Protein AF-A0A1F7WZD9-F1 (afdb_monomer_lite)

pLDDT: mean 71.52, std 25.0, range [20.62, 97.94]

Organism: NCBI:txid1817813

Structure (mmCIF, N/CA/C/O backbone):
data_AF-A0A1F7WZD9-F1
#
_entry.id   AF-A0A1F7WZD9-F1
#
loop_
_atom_site.group_PDB
_atom_site.id
_atom_site.type_symbol
_atom_site.label_atom_id
_atom_site.label_alt_id
_atom_site.label_comp_id
_atom_site.label_asym_id
_atom_site.label_entity_id
_atom_site.label_seq_id
_atom_site.pdbx_PDB_ins_code
_atom_site.Cartn_x
_atom_site.Cartn_y
_atom_site.Cartn_z
_atom_site.occupancy
_atom_site.B_iso_or_equiv
_atom_site.auth_seq_id
_atom_site.auth_comp_id
_atom_site.auth_asym_id
_atom_site.auth_atom_id
_atom_site.pdbx_PDB_model_num
ATOM 1 N N . MET A 1 1 ? 3.930 -21.805 -40.730 1.00 31.41 1 MET A N 1
ATOM 2 C CA . MET A 1 1 ? 3.709 -20.444 -40.198 1.00 31.41 1 MET A CA 1
ATOM 3 C C . MET A 1 1 ? 3.406 -20.607 -38.723 1.00 31.41 1 MET A C 1
ATOM 5 O O . MET A 1 1 ? 2.528 -21.408 -38.422 1.00 31.41 1 MET A O 1
ATOM 9 N N . ALA A 1 2 ? 4.143 -19.948 -37.829 1.00 35.03 2 ALA A N 1
ATOM 10 C CA . ALA A 1 2 ? 3.726 -19.865 -36.432 1.00 35.03 2 ALA A CA 1
ATOM 11 C C . ALA A 1 2 ? 2.497 -18.948 -36.366 1.00 35.03 2 ALA A C 1
ATOM 13 O O . ALA A 1 2 ? 2.475 -17.898 -37.008 1.00 35.03 2 ALA A O 1
ATOM 14 N N . THR A 1 3 ? 1.439 -19.373 -35.684 1.00 40.56 3 THR A N 1
ATOM 15 C CA . THR A 1 3 ? 0.250 -18.540 -35.479 1.00 40.56 3 THR A CA 1
ATOM 16 C C . THR A 1 3 ? 0.504 -17.612 -34.304 1.00 40.56 3 THR A C 1
ATOM 18 O O . THR A 1 3 ? 0.785 -18.113 -33.220 1.00 40.56 3 THR A O 1
ATOM 21 N N . ASN A 1 4 ? 0.349 -16.301 -34.514 1.00 57.91 4 ASN A N 1
ATOM 22 C CA . ASN A 1 4 ? 0.523 -15.222 -33.532 1.00 57.91 4 ASN A CA 1
ATOM 23 C C . ASN A 1 4 ? -0.483 -15.309 -32.366 1.00 57.91 4 ASN A C 1
ATOM 25 O O . ASN A 1 4 ? -1.365 -14.464 -32.212 1.00 57.91 4 ASN A O 1
ATOM 29 N N . LYS A 1 5 ? -0.376 -16.363 -31.552 1.00 66.31 5 LYS A N 1
ATOM 30 C CA . LYS A 1 5 ? -1.440 -16.795 -30.648 1.00 66.31 5 LYS A CA 1
ATOM 31 C C . LYS A 1 5 ? -1.753 -15.741 -29.593 1.00 66.31 5 LYS A C 1
ATOM 33 O O . LYS A 1 5 ? -2.909 -15.369 -29.467 1.00 66.31 5 LYS A O 1
ATOM 38 N N . VAL A 1 6 ? -0.742 -15.206 -28.906 1.00 71.75 6 VAL A N 1
ATOM 39 C CA . VAL A 1 6 ? -0.943 -14.169 -27.875 1.00 71.75 6 VAL A CA 1
ATOM 40 C C . VAL A 1 6 ? -1.679 -12.954 -28.457 1.00 71.75 6 VAL A C 1
ATOM 42 O O . VAL A 1 6 ? -2.658 -12.487 -27.880 1.00 71.75 6 VAL A O 1
ATOM 45 N N . PHE A 1 7 ? -1.282 -12.501 -29.650 1.00 73.75 7 PHE A N 1
ATOM 46 C CA . PHE A 1 7 ? -1.919 -11.372 -30.325 1.00 73.75 7 PHE A CA 1
ATOM 47 C C . PHE A 1 7 ? -3.356 -11.651 -30.773 1.00 73.75 7 PHE A C 1
ATOM 49 O O . PHE A 1 7 ? -4.255 -10.829 -30.588 1.00 73.75 7 PHE A O 1
ATOM 56 N N . ASP A 1 8 ? -3.579 -12.805 -31.403 1.00 76.62 8 ASP A N 1
ATOM 57 C CA . ASP A 1 8 ? -4.890 -13.176 -31.918 1.00 76.62 8 ASP A CA 1
ATOM 58 C C . ASP A 1 8 ? -5.867 -13.541 -30.771 1.00 76.62 8 ASP A C 1
ATOM 60 O O . ASP A 1 8 ? -7.063 -13.278 -30.917 1.00 76.62 8 ASP A O 1
ATOM 64 N N . ASP A 1 9 ? -5.365 -14.011 -29.617 1.00 80.88 9 ASP A N 1
ATOM 65 C CA . ASP A 1 9 ? -6.109 -14.264 -28.369 1.00 80.88 9 ASP A CA 1
ATOM 66 C C . ASP A 1 9 ? -6.573 -12.962 -27.680 1.00 80.88 9 ASP A C 1
ATOM 68 O O . ASP A 1 9 ? -7.729 -12.879 -27.263 1.00 80.88 9 ASP A O 1
ATOM 72 N N . ILE A 1 10 ? -5.727 -11.923 -27.579 1.00 80.12 10 ILE A N 1
ATOM 73 C CA . ILE A 1 10 ? -6.071 -10.627 -26.936 1.00 80.12 10 ILE A CA 1
ATOM 74 C C . ILE A 1 10 ? -7.298 -9.968 -27.588 1.00 80.12 10 ILE A C 1
ATOM 76 O O . ILE A 1 10 ? -8.149 -9.381 -26.914 1.00 80.12 10 ILE A O 1
ATOM 80 N N . PHE A 1 11 ? -7.410 -10.090 -28.911 1.00 78.19 11 PHE A N 1
ATOM 81 C CA . PHE A 1 11 ? -8.540 -9.584 -29.694 1.00 78.19 11 PHE A CA 1
ATOM 82 C C . PHE A 1 11 ? -9.580 -10.673 -30.021 1.00 78.19 11 PHE A C 1
ATOM 84 O O . PHE A 1 11 ? -10.443 -10.468 -30.877 1.00 78.19 11 PHE A O 1
ATOM 91 N N . SER A 1 12 ? -9.526 -11.838 -29.365 1.00 73.88 12 SER A N 1
ATOM 92 C CA . SER A 1 12 ? -10.507 -12.905 -29.580 1.00 73.88 12 SER A CA 1
ATOM 93 C C . SER A 1 12 ? -11.914 -12.459 -29.153 1.00 73.88 12 SER A C 1
ATOM 95 O O . SER A 1 12 ? -12.108 -11.782 -28.142 1.00 73.88 12 SER A O 1
ATOM 97 N N . GLY A 1 13 ? -12.907 -12.763 -29.994 1.00 69.25 13 GLY A N 1
ATOM 98 C CA . GLY A 1 13 ? -14.291 -12.302 -29.827 1.00 69.25 13 GLY A CA 1
ATOM 99 C C . GLY A 1 13 ? -14.524 -10.792 -30.008 1.00 69.25 13 GLY A C 1
ATOM 100 O O . GLY A 1 13 ? -15.672 -10.360 -29.931 1.00 69.25 13 GLY A O 1
ATOM 101 N N . ASP A 1 14 ? -13.490 -9.980 -30.265 1.00 75.25 14 ASP A N 1
ATOM 102 C CA . ASP A 1 14 ? -13.639 -8.541 -30.504 1.00 75.25 14 ASP A CA 1
ATOM 103 C C . ASP A 1 14 ? -13.640 -8.229 -32.003 1.00 75.25 14 ASP A C 1
ATOM 105 O O . ASP A 1 14 ? -12.608 -8.230 -32.677 1.00 75.25 14 ASP A O 1
ATOM 109 N N . HIS A 1 15 ? -14.833 -7.979 -32.533 1.00 76.50 15 HIS A N 1
ATOM 110 C CA . HIS A 1 15 ? -15.051 -7.653 -33.942 1.00 76.50 15 HIS A CA 1
ATOM 111 C C . HIS A 1 15 ? -15.356 -6.165 -34.162 1.00 76.50 15 HIS A C 1
ATOM 113 O O . HIS A 1 15 ? -15.874 -5.790 -35.211 1.00 76.50 15 HIS A O 1
ATOM 119 N N . SER A 1 16 ? -15.043 -5.306 -33.184 1.00 80.69 16 SER A N 1
ATOM 120 C CA . SER A 1 16 ? -15.169 -3.858 -33.354 1.00 80.69 16 SER A CA 1
ATOM 121 C C . SER A 1 16 ? -14.179 -3.334 -34.401 1.00 80.69 16 SER A C 1
ATOM 123 O O . SER A 1 16 ? -13.038 -3.792 -34.484 1.00 80.69 16 SER A O 1
ATOM 125 N N . GLU A 1 17 ? -14.578 -2.318 -35.174 1.00 81.81 17 GLU A N 1
ATOM 126 C CA . GLU A 1 17 ? -13.703 -1.673 -36.171 1.00 81.81 17 GLU A CA 1
ATOM 127 C C . GLU A 1 17 ? -12.379 -1.199 -35.548 1.00 81.81 17 GLU A C 1
ATOM 129 O O . GLU A 1 17 ? -11.319 -1.296 -36.164 1.00 81.81 17 GLU A O 1
ATOM 134 N N . ARG A 1 18 ? -12.427 -0.758 -34.283 1.00 78.56 18 ARG A N 1
ATOM 135 C CA . ARG A 1 18 ? -11.261 -0.333 -33.502 1.00 78.56 18 ARG A CA 1
ATOM 136 C C . ARG A 1 18 ? -10.319 -1.492 -33.159 1.00 78.56 18 ARG A C 1
ATOM 138 O O . ARG A 1 18 ? -9.108 -1.326 -33.288 1.00 78.56 18 ARG A O 1
ATOM 145 N N . ALA A 1 19 ? -10.844 -2.654 -32.763 1.00 79.00 19 ALA A N 1
ATOM 146 C CA . ALA A 1 19 ? -10.033 -3.853 -32.550 1.00 79.00 19 ALA A CA 1
ATOM 147 C C . ALA A 1 19 ? -9.389 -4.334 -33.859 1.00 79.00 19 ALA A C 1
ATOM 149 O O . ALA A 1 19 ? -8.196 -4.631 -33.883 1.00 79.00 19 ALA A O 1
ATOM 150 N N . VAL A 1 20 ? -10.139 -4.331 -34.967 1.00 81.62 20 VAL A N 1
ATOM 151 C CA . VAL A 1 20 ? -9.617 -4.682 -36.301 1.00 81.62 20 VAL A CA 1
ATOM 152 C C . VAL A 1 20 ? -8.532 -3.696 -36.759 1.00 81.62 20 VAL A C 1
ATOM 154 O O . VAL A 1 20 ? -7.502 -4.121 -37.284 1.00 81.62 20 VAL A O 1
ATOM 157 N N . ALA A 1 21 ? -8.701 -2.394 -36.508 1.00 82.81 21 ALA A N 1
ATOM 158 C CA . ALA A 1 21 ? -7.691 -1.381 -36.809 1.00 82.81 21 ALA A CA 1
ATOM 159 C C . ALA A 1 21 ? -6.393 -1.597 -36.009 1.00 82.81 21 ALA A C 1
ATOM 161 O O . ALA A 1 21 ? -5.320 -1.660 -36.609 1.00 82.81 21 ALA A O 1
ATOM 162 N N . PHE A 1 22 ? -6.470 -1.800 -34.686 1.00 81.69 22 PHE A N 1
ATOM 163 C CA . PHE A 1 22 ? -5.288 -2.134 -33.876 1.00 81.69 22 PHE A CA 1
ATOM 164 C C . PHE A 1 22 ? -4.612 -3.427 -34.346 1.00 81.69 22 PHE A C 1
ATOM 166 O O . PHE A 1 22 ? -3.387 -3.475 -34.481 1.00 81.69 22 PHE A O 1
ATOM 173 N N . LYS A 1 23 ? -5.410 -4.451 -34.670 1.00 82.88 23 LYS A N 1
ATOM 174 C CA . LYS A 1 23 ? -4.935 -5.739 -35.182 1.00 82.88 23 LYS A CA 1
ATOM 175 C C . LYS A 1 23 ? -4.127 -5.598 -36.476 1.00 82.88 23 LYS A C 1
ATOM 177 O O . LYS A 1 23 ? -3.098 -6.254 -36.626 1.00 82.88 23 LYS A O 1
ATOM 182 N N . ASN A 1 24 ? -4.554 -4.719 -37.380 1.00 85.56 24 ASN A N 1
ATOM 183 C CA . ASN A 1 24 ? -3.850 -4.447 -38.633 1.00 85.56 24 ASN A CA 1
ATOM 184 C C . ASN A 1 24 ? -2.610 -3.561 -38.426 1.00 85.56 24 ASN A C 1
ATOM 186 O O . ASN A 1 24 ? -1.545 -3.873 -38.962 1.00 85.56 24 ASN A O 1
ATOM 190 N N . ASN A 1 25 ? -2.713 -2.500 -37.618 1.00 88.31 25 ASN A N 1
ATOM 191 C CA . ASN A 1 25 ? -1.596 -1.590 -37.352 1.00 88.31 25 ASN A CA 1
ATOM 192 C C . ASN A 1 25 ? -0.406 -2.308 -36.705 1.00 88.31 25 ASN A C 1
ATOM 194 O O . ASN A 1 25 ? 0.728 -2.127 -37.138 1.00 88.31 25 ASN A O 1
ATOM 198 N N . ILE A 1 26 ? -0.650 -3.150 -35.695 1.00 88.31 26 ILE A N 1
ATOM 199 C CA . ILE A 1 26 ? 0.423 -3.860 -34.983 1.00 88.31 26 ILE A CA 1
ATOM 200 C C . ILE A 1 26 ? 1.076 -4.909 -35.887 1.00 88.31 26 ILE A C 1
ATOM 202 O O . ILE A 1 26 ? 2.300 -4.980 -35.919 1.00 88.31 26 ILE A O 1
ATOM 206 N N . LYS A 1 27 ? 0.310 -5.648 -36.708 1.00 88.19 27 LYS A N 1
ATOM 207 C CA . LYS A 1 27 ? 0.895 -6.560 -37.712 1.00 88.19 27 LYS A CA 1
ATOM 208 C C . LYS A 1 27 ? 1.750 -5.800 -38.744 1.00 88.19 27 LYS A C 1
ATOM 210 O O . LYS A 1 27 ? 2.831 -6.265 -39.091 1.00 88.19 27 LYS A O 1
ATOM 215 N N . SER A 1 28 ? 1.340 -4.597 -39.158 1.00 90.31 28 SER A N 1
ATOM 216 C CA . SER A 1 28 ? 2.149 -3.713 -40.020 1.00 90.31 28 SER A CA 1
ATOM 217 C C . SER A 1 28 ? 3.419 -3.187 -39.325 1.00 90.31 28 SER A C 1
ATOM 219 O O . SER A 1 28 ? 4.488 -3.106 -39.935 1.00 90.31 28 SER A O 1
ATOM 221 N N . ALA A 1 29 ? 3.333 -2.870 -38.030 1.00 91.56 29 ALA A N 1
ATOM 222 C CA . ALA A 1 29 ? 4.460 -2.404 -37.226 1.00 91.56 29 ALA A CA 1
ATOM 223 C C . ALA A 1 29 ? 5.499 -3.513 -36.975 1.00 91.56 29 ALA A C 1
ATOM 225 O O . ALA A 1 29 ? 6.690 -3.271 -37.160 1.00 91.56 29 ALA A O 1
ATOM 226 N N . ILE A 1 30 ? 5.051 -4.732 -36.647 1.00 90.81 30 ILE A N 1
ATOM 227 C CA . ILE A 1 30 ? 5.895 -5.934 -36.520 1.00 90.81 30 ILE A CA 1
ATOM 228 C C . ILE A 1 30 ? 6.593 -6.234 -37.851 1.00 90.81 30 ILE A C 1
ATOM 230 O O . ILE A 1 30 ? 7.810 -6.388 -37.878 1.00 90.81 30 ILE A O 1
ATOM 234 N N . ALA A 1 31 ? 5.859 -6.234 -38.970 1.00 90.06 31 ALA A N 1
ATOM 235 C CA . ALA A 1 31 ? 6.442 -6.458 -40.294 1.00 90.06 31 ALA A CA 1
ATOM 236 C C . ALA A 1 31 ? 7.486 -5.388 -40.668 1.00 90.06 31 ALA A C 1
ATOM 238 O O . ALA A 1 31 ? 8.527 -5.711 -41.239 1.00 90.06 31 ALA A O 1
ATOM 239 N N . SER A 1 32 ? 7.242 -4.123 -40.305 1.00 91.25 32 SER A N 1
ATOM 240 C CA . SER A 1 32 ? 8.197 -3.027 -40.516 1.00 91.25 32 SER A CA 1
ATOM 241 C C . SER A 1 32 ? 9.455 -3.202 -39.661 1.00 91.25 32 SER A C 1
ATOM 243 O O . SER A 1 32 ? 10.567 -3.096 -40.177 1.00 91.25 32 SER A O 1
ATOM 245 N N . PHE A 1 33 ? 9.299 -3.509 -38.369 1.00 91.12 33 PHE A N 1
ATOM 246 C CA . PHE A 1 33 ? 10.417 -3.796 -37.469 1.00 91.12 33 PHE A CA 1
ATOM 247 C C . PHE A 1 33 ? 11.243 -4.986 -37.975 1.00 91.12 33 PHE A C 1
ATOM 249 O O . PHE A 1 33 ? 12.437 -4.831 -38.201 1.00 91.12 33 PHE A O 1
ATOM 256 N N . ASN A 1 34 ? 10.616 -6.120 -38.288 1.00 89.81 34 ASN A N 1
ATOM 257 C CA . ASN A 1 34 ? 11.310 -7.311 -38.784 1.00 89.81 34 ASN A CA 1
ATOM 258 C C . ASN A 1 34 ? 12.021 -7.096 -40.132 1.00 89.81 34 ASN A C 1
ATOM 260 O O . ASN A 1 34 ? 13.028 -7.747 -40.401 1.00 89.81 34 ASN A O 1
ATOM 264 N N . ALA A 1 35 ? 11.550 -6.165 -40.970 1.00 89.81 35 ALA A N 1
ATOM 265 C CA . ALA A 1 35 ? 12.235 -5.786 -42.206 1.00 89.81 35 ALA A CA 1
ATOM 266 C C . ALA A 1 35 ? 13.503 -4.936 -41.977 1.00 89.81 35 ALA A C 1
ATOM 268 O O . ALA A 1 35 ? 14.382 -4.920 -42.839 1.00 89.81 35 ALA A O 1
ATOM 269 N N . ASN A 1 36 ? 13.609 -4.219 -40.851 1.00 88.69 36 ASN A N 1
ATOM 270 C CA . ASN A 1 36 ? 14.829 -3.520 -40.432 1.00 88.69 36 ASN A CA 1
ATOM 271 C C . ASN A 1 36 ? 14.820 -3.240 -38.907 1.00 88.69 36 ASN A C 1
ATOM 273 O O . ASN A 1 36 ? 14.383 -2.156 -38.497 1.00 88.69 36 ASN A O 1
ATOM 277 N N . PRO A 1 37 ? 15.306 -4.181 -38.068 1.00 86.38 37 PRO A N 1
ATOM 278 C CA . PRO A 1 37 ? 15.191 -4.084 -36.609 1.00 86.38 37 PRO A CA 1
ATOM 279 C C . PRO A 1 37 ? 15.953 -2.918 -35.971 1.00 86.38 37 PRO A C 1
ATOM 281 O O . PRO A 1 37 ? 15.598 -2.479 -34.882 1.00 86.38 37 PRO A O 1
ATOM 284 N N . THR A 1 38 ? 16.980 -2.380 -36.637 1.00 86.19 38 THR A N 1
ATOM 285 C CA . THR A 1 38 ? 17.768 -1.236 -36.139 1.00 86.19 38 THR A CA 1
ATOM 286 C C . THR A 1 38 ? 17.194 0.120 -36.564 1.00 86.19 38 THR A C 1
ATOM 288 O O . THR A 1 38 ? 17.756 1.167 -36.239 1.00 86.19 38 THR A O 1
ATOM 291 N N . ASN A 1 39 ? 16.064 0.149 -37.282 1.00 90.62 39 ASN A N 1
ATOM 292 C CA . ASN A 1 39 ? 15.423 1.403 -37.656 1.00 90.62 39 ASN A CA 1
ATOM 293 C C . ASN A 1 39 ? 14.616 1.990 -36.486 1.00 90.62 39 ASN A C 1
ATOM 295 O O . ASN A 1 39 ? 13.474 1.600 -36.233 1.00 90.62 39 ASN A O 1
ATOM 299 N N . ILE A 1 40 ? 15.179 3.021 -35.854 1.00 87.56 40 ILE A N 1
ATOM 300 C CA . ILE A 1 40 ? 14.572 3.829 -34.783 1.00 87.56 40 ILE A CA 1
ATOM 301 C C . ILE A 1 40 ? 13.122 4.251 -35.102 1.00 87.56 40 ILE A C 1
ATOM 303 O O . ILE A 1 40 ? 12.276 4.297 -34.206 1.00 87.56 40 ILE A O 1
ATOM 307 N N . ALA A 1 41 ? 12.790 4.543 -36.367 1.00 90.38 41 ALA A N 1
ATOM 308 C CA . ALA A 1 41 ? 11.425 4.903 -36.758 1.00 90.38 41 ALA A CA 1
ATOM 309 C C . ALA A 1 41 ? 10.445 3.718 -36.655 1.00 90.38 41 ALA A C 1
ATOM 311 O O . ALA A 1 41 ? 9.301 3.906 -36.240 1.00 90.38 41 ALA A O 1
ATOM 312 N N . HIS A 1 42 ? 10.893 2.502 -36.983 1.00 92.31 42 HIS A N 1
ATOM 313 C CA . HIS A 1 42 ? 10.086 1.284 -36.872 1.00 92.31 42 HIS A CA 1
ATOM 314 C C . HIS A 1 42 ? 9.899 0.883 -35.402 1.00 92.31 42 HIS A C 1
ATOM 316 O O . HIS A 1 42 ? 8.772 0.601 -34.998 1.00 92.31 42 HIS A O 1
ATOM 322 N N . ILE A 1 43 ? 10.963 0.965 -34.587 1.00 90.81 43 ILE A N 1
ATOM 323 C CA . ILE A 1 43 ? 10.900 0.748 -33.129 1.00 90.81 43 ILE A CA 1
ATOM 324 C C . ILE A 1 43 ? 9.874 1.702 -32.502 1.00 90.81 43 ILE A C 1
ATOM 326 O O . ILE A 1 43 ? 8.936 1.264 -31.841 1.00 90.81 43 ILE A O 1
ATOM 330 N N . ARG A 1 44 ? 9.976 3.013 -32.770 1.00 90.31 44 ARG A N 1
ATOM 331 C CA . ARG A 1 44 ? 9.035 4.017 -32.233 1.00 90.31 44 ARG A CA 1
ATOM 332 C C . ARG A 1 44 ? 7.590 3.795 -32.686 1.00 90.31 44 ARG A C 1
ATOM 334 O O . ARG A 1 44 ? 6.675 4.028 -31.898 1.00 90.31 44 ARG A O 1
ATOM 341 N N . TYR A 1 45 ? 7.373 3.349 -33.924 1.00 92.25 45 TYR A N 1
ATOM 342 C CA . TYR A 1 45 ? 6.030 3.029 -34.413 1.00 92.25 45 TYR A CA 1
ATOM 343 C C . TYR A 1 45 ? 5.437 1.818 -33.677 1.00 92.25 45 TYR A C 1
ATOM 345 O O . TYR A 1 45 ? 4.327 1.917 -33.148 1.00 92.25 45 TYR A O 1
ATOM 353 N N . LEU A 1 46 ? 6.197 0.723 -33.557 1.00 92.44 46 LEU A N 1
ATOM 354 C CA . LEU A 1 46 ? 5.778 -0.476 -32.825 1.00 92.44 46 LEU A CA 1
ATOM 355 C C . LEU A 1 46 ? 5.523 -0.176 -31.339 1.00 92.44 46 LEU A C 1
ATOM 357 O O . LEU A 1 46 ? 4.481 -0.566 -30.817 1.00 92.44 46 LEU A O 1
ATOM 361 N N . ASN A 1 47 ? 6.381 0.621 -30.696 1.00 92.12 47 ASN A N 1
ATOM 362 C CA . ASN A 1 47 ? 6.173 1.090 -29.324 1.00 92.12 47 ASN A CA 1
ATOM 363 C C . ASN A 1 47 ? 4.860 1.861 -29.142 1.00 92.12 47 ASN A C 1
ATOM 365 O O . ASN A 1 47 ? 4.170 1.672 -28.141 1.00 92.12 47 ASN A O 1
ATOM 369 N N . SER A 1 48 ? 4.507 2.751 -30.081 1.00 91.62 48 SER A N 1
ATOM 370 C CA . SER A 1 48 ? 3.235 3.479 -30.004 1.00 91.62 48 SER A CA 1
ATOM 371 C C . SER A 1 48 ? 2.071 2.499 -30.045 1.00 91.62 48 SER A C 1
ATOM 373 O O . SER A 1 48 ? 1.226 2.533 -29.157 1.00 91.62 48 SER A O 1
ATOM 375 N N . GLN A 1 49 ? 2.064 1.584 -31.021 1.00 91.25 49 GLN A N 1
ATOM 376 C CA . GLN A 1 49 ? 0.960 0.637 -31.181 1.00 91.25 49 GLN A CA 1
ATOM 377 C C . GLN A 1 49 ? 0.869 -0.371 -30.019 1.00 91.25 49 GLN A C 1
ATOM 379 O O . GLN A 1 49 ? -0.237 -0.749 -29.638 1.00 91.25 49 GLN A O 1
ATOM 384 N N . TYR A 1 50 ? 1.996 -0.738 -29.396 1.00 91.56 50 TYR A N 1
ATOM 385 C CA . TYR A 1 50 ? 2.019 -1.484 -28.134 1.00 91.56 50 TYR A CA 1
ATOM 386 C C . TYR A 1 50 ? 1.313 -0.719 -27.005 1.00 91.56 50 TYR A C 1
ATOM 388 O O . TYR A 1 50 ? 0.393 -1.251 -26.386 1.00 91.56 50 TYR A O 1
ATOM 396 N N . TRP A 1 51 ? 1.684 0.541 -26.751 1.00 92.44 51 TRP A N 1
ATOM 397 C CA . TRP A 1 51 ? 1.047 1.321 -25.684 1.00 92.44 51 TRP A CA 1
ATOM 398 C C . TRP A 1 51 ? -0.439 1.567 -25.962 1.00 92.44 51 TRP A C 1
ATOM 400 O O . TRP A 1 51 ? -1.255 1.433 -25.053 1.00 92.44 51 TRP A O 1
ATOM 410 N N . ASP A 1 52 ? -0.806 1.855 -27.213 1.00 91.12 52 ASP A N 1
ATOM 411 C CA . ASP A 1 52 ? -2.201 2.041 -27.626 1.00 91.12 52 ASP A CA 1
ATOM 412 C C . ASP A 1 52 ? -3.042 0.762 -27.396 1.00 91.12 52 ASP A C 1
ATOM 414 O O . ASP A 1 52 ? -4.200 0.846 -26.975 1.00 91.12 52 ASP A O 1
ATOM 418 N N . MET A 1 53 ? -2.444 -0.424 -27.578 1.00 90.19 53 MET A N 1
ATOM 419 C CA . MET A 1 53 ? -3.038 -1.716 -27.212 1.00 90.19 53 MET A CA 1
ATOM 420 C C . MET A 1 53 ? -3.166 -1.895 -25.692 1.00 90.19 53 MET A C 1
ATOM 422 O O . MET A 1 53 ? -4.223 -2.326 -25.237 1.00 90.19 53 MET A O 1
ATOM 426 N N . VAL A 1 54 ? -2.148 -1.548 -24.894 1.00 92.12 54 VAL A N 1
ATOM 427 C CA . VAL A 1 54 ? -2.219 -1.630 -23.419 1.00 92.12 54 VAL A CA 1
ATOM 428 C C . VAL A 1 54 ? -3.358 -0.755 -22.878 1.00 92.12 54 VAL A C 1
ATOM 430 O O . VAL A 1 54 ? -4.169 -1.235 -22.084 1.00 92.12 54 VAL A O 1
ATOM 433 N N . TYR A 1 55 ? -3.501 0.483 -23.369 1.00 92.56 55 TYR A N 1
ATOM 434 C CA . TYR A 1 55 ? -4.649 1.337 -23.033 1.00 92.56 55 TYR A CA 1
ATOM 435 C C . TYR A 1 55 ? -5.985 0.713 -23.463 1.00 92.56 55 TYR A C 1
ATOM 437 O O . TYR A 1 55 ? -6.958 0.779 -22.713 1.00 92.56 55 TYR A O 1
ATOM 445 N N . PHE A 1 56 ? -6.057 0.093 -24.647 1.00 89.31 56 PHE A N 1
ATOM 446 C CA . PHE A 1 56 ? -7.276 -0.568 -25.122 1.00 89.31 56 PHE A CA 1
ATOM 447 C C . PHE A 1 56 ? -7.681 -1.760 -24.242 1.00 89.31 56 PHE A C 1
ATOM 449 O O . PHE A 1 56 ? -8.851 -1.852 -23.866 1.00 89.31 56 PHE A O 1
ATOM 456 N N . ILE A 1 57 ? -6.732 -2.630 -23.872 1.00 89.81 57 ILE A N 1
ATOM 457 C CA . ILE A 1 57 ? -6.957 -3.762 -22.957 1.00 89.81 57 ILE A CA 1
ATOM 458 C C . ILE A 1 57 ? -7.512 -3.244 -21.626 1.00 89.81 57 ILE A C 1
ATOM 460 O O . ILE A 1 57 ? -8.582 -3.671 -21.192 1.00 89.81 57 ILE A O 1
ATOM 464 N N . VAL A 1 58 ? -6.823 -2.287 -20.997 1.00 91.69 58 VAL A N 1
ATOM 465 C CA . VAL A 1 58 ? -7.203 -1.774 -19.674 1.00 91.69 58 VAL A CA 1
ATOM 466 C C . VAL A 1 58 ? -8.568 -1.085 -19.704 1.00 91.69 58 VAL A C 1
ATOM 468 O O . VAL A 1 58 ? -9.439 -1.454 -18.913 1.00 91.69 58 VAL A O 1
ATOM 471 N N . LYS A 1 59 ? -8.821 -0.197 -20.677 1.00 90.62 59 LYS A N 1
ATOM 472 C CA . LYS A 1 59 ? -10.139 0.432 -20.853 1.00 90.62 59 LYS A CA 1
ATOM 473 C C . LYS A 1 59 ? -11.242 -0.609 -21.030 1.00 90.62 59 LYS A C 1
ATOM 475 O O . LYS A 1 59 ? -12.284 -0.525 -20.383 1.00 90.62 59 LYS A O 1
ATOM 480 N N . LYS A 1 60 ? -11.016 -1.626 -21.871 1.00 88.38 60 LYS A N 1
ATOM 481 C CA . LYS A 1 60 ? -11.981 -2.708 -22.114 1.00 88.38 60 LYS A CA 1
ATOM 482 C C . LYS A 1 60 ? -12.323 -3.474 -20.832 1.00 88.38 60 LYS A C 1
ATOM 484 O O . LYS A 1 60 ? -13.492 -3.801 -20.642 1.00 88.38 60 LYS A O 1
ATOM 489 N N . LYS A 1 61 ? -11.363 -3.727 -19.933 1.00 88.38 61 LYS A N 1
ATOM 490 C CA . LYS A 1 61 ? -11.618 -4.395 -18.637 1.00 88.38 61 LYS A CA 1
ATOM 491 C C . LYS A 1 61 ? -12.468 -3.555 -17.694 1.00 88.38 61 LYS A C 1
ATOM 493 O O . LYS A 1 61 ? -13.488 -4.053 -17.210 1.00 88.38 61 LYS A O 1
ATOM 498 N N . VAL A 1 62 ? -12.093 -2.289 -17.499 1.00 88.56 62 VAL A N 1
ATOM 499 C CA . VAL A 1 62 ? -12.824 -1.351 -16.633 1.00 88.56 62 VAL A CA 1
ATOM 500 C C . VAL A 1 62 ? -14.273 -1.222 -17.110 1.00 88.56 62 VAL A C 1
ATOM 502 O O . VAL A 1 62 ? -15.193 -1.473 -16.340 1.00 88.56 62 VAL A O 1
ATOM 505 N N . MET A 1 63 ? -14.477 -0.964 -18.407 1.00 84.69 63 MET A N 1
ATOM 506 C CA . MET A 1 63 ? -15.804 -0.775 -19.015 1.00 84.69 63 MET A CA 1
ATOM 507 C C . MET A 1 63 ? -16.689 -2.041 -19.044 1.00 84.69 63 MET A C 1
ATOM 509 O O . MET A 1 63 ? -17.885 -1.923 -19.291 1.00 84.69 63 MET A O 1
ATOM 513 N N . SER A 1 64 ? -16.135 -3.248 -18.853 1.00 81.75 64 SER A N 1
ATOM 514 C CA . SER A 1 64 ? -16.891 -4.516 -18.965 1.00 81.75 64 SER A CA 1
ATOM 515 C C . SER A 1 64 ? -17.040 -5.299 -17.661 1.00 81.75 64 SER A C 1
ATOM 517 O O . SER A 1 64 ? -17.963 -6.102 -17.544 1.00 81.75 64 SER A O 1
ATOM 519 N N . THR A 1 65 ? -16.165 -5.076 -16.678 1.00 76.50 65 THR A N 1
ATOM 520 C CA . THR A 1 65 ? -16.202 -5.778 -15.381 1.00 76.50 65 THR A CA 1
ATOM 521 C C . THR A 1 65 ? -16.213 -4.838 -14.171 1.00 76.50 65 THR A C 1
ATOM 523 O O . THR A 1 65 ? -16.317 -5.313 -13.042 1.00 76.50 65 THR A O 1
ATOM 526 N N . GLY A 1 66 ? -16.080 -3.519 -14.374 1.00 72.69 66 GLY A N 1
ATOM 527 C CA . GLY A 1 66 ? -15.955 -2.523 -13.300 1.00 72.69 66 GLY A CA 1
ATOM 528 C C . GLY A 1 66 ? -14.638 -2.603 -12.513 1.00 72.69 66 GLY A C 1
ATOM 529 O O . GLY A 1 66 ? -14.475 -1.905 -11.510 1.00 72.69 66 GLY A O 1
ATOM 530 N N . GLY A 1 67 ? -13.707 -3.456 -12.953 1.00 81.00 67 GLY A N 1
ATOM 531 C CA . GLY A 1 67 ? -12.438 -3.762 -12.300 1.00 81.00 67 GLY A CA 1
ATOM 532 C C . GLY A 1 67 ? -11.360 -4.183 -13.302 1.00 81.00 67 GLY A C 1
ATOM 533 O O . GLY A 1 67 ? -11.520 -4.031 -14.514 1.00 81.00 67 GLY A O 1
ATOM 534 N N . LEU A 1 68 ? -10.241 -4.702 -12.789 1.00 87.69 68 LEU A N 1
ATOM 535 C CA . LEU A 1 68 ? -9.062 -5.021 -13.592 1.00 87.69 68 LEU A CA 1
ATOM 536 C C . LEU A 1 68 ? -8.621 -6.476 -13.379 1.00 87.69 68 LEU A C 1
ATOM 538 O O . LEU A 1 68 ? -8.072 -6.821 -12.336 1.00 87.69 68 LEU A O 1
ATOM 542 N N . SER A 1 69 ? -8.888 -7.331 -14.369 1.00 88.00 69 SER A N 1
ATOM 543 C CA . SER A 1 69 ? -8.524 -8.754 -14.358 1.00 88.00 69 SER A CA 1
ATOM 544 C C . SER A 1 69 ? -8.045 -9.217 -15.740 1.00 88.00 69 SER A C 1
ATOM 546 O O . SER A 1 69 ? -8.799 -9.284 -16.714 1.00 88.00 69 SER A O 1
ATOM 548 N N . PHE A 1 70 ? -6.756 -9.527 -15.841 1.00 89.62 70 PHE A N 1
ATOM 549 C CA . PHE A 1 70 ? -6.101 -9.913 -17.092 1.00 89.62 70 PHE A CA 1
ATOM 550 C C . PHE A 1 70 ? -6.121 -11.436 -17.283 1.00 89.62 70 PHE A C 1
ATOM 552 O O . PHE A 1 70 ? -5.845 -12.188 -16.346 1.00 89.62 70 PHE A O 1
ATOM 559 N N . SER A 1 71 ? -6.427 -11.889 -18.500 1.00 89.56 71 SER A N 1
ATOM 560 C CA . SER A 1 71 ? -6.166 -13.266 -18.940 1.00 89.56 71 SER A CA 1
ATOM 561 C C . SER A 1 71 ? -4.666 -13.490 -19.150 1.00 89.56 71 SER A C 1
ATOM 563 O O . SER A 1 71 ? -3.910 -12.527 -19.260 1.00 89.56 71 SER A O 1
ATOM 565 N N . GLU A 1 72 ? -4.223 -14.746 -19.246 1.00 87.94 72 GLU A N 1
ATOM 566 C CA . GLU A 1 72 ? -2.798 -15.055 -19.436 1.00 87.94 72 GLU A CA 1
ATOM 567 C C . GLU A 1 72 ? -2.208 -14.361 -20.675 1.00 87.94 72 GLU A C 1
ATOM 569 O O . GLU A 1 72 ? -1.181 -13.703 -20.554 1.00 87.94 72 GLU A O 1
ATOM 574 N N . SER A 1 73 ? -2.880 -14.390 -21.832 1.00 88.31 73 SER A N 1
ATOM 575 C CA . SER A 1 73 ? -2.395 -13.709 -23.044 1.00 88.31 73 SER A CA 1
ATOM 576 C C . SER A 1 73 ? -2.316 -12.180 -22.878 1.00 88.31 73 SER A C 1
ATOM 578 O O . SER A 1 73 ? -1.405 -11.550 -23.407 1.00 88.31 73 SER A O 1
ATOM 580 N N . GLU A 1 74 ? -3.205 -11.568 -22.088 1.00 90.81 74 GLU A N 1
ATOM 581 C CA . GLU A 1 74 ? -3.122 -10.134 -21.772 1.00 90.81 74 GLU A CA 1
ATOM 582 C C . GLU A 1 74 ? -1.998 -9.819 -20.769 1.00 90.81 74 GLU A C 1
ATOM 584 O O . GLU A 1 74 ? -1.341 -8.792 -20.921 1.00 90.81 74 GLU A O 1
ATOM 589 N N . LYS A 1 75 ? -1.726 -10.696 -19.788 1.00 91.88 75 LYS A N 1
ATOM 590 C CA . LYS A 1 75 ? -0.558 -10.565 -18.894 1.00 91.88 75 LYS A CA 1
ATOM 591 C C . LYS A 1 75 ? 0.746 -10.672 -19.677 1.00 91.88 75 LYS A C 1
ATOM 593 O O . LYS A 1 75 ? 1.615 -9.831 -19.499 1.00 91.88 75 LYS A O 1
ATOM 598 N N . LEU A 1 76 ? 0.866 -11.657 -20.572 1.00 90.56 76 LEU A N 1
ATOM 599 C CA . LEU A 1 76 ? 2.052 -11.845 -21.417 1.00 90.56 76 LEU A CA 1
ATOM 600 C C . LEU A 1 76 ? 2.399 -10.567 -22.197 1.00 90.56 76 LEU A C 1
ATOM 602 O O . LEU A 1 76 ? 3.554 -10.139 -22.210 1.00 90.56 76 LEU A O 1
ATOM 606 N N . ALA A 1 77 ? 1.387 -9.907 -22.763 1.00 91.00 77 ALA A N 1
ATOM 607 C CA . ALA A 1 77 ? 1.563 -8.615 -23.407 1.00 91.00 77 ALA A CA 1
ATOM 608 C C . ALA A 1 77 ? 1.919 -7.491 -22.418 1.00 91.00 77 ALA A C 1
ATOM 610 O O . ALA A 1 77 ? 2.929 -6.828 -22.623 1.00 91.00 77 ALA A O 1
ATOM 611 N N . VAL A 1 78 ? 1.119 -7.268 -21.367 1.00 92.75 78 VAL A N 1
ATOM 612 C CA . VAL A 1 78 ? 1.253 -6.109 -20.454 1.00 92.75 78 VAL A CA 1
ATOM 613 C C . VAL A 1 78 ? 2.513 -6.168 -19.584 1.00 92.75 78 VAL A C 1
ATOM 615 O O . VAL A 1 78 ? 3.131 -5.132 -19.338 1.00 92.75 78 VAL A O 1
ATOM 618 N N . ASP A 1 79 ? 2.891 -7.359 -19.119 1.00 92.81 79 ASP A N 1
ATOM 619 C CA . ASP A 1 79 ? 3.980 -7.545 -18.158 1.00 92.81 79 ASP A CA 1
ATOM 620 C C . ASP A 1 79 ? 5.334 -7.773 -18.832 1.00 92.81 79 ASP A C 1
ATOM 622 O O . ASP A 1 79 ? 6.343 -7.360 -18.271 1.00 92.81 79 ASP A O 1
ATOM 626 N N . PHE A 1 80 ? 5.375 -8.391 -20.019 1.00 91.56 80 PHE A N 1
ATOM 627 C CA . PHE A 1 80 ? 6.627 -8.796 -20.687 1.00 91.56 80 PHE A CA 1
ATOM 628 C C . PHE A 1 80 ? 6.836 -8.171 -22.068 1.00 91.56 80 PHE A C 1
ATOM 630 O O . PHE A 1 80 ? 7.854 -8.419 -22.710 1.00 91.56 80 PHE A O 1
ATOM 637 N N . GLY A 1 81 ? 5.868 -7.403 -22.579 1.00 90.94 81 GLY A N 1
ATOM 638 C CA . GLY A 1 81 ? 5.908 -6.927 -23.960 1.00 90.94 81 GLY A CA 1
ATOM 639 C C . GLY A 1 81 ? 5.795 -8.060 -24.990 1.00 90.94 81 GLY A C 1
ATOM 640 O O . GLY A 1 81 ? 6.088 -7.852 -26.171 1.00 90.94 81 GLY A O 1
ATOM 641 N N . TYR A 1 82 ? 5.403 -9.271 -24.574 1.00 90.06 82 TYR A N 1
ATOM 642 C CA . TYR A 1 82 ? 5.334 -10.442 -25.445 1.00 90.06 82 TYR A CA 1
ATOM 643 C C . TYR A 1 82 ? 4.036 -10.412 -26.247 1.00 90.06 82 TYR A C 1
ATOM 645 O O . TYR A 1 82 ? 2.987 -10.873 -25.803 1.00 90.06 82 TYR A O 1
ATOM 653 N N . ILE A 1 83 ? 4.114 -9.818 -27.438 1.00 87.06 83 ILE A N 1
ATOM 654 C CA . ILE A 1 83 ? 2.963 -9.643 -28.332 1.00 87.06 83 ILE A CA 1
ATOM 655 C C . ILE A 1 83 ? 2.979 -10.576 -29.543 1.00 87.06 83 ILE A C 1
ATOM 657 O O . ILE A 1 83 ? 1.929 -10.788 -30.135 1.00 87.06 83 ILE A O 1
ATOM 661 N N . SER A 1 84 ? 4.126 -11.129 -29.946 1.00 85.88 84 SER A N 1
ATOM 662 C CA . SER A 1 84 ? 4.238 -11.940 -31.165 1.00 85.88 84 SER A CA 1
ATOM 663 C C . SER A 1 84 ? 5.515 -12.779 -31.186 1.00 85.88 84 SER A C 1
ATOM 665 O O . SER A 1 84 ? 6.600 -12.261 -30.934 1.00 85.88 84 SER A O 1
ATOM 667 N N . ASP A 1 85 ? 5.388 -14.048 -31.579 1.00 81.75 85 ASP A N 1
ATOM 668 C CA . ASP A 1 85 ? 6.512 -14.965 -31.820 1.00 81.75 85 ASP A CA 1
ATOM 669 C C . ASP A 1 85 ? 7.445 -14.449 -32.933 1.00 81.75 85 ASP A C 1
ATOM 671 O O . ASP A 1 85 ? 8.636 -14.752 -32.953 1.00 81.75 85 ASP A O 1
ATOM 675 N N . GLU A 1 86 ? 6.917 -13.639 -33.860 1.00 83.50 86 GLU A N 1
ATOM 676 C CA . GLU A 1 86 ? 7.671 -13.064 -34.979 1.00 83.50 86 GLU A CA 1
ATOM 677 C C . GLU A 1 86 ? 8.717 -12.036 -34.516 1.00 83.50 86 GLU A C 1
ATOM 679 O O . GLU A 1 86 ? 9.648 -11.763 -35.268 1.00 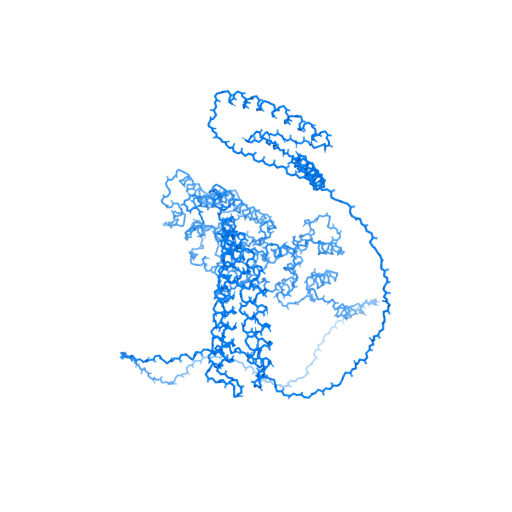83.50 86 GLU A O 1
ATOM 684 N N . LEU A 1 87 ? 8.603 -11.488 -33.299 1.00 84.19 87 LEU A N 1
ATOM 685 C CA . LEU A 1 87 ? 9.576 -10.546 -32.720 1.00 84.19 87 LEU A CA 1
ATOM 686 C C . LEU A 1 87 ? 10.765 -11.239 -32.034 1.00 84.19 87 LEU A C 1
ATOM 688 O O . LEU A 1 87 ? 11.781 -10.597 -31.778 1.00 84.19 87 LEU A O 1
ATOM 692 N N . LEU A 1 88 ? 10.664 -12.545 -31.763 1.00 77.94 88 LEU A N 1
ATOM 693 C CA . LEU A 1 88 ? 11.707 -13.312 -31.072 1.00 77.94 88 LEU A CA 1
ATOM 694 C C . LEU A 1 88 ? 12.864 -13.721 -32.004 1.00 77.94 88 LEU A C 1
ATOM 696 O O . LEU A 1 88 ? 13.937 -14.103 -31.538 1.00 77.94 88 LEU A O 1
ATOM 700 N N . GLY A 1 89 ? 12.657 -13.655 -33.326 1.00 72.31 89 GLY A N 1
ATOM 701 C CA . GLY A 1 89 ? 13.667 -13.960 -34.342 1.00 72.31 89 GLY A CA 1
ATOM 702 C C . GLY A 1 89 ? 14.185 -15.401 -34.266 1.00 72.31 89 GLY A C 1
ATOM 703 O O . GLY A 1 89 ? 13.544 -16.339 -34.750 1.00 72.31 89 GLY A O 1
ATOM 704 N N . GLU A 1 90 ? 15.371 -15.573 -33.681 1.00 62.31 90 GLU A N 1
ATOM 705 C CA . GLU A 1 90 ? 16.004 -16.880 -33.466 1.00 62.31 90 GLU A CA 1
ATOM 706 C C . GLU A 1 90 ? 15.715 -17.475 -32.071 1.00 62.31 90 GLU A C 1
ATOM 708 O O . GLU A 1 90 ? 15.770 -18.696 -31.929 1.00 62.31 90 GLU A O 1
ATOM 713 N N . ASN A 1 91 ? 15.298 -16.663 -31.086 1.00 63.88 91 ASN A N 1
ATOM 714 C CA . ASN A 1 91 ? 15.006 -17.059 -29.695 1.00 63.88 91 ASN A CA 1
ATOM 715 C C . ASN A 1 91 ? 13.662 -17.808 -29.550 1.00 63.88 91 ASN A C 1
ATOM 717 O O . ASN A 1 91 ? 12.733 -17.350 -28.885 1.00 63.88 91 ASN A O 1
ATOM 721 N N . LYS A 1 92 ? 13.537 -18.972 -30.194 1.00 62.38 92 LYS A N 1
ATOM 722 C CA . LYS A 1 92 ? 12.276 -19.736 -30.304 1.00 62.38 92 LYS A CA 1
ATOM 723 C C . LYS A 1 92 ? 11.900 -20.553 -29.064 1.00 62.38 92 LYS A C 1
ATOM 725 O O . LYS A 1 92 ? 10.781 -21.053 -29.002 1.00 62.38 92 LYS A O 1
ATOM 730 N N . ASP A 1 93 ? 12.800 -20.663 -28.090 1.00 65.50 93 ASP A N 1
ATOM 731 C CA . ASP A 1 93 ? 12.612 -21.487 -26.887 1.00 65.50 93 ASP A CA 1
ATOM 732 C C . ASP A 1 93 ? 11.914 -20.743 -25.729 1.00 65.50 93 ASP A C 1
ATOM 734 O O . ASP A 1 93 ? 11.641 -21.324 -24.677 1.00 65.50 93 ASP A O 1
ATOM 738 N N . ILE A 1 94 ? 11.585 -19.458 -25.914 1.00 77.19 94 ILE A N 1
ATOM 739 C CA . ILE A 1 94 ? 10.832 -18.664 -24.936 1.00 77.19 94 ILE A CA 1
ATOM 740 C C . ILE A 1 94 ? 9.409 -19.222 -24.820 1.00 77.19 94 ILE A C 1
ATOM 742 O O . ILE A 1 94 ? 8.620 -19.175 -25.762 1.00 77.19 94 ILE A O 1
ATOM 746 N N . THR A 1 95 ? 9.056 -19.714 -23.632 1.00 80.94 95 THR A N 1
ATOM 747 C CA . THR A 1 95 ? 7.703 -20.203 -23.335 1.00 80.94 95 THR A CA 1
ATOM 748 C C . THR A 1 95 ? 6.964 -19.261 -22.379 1.00 80.94 95 THR A C 1
ATOM 750 O O . THR A 1 95 ? 7.588 -18.684 -21.487 1.00 80.94 95 THR A O 1
ATOM 753 N N . PRO A 1 96 ? 5.618 -19.172 -22.452 1.00 81.06 96 PRO A N 1
ATOM 754 C CA . PRO A 1 96 ? 4.803 -18.476 -21.449 1.00 81.06 96 PRO A CA 1
ATOM 755 C C . PRO A 1 96 ? 5.075 -18.906 -20.003 1.00 81.06 96 PRO A C 1
ATOM 757 O O . PRO A 1 96 ? 4.881 -18.127 -19.074 1.00 81.06 96 PRO A O 1
ATOM 760 N N . ARG A 1 97 ? 5.533 -20.150 -19.809 1.00 83.88 97 ARG A N 1
ATOM 761 C CA . ARG A 1 97 ? 5.941 -20.657 -18.503 1.00 83.88 97 ARG A CA 1
ATOM 762 C C . ARG A 1 97 ? 7.228 -19.990 -18.018 1.00 83.88 97 ARG A C 1
ATOM 764 O O . ARG A 1 97 ? 7.208 -19.450 -16.924 1.00 83.88 97 ARG A O 1
ATOM 771 N N . ALA A 1 98 ? 8.288 -19.964 -18.828 1.00 84.75 98 ALA A N 1
ATOM 772 C CA . ALA A 1 98 ? 9.545 -19.296 -18.470 1.00 84.75 98 ALA A CA 1
ATOM 773 C C . ALA A 1 98 ? 9.343 -17.797 -18.165 1.00 84.75 98 ALA A C 1
ATOM 775 O O . ALA A 1 98 ? 9.965 -17.257 -17.255 1.00 84.75 98 ALA A O 1
ATOM 776 N N . LEU A 1 99 ? 8.413 -17.140 -18.869 1.00 88.25 99 LEU A N 1
ATOM 777 C CA . LEU A 1 99 ? 8.005 -15.764 -18.565 1.00 88.25 99 LEU A CA 1
ATOM 778 C C . LEU A 1 99 ? 7.311 -15.662 -17.193 1.00 88.25 99 LEU A C 1
ATOM 780 O O . LEU A 1 99 ? 7.718 -14.866 -16.356 1.00 88.25 99 LEU A O 1
ATOM 784 N N . ASN A 1 100 ? 6.324 -16.507 -16.892 1.00 87.44 100 ASN A N 1
ATOM 785 C CA . ASN A 1 100 ? 5.708 -16.516 -15.557 1.00 87.44 100 ASN A CA 1
ATOM 786 C C . ASN A 1 100 ? 6.699 -16.910 -14.437 1.00 87.44 100 ASN A C 1
ATOM 788 O O . ASN A 1 100 ? 6.603 -16.393 -13.321 1.00 87.44 100 ASN A O 1
ATOM 792 N N . ASP A 1 101 ? 7.667 -17.782 -14.723 1.00 88.25 101 ASP A N 1
ATOM 793 C CA . ASP A 1 101 ? 8.709 -18.207 -13.784 1.00 88.25 101 ASP A CA 1
ATOM 794 C C . ASP A 1 101 ? 9.766 -17.088 -13.549 1.00 88.25 101 ASP A C 1
ATOM 796 O O . ASP A 1 101 ? 10.337 -17.013 -12.458 1.00 88.25 101 ASP A O 1
ATOM 800 N N . SER A 1 102 ? 9.961 -16.132 -14.477 1.00 89.56 102 SER A N 1
ATOM 801 C CA . SER A 1 102 ? 10.859 -14.971 -14.279 1.00 89.56 102 SER A CA 1
ATOM 802 C C . SER A 1 102 ? 10.344 -13.948 -13.260 1.00 89.56 102 SER A C 1
ATOM 804 O O . SER A 1 102 ? 11.128 -13.420 -12.473 1.00 89.56 102 SER A O 1
ATOM 806 N N . VAL A 1 103 ? 9.028 -13.716 -13.201 1.00 90.38 103 VAL A N 1
ATOM 807 C CA . VAL A 1 103 ? 8.375 -12.838 -12.202 1.00 90.38 103 VAL A CA 1
ATOM 808 C C . VAL A 1 103 ? 7.925 -13.576 -10.933 1.00 90.38 103 VAL A C 1
ATOM 810 O O . VAL A 1 103 ? 7.364 -12.962 -10.023 1.00 90.38 103 VAL A O 1
ATOM 813 N N . SER A 1 104 ? 8.148 -14.889 -10.857 1.00 87.88 104 SER A N 1
ATOM 814 C CA . SER A 1 104 ? 7.799 -15.705 -9.690 1.00 87.88 104 SER A CA 1
ATOM 815 C C . SER A 1 104 ? 8.866 -15.634 -8.597 1.00 87.88 104 SER A C 1
ATOM 817 O O . SER A 1 104 ? 10.053 -15.496 -8.880 1.00 87.88 104 SER A O 1
ATOM 819 N N . VAL A 1 105 ? 8.444 -15.776 -7.337 1.00 87.44 105 VAL A N 1
ATOM 820 C CA . VAL A 1 105 ? 9.319 -15.712 -6.152 1.00 87.44 105 VAL A CA 1
ATOM 821 C C . VAL A 1 105 ? 9.500 -17.104 -5.548 1.00 87.44 105 VAL A C 1
ATOM 823 O O . VAL A 1 105 ? 8.512 -17.774 -5.223 1.00 87.44 105 VAL A O 1
ATOM 826 N N . LYS A 1 106 ? 10.746 -17.540 -5.346 1.00 85.62 106 LYS A N 1
ATOM 827 C CA . LYS A 1 106 ? 11.070 -18.852 -4.772 1.00 85.62 106 LYS A CA 1
ATOM 828 C C . LYS A 1 106 ? 10.490 -18.978 -3.363 1.00 85.62 106 LYS A C 1
ATOM 830 O O . LYS A 1 106 ? 10.593 -18.078 -2.529 1.00 85.62 106 LYS A O 1
ATOM 835 N N . ASN A 1 107 ? 9.846 -20.117 -3.100 1.00 82.44 107 ASN A N 1
ATOM 836 C CA . ASN A 1 107 ? 9.231 -20.475 -1.813 1.00 82.44 107 ASN A CA 1
ATOM 837 C C . ASN A 1 107 ? 8.240 -19.438 -1.230 1.00 82.44 107 ASN A C 1
ATOM 839 O O . ASN A 1 107 ? 7.899 -19.517 -0.051 1.00 82.44 107 ASN A O 1
ATOM 843 N N . GLY A 1 108 ? 7.768 -18.466 -2.023 1.00 78.69 108 GLY A N 1
ATOM 844 C CA . GLY A 1 108 ? 6.923 -17.375 -1.533 1.00 78.69 108 GLY A CA 1
ATOM 845 C C . GLY A 1 108 ? 7.632 -16.399 -0.582 1.00 78.69 108 GLY A C 1
ATOM 846 O O . GLY A 1 108 ? 6.974 -15.844 0.304 1.00 78.69 108 GLY A O 1
ATOM 847 N N . ARG A 1 109 ? 8.953 -16.190 -0.742 1.00 85.44 109 ARG A N 1
ATOM 848 C CA . ARG A 1 109 ? 9.731 -15.175 -0.003 1.00 85.44 109 ARG A CA 1
ATOM 849 C C . ARG A 1 109 ? 9.021 -13.813 -0.035 1.00 85.44 109 ARG A C 1
ATOM 851 O O . ARG A 1 109 ? 8.416 -13.419 -1.031 1.00 85.44 109 ARG A O 1
ATOM 858 N N . ARG A 1 110 ? 9.118 -13.064 1.065 1.00 86.50 110 ARG A N 1
ATOM 859 C CA . ARG A 1 110 ? 8.735 -11.648 1.117 1.00 86.50 110 ARG A CA 1
ATOM 860 C C . ARG A 1 110 ? 9.996 -10.814 1.256 1.00 86.50 110 ARG A C 1
ATOM 862 O O . ARG A 1 110 ? 10.631 -10.872 2.303 1.00 86.50 110 ARG A O 1
ATOM 869 N N . GLY A 1 111 ? 10.335 -10.067 0.212 1.00 87.88 111 GLY A N 1
ATOM 870 C CA . GLY A 1 111 ? 11.440 -9.120 0.254 1.00 87.88 111 GLY A CA 1
ATOM 871 C C . GLY A 1 111 ? 11.152 -7.875 1.102 1.00 87.88 111 GLY A C 1
ATOM 872 O O . GLY A 1 111 ? 10.040 -7.692 1.613 1.00 87.88 111 GLY A O 1
ATOM 873 N N . PRO A 1 112 ? 12.142 -6.976 1.228 1.00 92.69 112 PRO A N 1
ATOM 874 C CA . PRO A 1 112 ? 12.040 -5.759 2.032 1.00 92.69 112 PRO A CA 1
ATOM 875 C C . PRO A 1 112 ? 11.114 -4.695 1.425 1.00 92.69 112 PRO A C 1
ATOM 877 O O . PRO A 1 112 ? 10.695 -3.784 2.144 1.00 92.69 112 PRO A O 1
ATOM 880 N N . VAL A 1 113 ? 10.790 -4.794 0.134 1.00 93.69 113 VAL A N 1
ATOM 881 C CA . VAL A 1 113 ? 9.848 -3.926 -0.586 1.00 93.69 113 VAL A CA 1
ATOM 882 C C . VAL A 1 113 ? 8.827 -4.779 -1.355 1.00 93.69 113 VAL A C 1
ATOM 884 O O . VAL A 1 113 ? 9.155 -5.907 -1.736 1.00 93.69 113 VAL A O 1
ATOM 887 N N . PRO A 1 114 ? 7.590 -4.298 -1.583 1.00 93.31 114 PRO A N 1
ATOM 888 C CA . PRO A 1 114 ? 6.629 -4.987 -2.444 1.00 93.31 114 PRO A CA 1
ATOM 889 C C . PRO A 1 114 ? 7.166 -5.119 -3.875 1.00 93.31 114 PRO A C 1
ATOM 891 O O . PRO A 1 114 ? 7.730 -4.162 -4.390 1.00 93.31 114 PRO A O 1
ATOM 894 N N . CYS A 1 115 ? 6.960 -6.267 -4.529 1.00 95.00 115 CYS A N 1
ATOM 895 C CA . CYS A 1 115 ? 7.300 -6.466 -5.942 1.00 95.00 115 CYS A CA 1
ATOM 896 C C . CYS A 1 115 ? 6.070 -6.895 -6.761 1.00 95.00 115 CYS A C 1
ATOM 898 O O . CYS A 1 115 ? 5.255 -7.735 -6.336 1.00 95.00 115 CYS A O 1
ATOM 900 N N . PHE A 1 116 ? 5.939 -6.300 -7.944 1.00 94.75 116 PHE A N 1
ATOM 901 C CA . PHE A 1 116 ? 4.808 -6.453 -8.848 1.00 94.75 116 PHE A CA 1
ATOM 902 C C . PHE A 1 116 ? 5.256 -6.472 -10.312 1.00 94.75 116 PHE A C 1
ATOM 904 O O . PHE A 1 116 ? 6.185 -5.764 -10.690 1.00 94.75 116 PHE A O 1
ATOM 911 N N . SER A 1 117 ? 4.531 -7.209 -11.153 1.00 94.19 117 SER A N 1
ATOM 912 C CA . SER A 1 117 ? 4.441 -6.897 -12.581 1.00 94.19 117 SER A CA 1
ATOM 913 C C . SER A 1 117 ? 3.410 -5.780 -12.811 1.00 94.19 117 SER A C 1
ATOM 915 O O . SER A 1 117 ? 2.588 -5.506 -11.927 1.00 94.19 117 SER A O 1
ATOM 917 N N . ILE A 1 118 ? 3.428 -5.126 -13.977 1.00 94.69 118 ILE A N 1
ATOM 918 C CA . ILE A 1 118 ? 2.539 -3.989 -14.291 1.00 94.69 118 ILE A CA 1
ATOM 919 C C . ILE A 1 118 ? 1.057 -4.345 -14.100 1.00 94.69 118 ILE A C 1
ATOM 921 O O . ILE A 1 118 ? 0.320 -3.581 -13.478 1.00 94.69 118 ILE A O 1
ATOM 925 N N . SER A 1 119 ? 0.612 -5.504 -14.584 1.00 94.56 119 SER A N 1
ATOM 926 C CA . SER A 1 119 ? -0.778 -5.963 -14.520 1.00 94.56 119 SER A CA 1
ATOM 927 C C . SER A 1 119 ? -1.278 -6.074 -13.074 1.00 94.56 119 SER A C 1
ATOM 929 O O . SER A 1 119 ? -2.355 -5.575 -12.736 1.00 94.56 119 SER A O 1
ATOM 931 N N . LYS A 1 120 ? -0.451 -6.648 -12.194 1.00 93.88 120 LYS A N 1
ATOM 932 C CA . LYS A 1 120 ? -0.716 -6.793 -10.759 1.00 93.88 120 LYS A CA 1
ATOM 933 C C . LYS A 1 120 ? -0.632 -5.450 -10.027 1.00 93.88 120 LYS A C 1
ATOM 935 O O . LYS A 1 120 ? -1.470 -5.174 -9.174 1.00 93.88 120 LYS A O 1
ATOM 940 N N . TRP A 1 121 ? 0.340 -4.603 -10.369 1.00 95.44 121 TRP A N 1
ATOM 941 C CA . TRP A 1 121 ? 0.483 -3.270 -9.779 1.00 95.44 121 TRP A CA 1
ATOM 942 C C . TRP A 1 121 ? -0.724 -2.380 -10.096 1.00 95.44 121 TRP A C 1
ATOM 944 O O . TRP A 1 121 ? -1.333 -1.832 -9.181 1.00 95.44 121 TRP A O 1
ATOM 954 N N . LEU A 1 122 ? -1.153 -2.314 -11.363 1.00 95.31 122 LEU A N 1
ATOM 955 C CA . LEU A 1 122 ? -2.358 -1.581 -11.769 1.00 95.31 122 LEU A CA 1
ATOM 956 C C . LEU A 1 122 ? -3.621 -2.094 -11.047 1.00 95.31 122 LEU A C 1
ATOM 958 O O . LEU A 1 122 ? -4.512 -1.304 -10.734 1.00 95.31 122 LEU A O 1
ATOM 962 N N . GLN A 1 123 ? -3.697 -3.396 -10.744 1.00 93.81 123 GLN A N 1
ATOM 963 C CA . GLN A 1 123 ? -4.810 -3.982 -9.991 1.00 93.81 123 GLN A CA 1
ATOM 964 C C . GLN A 1 123 ? -4.818 -3.549 -8.512 1.00 93.81 123 GLN A C 1
ATOM 966 O O . GLN A 1 123 ? -5.891 -3.274 -7.971 1.00 93.81 123 GLN A O 1
ATOM 971 N N . GLU A 1 124 ? -3.660 -3.457 -7.850 1.00 92.44 124 GLU A N 1
ATOM 972 C CA . GLU A 1 124 ? -3.577 -2.918 -6.481 1.00 92.44 124 GLU A CA 1
ATOM 973 C C . GLU A 1 124 ? -3.812 -1.401 -6.451 1.00 92.44 124 GLU A C 1
ATOM 975 O O . GLU A 1 124 ? -4.619 -0.930 -5.651 1.00 92.44 124 GLU A O 1
ATOM 980 N N . GLN A 1 125 ? -3.233 -0.640 -7.388 1.00 92.50 125 GLN A N 1
ATOM 981 C CA . GLN A 1 125 ? -3.484 0.801 -7.526 1.00 92.50 125 GLN A CA 1
ATOM 982 C C . GLN A 1 125 ? -4.980 1.105 -7.729 1.00 92.50 125 GLN A C 1
ATOM 984 O O . GLN A 1 125 ? -5.504 2.046 -7.131 1.00 92.50 125 GLN A O 1
ATOM 989 N N . LEU A 1 126 ? -5.702 0.290 -8.514 1.00 92.12 126 LEU A N 1
ATOM 990 C CA . LEU A 1 126 ? -7.158 0.410 -8.641 1.00 92.12 126 LEU A CA 1
ATOM 991 C C . LEU A 1 126 ? -7.888 0.040 -7.338 1.00 92.12 126 LEU A C 1
ATOM 993 O O . LEU A 1 126 ? -8.835 0.732 -6.965 1.00 92.12 126 LEU A O 1
ATOM 997 N N . GLN A 1 127 ? -7.473 -1.017 -6.628 1.00 90.06 127 GLN A N 1
ATOM 998 C CA . GLN A 1 127 ? -8.069 -1.366 -5.330 1.00 90.06 127 GLN A CA 1
ATOM 999 C C . GLN A 1 127 ? -7.895 -0.243 -4.299 1.00 90.06 127 GLN A C 1
ATOM 1001 O O . GLN A 1 127 ? -8.840 0.046 -3.564 1.00 90.06 127 GLN A O 1
ATOM 1006 N N . ASP A 1 128 ? -6.744 0.425 -4.266 1.00 89.06 128 ASP A N 1
ATOM 1007 C CA . ASP A 1 128 ? -6.483 1.543 -3.356 1.00 89.06 128 ASP A CA 1
ATOM 1008 C C . ASP A 1 128 ? -7.234 2.818 -3.770 1.00 89.06 128 ASP A C 1
ATOM 1010 O O . ASP A 1 128 ? -7.827 3.483 -2.914 1.00 89.06 128 ASP A O 1
ATOM 1014 N N . PHE A 1 129 ? -7.328 3.112 -5.072 1.00 89.56 129 PHE A N 1
ATOM 1015 C CA . PHE A 1 129 ? -8.156 4.202 -5.606 1.00 89.56 129 PHE A CA 1
ATOM 1016 C C . PHE A 1 129 ? -9.644 4.021 -5.267 1.00 89.56 129 PHE A C 1
ATOM 1018 O O . PHE A 1 129 ? -10.288 4.941 -4.752 1.00 89.56 129 PHE A O 1
ATOM 1025 N N . LEU A 1 130 ? -10.180 2.812 -5.455 1.00 87.94 130 LEU A N 1
ATOM 1026 C CA . LEU A 1 130 ? -11.533 2.433 -5.030 1.00 87.94 130 LEU A CA 1
ATOM 1027 C C . LEU A 1 130 ? -11.666 2.313 -3.499 1.00 87.94 130 LEU A C 1
ATOM 1029 O O . LEU A 1 130 ? -12.773 2.211 -2.979 1.00 87.94 130 LEU A O 1
ATOM 1033 N N . GLY A 1 131 ? -10.558 2.364 -2.755 1.00 86.31 131 GLY A N 1
ATOM 1034 C CA . GLY A 1 131 ? -10.533 2.287 -1.296 1.00 86.31 131 GLY A CA 1
ATOM 1035 C C . GLY A 1 131 ? -10.747 0.885 -0.722 1.00 86.31 131 GLY A C 1
ATOM 1036 O O . GLY A 1 131 ? -10.891 0.747 0.489 1.00 86.31 131 GLY A O 1
ATOM 1037 N N . ILE A 1 132 ? -10.754 -0.155 -1.555 1.00 86.06 132 ILE A N 1
ATOM 1038 C CA . ILE A 1 132 ? -11.079 -1.542 -1.201 1.00 86.06 132 ILE A CA 1
ATOM 1039 C C . ILE A 1 132 ? -10.155 -2.072 -0.095 1.00 86.06 132 ILE A C 1
ATOM 1041 O O . ILE A 1 132 ? -10.633 -2.663 0.870 1.00 86.06 132 ILE A O 1
ATOM 1045 N N . ASN A 1 133 ? -8.844 -1.825 -0.170 1.00 83.38 133 ASN A N 1
ATOM 1046 C CA . ASN A 1 133 ? -7.906 -2.280 0.864 1.00 83.38 133 ASN A CA 1
ATOM 1047 C C . ASN A 1 133 ? -8.088 -1.535 2.201 1.00 83.38 133 ASN A C 1
ATOM 1049 O O . ASN A 1 133 ? -7.993 -2.140 3.270 1.00 83.38 133 ASN A O 1
ATOM 1053 N N . LYS A 1 134 ? -8.453 -0.251 2.149 1.00 86.00 134 LYS A N 1
ATOM 1054 C CA . LYS A 1 134 ? -8.778 0.575 3.322 1.00 86.00 134 LYS A CA 1
ATOM 1055 C C . LYS A 1 134 ? -10.123 0.196 3.955 1.00 86.00 134 LYS A C 1
ATOM 1057 O O . LYS A 1 134 ? -10.257 0.227 5.176 1.00 86.00 134 LYS A O 1
ATOM 1062 N N . LEU A 1 135 ? -11.093 -0.231 3.144 1.00 88.25 135 LEU A N 1
ATOM 1063 C CA . LEU A 1 135 ? -12.352 -0.809 3.611 1.00 88.25 135 LEU A CA 1
ATOM 1064 C C . LEU A 1 135 ? -12.103 -2.128 4.359 1.00 88.25 135 LEU A C 1
ATOM 1066 O O . LEU A 1 135 ? -12.497 -2.222 5.519 1.00 88.25 135 LEU A O 1
ATOM 1070 N N . LYS A 1 136 ? -11.335 -3.066 3.775 1.00 88.31 136 LYS A N 1
ATOM 1071 C CA . LYS A 1 136 ? -10.897 -4.310 4.449 1.00 88.31 136 LYS A CA 1
ATOM 1072 C C . LYS A 1 136 ? -10.213 -4.024 5.798 1.00 88.31 136 LYS A C 1
ATOM 1074 O O . LYS A 1 136 ? -10.379 -4.774 6.759 1.00 88.31 136 LYS A O 1
ATOM 1079 N N . GLU A 1 137 ? -9.437 -2.940 5.898 1.00 88.19 137 GLU A N 1
ATOM 1080 C CA . GLU A 1 137 ? -8.792 -2.513 7.148 1.00 88.19 137 GLU A CA 1
ATOM 1081 C C . GLU A 1 137 ? -9.810 -2.050 8.210 1.00 88.19 137 GLU A C 1
ATOM 1083 O O . GLU A 1 137 ? -9.701 -2.429 9.381 1.00 88.19 137 GLU A O 1
ATOM 1088 N N . TYR A 1 138 ? -10.816 -1.262 7.816 1.00 89.00 138 TYR A N 1
ATOM 1089 C CA . TYR A 1 138 ? -11.902 -0.835 8.702 1.00 89.00 138 TYR A CA 1
ATOM 1090 C C . TYR A 1 138 ? -12.808 -2.001 9.118 1.00 89.00 138 TYR A C 1
ATOM 1092 O O . TYR A 1 138 ? -13.138 -2.110 10.298 1.00 89.00 138 TYR A O 1
ATOM 1100 N N . GLU A 1 139 ? -13.142 -2.909 8.202 1.00 91.38 139 GLU A N 1
ATOM 1101 C CA . GLU A 1 139 ? -13.904 -4.135 8.476 1.00 91.38 139 GLU A CA 1
ATOM 1102 C C . GLU A 1 139 ? -13.159 -5.038 9.469 1.00 91.38 139 GLU A C 1
ATOM 1104 O O . GLU A 1 139 ? -13.722 -5.439 10.487 1.00 91.38 139 GLU A O 1
ATOM 1109 N N . LYS A 1 140 ? -11.853 -5.261 9.269 1.00 93.31 140 LYS A N 1
ATOM 1110 C CA . LYS A 1 140 ? -11.009 -6.024 10.205 1.00 93.31 140 LYS A CA 1
ATOM 1111 C C . LYS A 1 140 ? -10.929 -5.379 11.595 1.00 93.31 140 LYS A C 1
ATOM 1113 O O . LYS A 1 140 ? -10.897 -6.090 12.601 1.00 93.31 140 LYS A O 1
ATOM 1118 N N . LYS A 1 141 ? -10.906 -4.043 1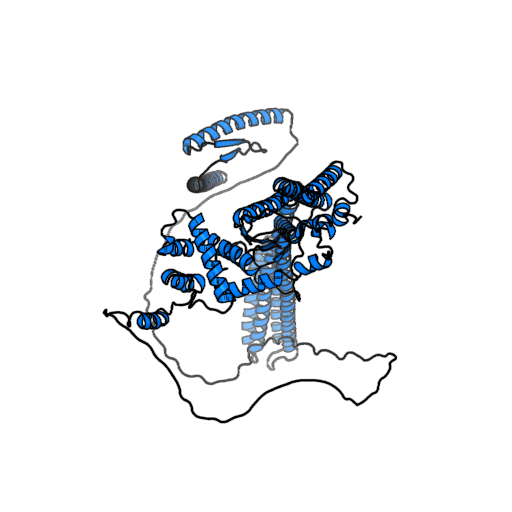1.678 1.00 90.56 141 LYS A N 1
ATOM 1119 C CA . LYS A 1 141 ? -10.958 -3.300 12.952 1.00 90.56 141 LYS A CA 1
ATOM 1120 C C . LYS A 1 141 ? -12.328 -3.417 13.629 1.00 90.56 141 LYS A C 1
ATOM 1122 O O . LYS A 1 141 ? -12.382 -3.624 14.839 1.00 90.56 141 LYS A O 1
ATOM 1127 N N . TYR A 1 142 ? -13.411 -3.349 12.859 1.00 91.31 142 TYR A N 1
ATOM 1128 C CA . TYR A 1 142 ? -14.775 -3.577 13.333 1.00 91.31 142 TYR A CA 1
ATOM 1129 C C . TYR A 1 142 ? -14.949 -5.006 13.880 1.00 91.31 142 TYR A C 1
ATOM 1131 O O . TYR A 1 142 ? -15.385 -5.171 15.018 1.00 91.31 142 TYR A O 1
ATOM 1139 N N . GLU A 1 143 ? -14.515 -6.032 13.141 1.00 93.94 143 GLU A N 1
ATOM 1140 C CA . GLU A 1 143 ? -14.523 -7.426 13.605 1.00 93.94 143 GLU A CA 1
ATOM 1141 C C . GLU A 1 143 ? -13.745 -7.624 14.910 1.00 93.94 143 GLU A C 1
ATOM 1143 O O . GLU A 1 143 ? -14.198 -8.350 15.794 1.00 93.94 143 GLU A O 1
ATOM 1148 N N . ALA A 1 144 ? -12.565 -7.006 15.034 1.00 94.06 144 ALA A N 1
ATOM 1149 C CA . ALA A 1 144 ? -11.745 -7.110 16.237 1.00 94.06 144 ALA A CA 1
ATOM 1150 C C . ALA A 1 144 ? -12.451 -6.506 17.463 1.00 94.06 144 ALA A C 1
ATOM 1152 O O . ALA A 1 144 ? -12.412 -7.101 18.540 1.00 94.06 144 ALA A O 1
ATOM 1153 N N . LEU A 1 145 ? -13.149 -5.375 17.295 1.00 89.75 145 LEU A N 1
ATOM 1154 C CA . LEU A 1 145 ? -13.964 -4.767 18.351 1.00 89.75 145 LEU A CA 1
ATOM 1155 C C . LEU A 1 145 ? -15.178 -5.636 18.720 1.00 89.75 145 LEU A C 1
ATOM 1157 O O . LEU A 1 145 ? -15.456 -5.800 19.906 1.00 89.75 145 LEU A O 1
ATOM 1161 N N . VAL A 1 146 ? -15.870 -6.234 17.741 1.00 90.31 146 VAL A N 1
ATOM 1162 C CA . VAL A 1 146 ? -16.985 -7.173 17.992 1.00 90.31 146 VAL A CA 1
ATOM 1163 C C . VAL A 1 146 ? -16.500 -8.382 18.800 1.00 90.31 146 VAL A C 1
ATOM 1165 O O . VAL A 1 146 ? -17.052 -8.675 19.859 1.00 90.31 146 VAL A O 1
ATOM 1168 N N . LYS A 1 147 ? -15.408 -9.024 18.364 1.00 94.94 147 LYS A N 1
ATOM 1169 C CA . LYS A 1 147 ? -14.794 -10.173 19.055 1.00 94.94 147 LYS A CA 1
ATOM 1170 C C . LYS A 1 147 ? -14.337 -9.814 20.477 1.00 94.94 147 LYS A C 1
ATOM 1172 O O . LYS A 1 147 ? -14.525 -10.608 21.394 1.00 94.94 147 LYS A O 1
ATOM 1177 N N . LEU A 1 148 ? -13.797 -8.609 20.686 1.00 93.75 148 LEU A N 1
ATOM 1178 C CA . LEU A 1 148 ? -13.449 -8.101 22.017 1.00 93.75 148 LEU A CA 1
ATOM 1179 C C . LEU A 1 148 ? -14.688 -7.932 22.912 1.00 93.75 148 LEU A C 1
ATOM 1181 O O . LEU A 1 148 ? -14.674 -8.374 24.057 1.00 93.75 148 LEU A O 1
ATOM 1185 N N . VAL A 1 149 ? -15.771 -7.343 22.400 1.00 89.62 149 VAL A N 1
ATOM 1186 C CA . VAL A 1 149 ? -17.024 -7.167 23.152 1.00 89.62 149 VAL A CA 1
ATOM 1187 C C . VAL A 1 149 ? -17.648 -8.504 23.550 1.00 89.62 149 VAL A C 1
ATOM 1189 O O . VAL A 1 149 ? -18.104 -8.641 24.685 1.00 89.62 149 VAL A O 1
ATOM 1192 N N . ASP A 1 150 ? -17.657 -9.496 22.662 1.00 90.56 150 ASP A N 1
ATOM 1193 C CA . ASP A 1 150 ? -18.226 -10.810 22.975 1.00 90.56 150 ASP A CA 1
ATOM 1194 C C . ASP A 1 150 ? -17.369 -11.597 23.981 1.00 90.56 150 ASP A C 1
ATOM 1196 O O . ASP A 1 150 ? -17.922 -12.228 24.885 1.00 90.56 150 ASP A O 1
ATOM 1200 N N . ASN A 1 151 ? -16.039 -11.452 23.938 1.00 94.50 151 ASN A N 1
ATOM 1201 C CA . ASN A 1 151 ? -15.157 -11.947 25.000 1.00 94.50 151 ASN A CA 1
ATOM 1202 C C . ASN A 1 151 ? -15.458 -11.270 26.351 1.00 94.50 151 ASN A C 1
ATOM 1204 O O . ASN A 1 151 ? -15.646 -11.960 27.352 1.00 94.50 151 ASN A O 1
ATOM 1208 N N . LEU A 1 152 ? -15.583 -9.937 26.389 1.00 92.75 152 LEU A N 1
ATOM 1209 C CA . LEU A 1 152 ? -15.908 -9.187 27.613 1.00 92.75 152 LEU A CA 1
ATOM 1210 C C . LEU A 1 152 ? -17.283 -9.569 28.192 1.00 92.75 152 LEU A C 1
ATOM 1212 O O . LEU A 1 152 ? -17.454 -9.617 29.413 1.00 92.75 152 LEU A O 1
ATOM 1216 N N . ARG A 1 153 ? -18.265 -9.881 27.334 1.00 90.69 153 ARG A N 1
ATOM 1217 C CA . ARG A 1 153 ? -19.586 -10.396 27.737 1.00 90.69 153 ARG A CA 1
ATOM 1218 C C . ARG A 1 153 ? -19.493 -11.778 28.390 1.00 90.69 153 ARG A C 1
ATOM 1220 O O . ARG A 1 153 ? -20.176 -12.011 29.389 1.00 90.69 153 ARG A O 1
ATOM 1227 N N . GLU A 1 154 ? -18.657 -12.675 27.868 1.00 93.75 154 GLU A N 1
ATOM 1228 C CA . GLU A 1 154 ? -18.421 -13.991 28.477 1.00 93.75 154 GLU A CA 1
ATOM 1229 C C . GLU A 1 154 ? -17.624 -13.876 29.787 1.00 93.75 154 GLU A C 1
ATOM 1231 O O . GLU A 1 154 ? -17.985 -14.508 30.778 1.00 93.75 154 GLU A O 1
ATOM 1236 N N . GLU A 1 155 ? -16.619 -12.999 29.860 1.00 94.06 155 GLU A N 1
ATOM 1237 C CA . GLU A 1 155 ? -15.927 -12.682 31.118 1.00 94.06 155 GLU A CA 1
ATOM 1238 C C . GLU A 1 155 ? -16.911 -12.174 32.183 1.00 94.06 155 GLU A C 1
ATOM 1240 O O . GLU A 1 155 ? -16.958 -12.716 33.290 1.00 94.06 155 GLU A O 1
ATOM 1245 N N . LYS A 1 156 ? -17.770 -11.201 31.843 1.00 92.81 156 LYS A N 1
ATOM 1246 C CA . LYS A 1 156 ? -18.827 -10.702 32.741 1.00 92.81 156 LYS A CA 1
ATOM 1247 C C . LYS A 1 156 ? -19.756 -11.833 33.203 1.00 92.81 156 LYS A C 1
ATOM 1249 O O . LYS A 1 156 ? -20.083 -11.907 34.388 1.00 92.81 156 LYS A O 1
ATOM 1254 N N . ARG A 1 157 ? -20.154 -12.743 32.302 1.00 93.19 157 ARG A N 1
ATOM 1255 C CA . ARG A 1 157 ? -20.965 -13.932 32.628 1.00 93.19 157 ARG A CA 1
ATOM 1256 C C . ARG A 1 157 ? -20.255 -14.838 33.642 1.00 93.19 157 ARG A C 1
ATOM 1258 O O . ARG A 1 157 ? -20.888 -15.257 34.610 1.00 93.19 157 ARG A O 1
ATOM 1265 N N . VAL A 1 158 ? -18.957 -15.096 33.469 1.00 94.94 158 VAL A N 1
ATOM 1266 C CA . VAL A 1 158 ? -18.148 -15.901 34.404 1.00 94.94 158 VAL A CA 1
ATOM 1267 C C . VAL A 1 158 ? -18.013 -15.225 35.775 1.00 94.94 158 VAL A C 1
ATOM 1269 O O . VAL A 1 158 ? -18.081 -15.915 36.795 1.00 94.94 158 VAL A O 1
ATOM 1272 N N . VAL A 1 159 ? -17.893 -13.894 35.839 1.00 94.00 159 VAL A N 1
ATOM 1273 C CA . VAL A 1 159 ? -17.859 -13.157 37.119 1.00 94.00 159 VAL A CA 1
ATOM 1274 C C . VAL A 1 159 ? -19.217 -13.230 37.835 1.00 94.00 159 VAL A C 1
ATOM 1276 O O . VAL A 1 159 ? -19.255 -13.535 39.027 1.00 94.00 159 VAL A O 1
ATOM 1279 N N . ILE A 1 160 ? -20.336 -13.050 37.119 1.00 91.38 160 ILE A N 1
ATOM 1280 C CA . ILE A 1 160 ? -21.700 -13.215 37.667 1.00 91.38 160 ILE A CA 1
ATOM 1281 C C . ILE A 1 160 ? -21.899 -14.632 38.225 1.00 91.38 160 ILE A C 1
ATOM 1283 O O . ILE A 1 160 ? -22.396 -14.809 39.336 1.00 91.38 160 ILE A O 1
ATOM 1287 N N . GLU A 1 161 ? -21.482 -15.651 37.478 1.00 93.88 161 GLU A N 1
ATOM 1288 C CA . GLU A 1 161 ? -21.559 -17.052 37.895 1.00 93.88 161 GLU A CA 1
ATOM 1289 C C . GLU A 1 161 ? -20.663 -17.358 39.113 1.00 93.88 161 GLU A C 1
ATOM 1291 O O . GLU A 1 161 ? -21.037 -18.139 39.990 1.00 93.88 161 GLU A O 1
ATOM 1296 N N . SER A 1 162 ? -19.508 -16.696 39.220 1.00 93.56 162 SER A N 1
ATOM 1297 C CA . SER A 1 162 ? -18.631 -16.783 40.397 1.00 93.56 162 SER A CA 1
ATOM 1298 C C . SER A 1 162 ? -19.259 -16.119 41.629 1.00 93.56 162 SER A C 1
ATOM 1300 O O . SER A 1 162 ? -19.175 -16.672 42.726 1.00 93.56 162 SER A O 1
ATOM 1302 N N . LYS A 1 163 ? -19.959 -14.985 41.458 1.00 93.56 163 LYS A N 1
ATOM 1303 C CA . LYS A 1 163 ? -20.729 -14.337 42.534 1.00 93.56 163 LYS A CA 1
ATOM 1304 C C . LYS A 1 163 ? -21.851 -15.247 43.037 1.00 93.56 163 LYS A C 1
ATOM 1306 O O . LYS A 1 163 ? -21.976 -15.433 44.245 1.00 93.56 163 LYS A O 1
ATOM 1311 N N . LYS A 1 164 ? -22.625 -15.859 42.131 1.00 91.25 164 LYS A N 1
ATOM 1312 C CA . LYS A 1 164 ? -23.697 -16.806 42.495 1.00 91.25 164 LYS A CA 1
ATOM 1313 C C . LYS A 1 164 ? -23.180 -17.953 43.359 1.00 91.25 164 LYS A C 1
ATOM 1315 O O . LYS A 1 164 ? -23.766 -18.224 44.401 1.00 91.25 164 LYS A O 1
ATOM 1320 N N . LYS A 1 165 ? -22.053 -18.563 42.978 1.00 91.50 165 LYS A N 1
ATOM 1321 C CA . LYS A 1 165 ? -21.420 -19.647 43.750 1.00 91.50 165 LYS A CA 1
ATOM 1322 C C . LYS A 1 165 ? -20.980 -19.192 45.137 1.00 91.50 165 LYS A C 1
ATOM 1324 O O . LYS A 1 165 ? -21.293 -19.865 46.109 1.00 91.50 165 LYS A O 1
ATOM 1329 N N . LEU A 1 166 ? -20.368 -18.011 45.250 1.00 89.50 166 LEU A N 1
ATOM 1330 C CA . LEU A 1 166 ? -20.010 -17.420 46.544 1.00 89.50 166 LEU A CA 1
ATOM 1331 C C . LEU A 1 166 ? -21.246 -17.170 47.440 1.00 89.50 166 LEU A C 1
ATOM 1333 O O . LEU A 1 166 ? -21.181 -17.360 48.655 1.00 89.50 166 LEU A O 1
ATOM 1337 N N . ASP A 1 167 ? -22.380 -16.783 46.848 1.00 87.00 167 ASP A N 1
ATOM 1338 C CA . ASP A 1 167 ? -23.657 -16.595 47.548 1.00 87.00 167 ASP A CA 1
ATOM 1339 C C . ASP A 1 167 ? -24.376 -17.911 47.907 1.00 87.00 167 ASP A C 1
ATOM 1341 O O . ASP A 1 167 ? -25.072 -17.972 48.923 1.00 87.00 167 ASP A O 1
ATOM 1345 N N . GLU A 1 168 ? -24.212 -18.974 47.119 1.00 87.50 168 GLU A N 1
ATOM 1346 C CA . GLU A 1 168 ? -24.695 -20.325 47.435 1.00 87.50 168 GLU A CA 1
ATOM 1347 C C . GLU A 1 168 ? -23.843 -20.990 48.523 1.00 87.50 168 GLU A C 1
ATOM 1349 O O . GLU A 1 168 ? -24.391 -21.506 49.500 1.00 87.50 168 GLU A O 1
ATOM 1354 N N . ASP A 1 169 ? -22.516 -20.889 48.436 1.00 87.19 169 ASP A N 1
ATOM 1355 C CA . ASP A 1 169 ? -21.590 -21.364 49.466 1.00 87.19 169 ASP A CA 1
ATOM 1356 C C . ASP A 1 169 ? -21.850 -20.690 50.815 1.00 87.19 169 ASP A C 1
ATOM 1358 O O . ASP A 1 169 ? -21.833 -21.361 51.845 1.00 87.19 169 ASP A O 1
ATOM 1362 N N . PHE A 1 170 ? -22.166 -19.391 50.844 1.00 85.38 170 PHE A N 1
ATOM 1363 C CA . PHE A 1 170 ? -22.517 -18.704 52.091 1.00 85.38 170 PHE A CA 1
ATOM 1364 C C . PHE A 1 170 ? -23.853 -19.174 52.697 1.00 85.38 170 PHE A C 1
ATOM 1366 O O . PHE A 1 170 ? -24.006 -19.190 53.924 1.00 85.38 170 PHE A O 1
ATOM 1373 N N . LYS A 1 171 ? -24.823 -19.579 51.865 1.00 82.44 171 LYS A N 1
ATOM 1374 C CA . LYS A 1 171 ? -26.104 -20.146 52.327 1.00 82.44 171 LYS A CA 1
ATOM 1375 C C . LYS A 1 171 ? -25.926 -21.560 52.878 1.00 82.44 171 LYS A C 1
ATOM 1377 O O . LYS A 1 171 ? -26.461 -21.852 53.949 1.00 82.44 171 LYS A O 1
ATOM 1382 N N . ASN A 1 172 ? -25.166 -22.393 52.166 1.00 84.25 172 ASN A N 1
ATOM 1383 C CA . ASN A 1 172 ? -24.951 -23.808 52.476 1.00 84.25 172 ASN A CA 1
ATOM 1384 C C . ASN A 1 172 ? -23.956 -23.999 53.634 1.00 84.25 172 ASN A C 1
ATOM 1386 O O . ASN A 1 172 ? -24.250 -24.692 54.604 1.00 84.25 172 ASN A O 1
ATOM 1390 N N . ASN A 1 173 ? -22.806 -23.324 53.577 1.00 82.31 173 ASN A N 1
ATOM 1391 C CA . ASN A 1 173 ? -21.697 -23.426 54.531 1.00 82.31 173 ASN A CA 1
ATOM 1392 C C . ASN A 1 173 ? -21.672 -22.225 55.500 1.00 82.31 173 ASN A C 1
ATOM 1394 O O . ASN A 1 173 ? -20.634 -21.593 55.726 1.00 82.31 173 ASN A O 1
ATOM 1398 N N . ARG A 1 174 ? -22.842 -21.877 56.055 1.00 79.00 174 ARG A N 1
ATOM 1399 C CA . ARG A 1 174 ? -23.040 -20.682 56.893 1.00 79.00 174 ARG A CA 1
ATOM 1400 C C . ARG A 1 174 ? -22.064 -20.642 58.087 1.00 79.00 174 ARG A C 1
ATOM 1402 O O . ARG A 1 174 ? -22.014 -21.607 58.851 1.00 79.00 174 ARG A O 1
ATOM 1409 N N . PRO A 1 175 ? -21.354 -19.521 58.334 1.00 77.94 175 PRO A N 1
ATOM 1410 C CA . PRO A 1 175 ? -20.475 -19.382 59.495 1.00 77.94 175 PRO A CA 1
ATOM 1411 C C . PRO A 1 175 ? -21.192 -19.617 60.834 1.00 77.94 175 PRO A C 1
ATOM 1413 O O . PRO A 1 175 ? -22.229 -19.008 61.117 1.00 77.94 175 PRO A O 1
ATOM 1416 N N . ALA A 1 176 ? -20.606 -20.466 61.683 1.00 69.94 176 ALA A N 1
ATOM 1417 C CA . ALA A 1 176 ? -21.094 -20.726 63.034 1.00 69.94 176 ALA A CA 1
ATOM 1418 C C . ALA A 1 176 ? -21.110 -19.423 63.855 1.00 69.94 176 ALA A C 1
ATOM 1420 O O . ALA A 1 176 ? -20.068 -18.811 64.067 1.00 69.94 176 ALA A O 1
ATOM 1421 N N . GLY A 1 177 ? -22.300 -18.993 64.287 1.00 72.06 177 GLY A N 1
ATOM 1422 C CA . GLY A 1 177 ? -22.532 -17.689 64.926 1.00 72.06 177 GLY A CA 1
ATOM 1423 C C . GLY A 1 177 ? -23.377 -16.708 64.099 1.00 72.06 177 GLY A C 1
ATOM 1424 O O . GLY A 1 177 ? -23.772 -15.668 64.622 1.00 72.06 177 GLY A O 1
ATOM 1425 N N . ILE A 1 178 ? -23.716 -17.032 62.844 1.00 81.94 178 ILE A N 1
ATOM 1426 C CA . ILE A 1 178 ? -24.714 -16.299 62.045 1.00 81.94 178 ILE A CA 1
ATOM 1427 C C . ILE A 1 178 ? -26.061 -17.041 62.100 1.00 81.94 178 ILE A C 1
ATOM 1429 O O . ILE A 1 178 ? -26.155 -18.219 61.751 1.00 81.94 178 ILE A O 1
ATOM 1433 N N . SER A 1 179 ? -27.124 -16.356 62.537 1.00 83.31 179 SER A N 1
ATOM 1434 C CA . SER A 1 179 ? -28.481 -16.920 62.607 1.00 83.31 179 SER A CA 1
ATOM 1435 C C . SER A 1 179 ? -29.141 -17.036 61.224 1.00 83.31 179 SER A C 1
ATOM 1437 O O . SER A 1 179 ? -28.703 -16.404 60.262 1.00 83.31 179 SER A O 1
ATOM 1439 N N . ALA A 1 180 ? -30.223 -17.819 61.116 1.00 83.06 180 ALA A N 1
ATOM 1440 C CA . ALA A 1 180 ? -30.981 -17.956 59.866 1.00 83.06 180 ALA A CA 1
ATOM 1441 C C . ALA A 1 180 ? -31.483 -16.596 59.347 1.00 83.06 180 ALA A C 1
ATOM 1443 O O . ALA A 1 180 ? -31.105 -16.195 58.251 1.00 83.06 180 ALA A O 1
ATOM 1444 N N . ALA A 1 181 ? -32.188 -15.832 60.188 1.00 85.44 181 ALA A N 1
ATOM 1445 C CA . ALA A 1 181 ? -32.680 -14.495 59.848 1.00 85.44 181 ALA A CA 1
ATOM 1446 C C . ALA A 1 181 ? -31.560 -13.498 59.473 1.00 85.44 181 ALA A C 1
ATOM 1448 O O . ALA A 1 181 ? -31.767 -12.603 58.654 1.00 85.44 181 ALA A O 1
ATOM 1449 N N . ALA A 1 182 ? -30.351 -13.642 60.033 1.00 84.75 182 ALA A N 1
ATOM 1450 C CA . ALA A 1 182 ? -29.206 -12.824 59.631 1.00 84.75 182 ALA A CA 1
ATOM 1451 C C . ALA A 1 182 ? -28.673 -13.215 58.239 1.00 84.75 182 ALA A C 1
ATOM 1453 O O . ALA A 1 182 ? -28.365 -12.332 57.439 1.00 84.75 182 ALA A O 1
ATOM 1454 N N . ALA A 1 183 ? -28.609 -14.512 57.921 1.00 82.88 183 ALA A N 1
ATOM 1455 C CA . ALA A 1 183 ? -28.210 -15.002 56.599 1.00 82.88 183 ALA A CA 1
ATOM 1456 C C . ALA A 1 183 ? -29.253 -14.685 55.507 1.00 82.88 183 ALA A C 1
ATOM 1458 O O . ALA A 1 183 ? -28.883 -14.324 54.388 1.00 82.88 183 ALA A O 1
ATOM 1459 N N . GLU A 1 184 ? -30.546 -14.739 55.836 1.00 86.44 184 GLU A N 1
ATOM 1460 C CA . GLU A 1 184 ? -31.639 -14.274 54.971 1.00 86.44 184 GLU A CA 1
ATOM 1461 C C . GLU A 1 184 ? -31.525 -12.771 54.698 1.00 86.44 184 GLU A C 1
ATOM 1463 O O . GLU A 1 184 ? -31.583 -12.351 53.546 1.00 86.44 184 GLU A O 1
ATOM 1468 N N . LYS A 1 185 ? -31.259 -11.954 55.727 1.00 87.94 185 LYS A N 1
ATOM 1469 C CA . LYS A 1 185 ? -31.076 -10.505 55.560 1.00 87.94 185 LYS A CA 1
ATOM 1470 C C . LYS A 1 185 ? -29.836 -10.144 54.729 1.00 87.94 185 LYS A C 1
ATOM 1472 O O . LYS A 1 185 ? -29.888 -9.191 53.958 1.00 87.94 185 LYS A O 1
ATOM 1477 N N . ILE A 1 186 ? -28.746 -10.912 54.828 1.00 87.25 186 ILE A N 1
ATOM 1478 C CA . ILE A 1 186 ? -27.589 -10.787 53.919 1.00 87.25 186 ILE A CA 1
ATOM 1479 C C . ILE A 1 186 ? -27.991 -11.165 52.487 1.00 87.25 186 ILE A C 1
ATOM 1481 O O . ILE A 1 186 ? -27.705 -10.415 51.558 1.00 87.25 186 ILE A O 1
ATOM 1485 N N . SER A 1 187 ? -28.717 -12.274 52.311 1.00 86.50 187 SER A N 1
ATOM 1486 C CA . SER A 1 187 ? -29.203 -12.717 50.997 1.00 86.50 187 SER A CA 1
ATOM 1487 C C . SER A 1 187 ? -30.127 -11.681 50.341 1.00 86.50 187 SER A C 1
ATOM 1489 O O . SER A 1 187 ? -30.032 -11.460 49.138 1.00 86.50 187 SER A O 1
ATOM 1491 N N . ALA A 1 188 ? -30.969 -11.002 51.127 1.00 89.25 188 ALA A N 1
ATOM 1492 C CA . ALA A 1 188 ? -31.826 -9.915 50.660 1.00 89.25 188 ALA A CA 1
ATOM 1493 C C . ALA A 1 188 ? -31.015 -8.696 50.185 1.00 89.25 188 ALA A C 1
ATOM 1495 O O . ALA A 1 188 ? -31.285 -8.175 49.105 1.00 89.25 188 ALA A O 1
ATOM 1496 N N . PHE A 1 189 ? -29.978 -8.279 50.926 1.00 90.50 189 PHE A N 1
ATOM 1497 C CA . PHE A 1 189 ? -29.067 -7.226 50.457 1.00 90.50 189 PHE A CA 1
ATOM 1498 C C . PHE A 1 189 ? -28.362 -7.610 49.147 1.00 90.50 189 PHE A C 1
ATOM 1500 O O . PHE A 1 189 ? -28.206 -6.760 48.274 1.00 90.50 189 PHE A O 1
ATOM 1507 N N . ASN A 1 190 ? -27.953 -8.873 48.993 1.00 89.81 190 ASN A N 1
ATOM 1508 C CA . ASN A 1 190 ? -27.281 -9.339 47.778 1.00 89.81 190 ASN A CA 1
ATOM 1509 C C . ASN A 1 190 ? -28.244 -9.333 46.581 1.00 89.81 190 ASN A C 1
ATOM 1511 O O . ASN A 1 190 ? -27.882 -8.803 45.536 1.00 89.81 190 ASN A O 1
ATOM 1515 N N . ALA A 1 191 ? -29.487 -9.793 46.763 1.00 89.12 191 ALA A N 1
ATOM 1516 C CA . ALA A 1 191 ? -30.527 -9.732 45.735 1.00 89.12 191 ALA A CA 1
ATOM 1517 C C . ALA A 1 191 ? -30.866 -8.289 45.308 1.00 89.12 191 ALA A C 1
ATOM 1519 O O . ALA A 1 191 ? -30.997 -8.022 44.118 1.00 89.12 191 ALA A O 1
ATOM 1520 N N . MET A 1 192 ? -30.935 -7.340 46.253 1.00 90.12 192 MET A N 1
ATOM 1521 C CA . MET A 1 192 ? -31.127 -5.913 45.938 1.00 90.12 192 MET A CA 1
ATOM 1522 C C . MET A 1 192 ? -29.962 -5.318 45.128 1.00 90.12 192 MET A C 1
ATOM 1524 O O . MET A 1 192 ? -30.178 -4.421 44.315 1.00 90.12 192 MET A O 1
ATOM 1528 N N . ILE A 1 193 ? -28.732 -5.794 45.348 1.00 90.06 193 ILE A N 1
ATOM 1529 C CA . ILE A 1 193 ? -27.553 -5.374 44.576 1.00 90.06 193 ILE A CA 1
ATOM 1530 C C . ILE A 1 193 ? -27.565 -6.016 43.182 1.00 90.06 193 ILE A C 1
ATOM 1532 O O . ILE A 1 193 ? -27.288 -5.321 42.208 1.00 90.06 193 ILE A O 1
ATOM 1536 N N . ASP A 1 194 ? -27.940 -7.292 43.060 1.00 88.38 194 ASP A N 1
ATOM 1537 C CA . ASP A 1 194 ? -28.059 -7.977 41.766 1.00 88.38 194 ASP A CA 1
ATOM 1538 C C . ASP A 1 194 ? -29.147 -7.340 40.879 1.00 88.38 194 ASP A C 1
ATOM 1540 O O . ASP A 1 194 ? -28.879 -7.022 39.720 1.00 88.38 194 ASP A O 1
ATOM 1544 N N . GLU A 1 195 ? -30.331 -7.046 41.432 1.00 89.38 195 GLU A N 1
ATOM 1545 C CA . GLU A 1 195 ? -31.408 -6.328 40.727 1.00 89.38 195 GLU A CA 1
ATOM 1546 C C . GLU A 1 195 ? -30.950 -4.931 40.264 1.00 89.38 195 GLU A C 1
ATOM 1548 O O . GLU A 1 195 ? -31.282 -4.477 39.165 1.00 89.38 195 GLU A O 1
ATOM 1553 N N . ALA A 1 196 ? -30.152 -4.241 41.086 1.00 87.81 196 ALA A N 1
ATOM 1554 C CA . ALA A 1 196 ? -29.607 -2.933 40.746 1.00 87.81 196 ALA A CA 1
ATOM 1555 C C . ALA A 1 196 ? -28.527 -3.006 39.648 1.00 87.81 196 ALA A C 1
ATOM 1557 O O . ALA A 1 196 ? -28.514 -2.153 38.760 1.00 87.81 196 ALA A O 1
ATOM 1558 N N . LEU A 1 197 ? -27.665 -4.029 39.661 1.00 87.31 197 LEU A N 1
ATOM 1559 C CA . LEU A 1 197 ? -26.668 -4.281 38.612 1.00 87.31 197 LEU A CA 1
ATOM 1560 C C . LEU A 1 197 ? -27.326 -4.659 37.272 1.00 87.31 197 LEU A C 1
ATOM 1562 O O . LEU A 1 197 ? -26.895 -4.183 36.221 1.00 87.31 197 LEU A O 1
ATOM 1566 N N . GLU A 1 198 ? -28.396 -5.458 37.296 1.00 87.19 198 GLU A N 1
ATOM 1567 C CA . GLU A 1 198 ? -29.164 -5.817 36.097 1.00 87.19 198 GLU A CA 1
ATOM 1568 C C . GLU A 1 198 ? -29.875 -4.594 35.491 1.00 87.19 198 GLU A C 1
ATOM 1570 O O . GLU A 1 198 ? -29.753 -4.328 34.290 1.00 87.19 198 GLU A O 1
ATOM 1575 N N . LYS A 1 199 ? -30.545 -3.784 36.323 1.00 85.19 199 LYS A N 1
ATOM 1576 C CA . LYS A 1 199 ? -31.172 -2.521 35.895 1.00 85.19 199 LYS A CA 1
ATOM 1577 C C . LYS A 1 199 ? -30.157 -1.520 35.343 1.00 85.19 199 LYS A C 1
ATOM 1579 O O . LYS A 1 199 ? -30.422 -0.904 34.311 1.00 85.19 199 LYS A O 1
ATOM 1584 N N . TYR A 1 200 ? -28.996 -1.389 35.985 1.00 85.44 200 TYR A N 1
ATOM 1585 C CA . TYR A 1 200 ? -27.899 -0.539 35.518 1.00 85.44 200 TYR A CA 1
ATOM 1586 C C . TYR A 1 200 ? -27.438 -0.932 34.107 1.00 85.44 200 TYR A C 1
ATOM 1588 O O . TYR A 1 200 ? -27.416 -0.085 33.213 1.00 85.44 200 TYR A O 1
ATOM 1596 N N . GLY A 1 201 ? -27.158 -2.220 33.880 1.00 82.69 201 GLY A N 1
ATOM 1597 C CA . GLY A 1 201 ? -26.755 -2.729 32.567 1.00 82.69 201 GLY A CA 1
ATOM 1598 C C . GLY A 1 201 ? -27.832 -2.575 31.490 1.00 82.69 201 GLY A C 1
ATOM 1599 O O . GLY A 1 201 ? -27.547 -2.146 30.371 1.00 82.69 201 GLY A O 1
ATOM 1600 N N . SER A 1 202 ? -29.094 -2.840 31.840 1.00 82.19 202 SER A N 1
ATOM 1601 C CA . SER A 1 202 ? -30.246 -2.674 30.943 1.00 82.19 202 SER A CA 1
ATOM 1602 C C . SER A 1 202 ? -30.431 -1.217 30.489 1.00 82.19 202 SER A C 1
ATOM 1604 O O . SER A 1 202 ? -30.532 -0.941 29.289 1.00 82.19 202 SER A O 1
ATOM 1606 N N . LEU A 1 203 ? -30.387 -0.259 31.424 1.00 79.56 203 LEU A N 1
ATOM 1607 C CA . LEU A 1 203 ? -30.435 1.173 31.107 1.00 79.56 203 LEU A CA 1
ATOM 1608 C C . LEU A 1 203 ? -29.229 1.603 30.257 1.00 79.56 203 LEU A C 1
ATOM 1610 O O . LEU A 1 203 ? -29.406 2.305 29.260 1.00 79.56 203 LEU A O 1
ATOM 1614 N N . ARG A 1 204 ? -28.021 1.129 30.590 1.00 77.69 204 ARG A N 1
ATOM 1615 C CA . ARG A 1 204 ? -26.787 1.449 29.856 1.00 77.69 204 ARG A CA 1
ATOM 1616 C C . ARG A 1 204 ? -26.792 0.914 28.421 1.00 77.69 204 ARG A C 1
ATOM 1618 O O . ARG A 1 204 ? -26.377 1.622 27.506 1.00 77.69 204 ARG A O 1
ATOM 1625 N N . SER A 1 205 ? -27.342 -0.281 28.199 1.00 74.44 205 SER A N 1
ATOM 1626 C CA . SER A 1 205 ? -27.556 -0.840 26.858 1.00 74.44 205 SER A CA 1
ATOM 1627 C C . SER A 1 205 ? -28.603 -0.055 26.055 1.00 74.44 205 SER A C 1
ATOM 1629 O O . SER A 1 205 ? -28.430 0.150 24.853 1.00 74.44 205 SER A O 1
ATOM 1631 N N . ARG A 1 206 ? -29.663 0.456 26.698 1.00 75.00 206 ARG A N 1
ATOM 1632 C CA . ARG A 1 206 ? -30.668 1.295 26.020 1.00 75.00 206 ARG A CA 1
ATOM 1633 C C . ARG A 1 206 ? -30.118 2.652 25.576 1.00 75.00 206 ARG A C 1
ATOM 1635 O O . ARG A 1 206 ? -30.385 3.032 24.441 1.00 75.00 206 ARG A O 1
ATOM 1642 N N . ILE A 1 207 ? -29.305 3.323 26.403 1.00 70.50 207 ILE A N 1
ATOM 1643 C CA . ILE A 1 207 ? -28.585 4.562 26.024 1.00 70.50 207 ILE A CA 1
ATOM 1644 C C . ILE A 1 207 ? -27.801 4.365 24.717 1.00 70.50 207 ILE A C 1
ATOM 1646 O O . ILE A 1 207 ? -27.750 5.257 23.875 1.00 70.50 207 ILE A O 1
ATOM 1650 N N . GLN A 1 208 ? -27.193 3.190 24.561 1.00 64.25 208 GLN A N 1
ATOM 1651 C CA . GLN A 1 208 ? -26.288 2.862 23.467 1.00 64.25 208 GLN A CA 1
ATOM 1652 C C . GLN A 1 208 ? -26.982 2.495 22.149 1.00 64.25 208 GLN A C 1
ATOM 1654 O O . GLN A 1 208 ? -26.440 2.781 21.087 1.00 64.25 208 GLN A O 1
ATOM 1659 N N . ASN A 1 209 ? -28.186 1.921 22.195 1.00 65.00 209 ASN A N 1
ATOM 1660 C CA . ASN A 1 209 ? -28.986 1.616 21.000 1.00 65.00 209 ASN A CA 1
ATOM 1661 C C . ASN A 1 209 ? -29.758 2.846 20.467 1.00 65.00 209 ASN A C 1
ATOM 1663 O O . ASN A 1 209 ? -30.796 2.688 19.832 1.00 65.00 209 ASN A O 1
ATOM 1667 N N . GLU A 1 210 ? -29.312 4.060 20.816 1.00 55.88 210 GLU A N 1
ATOM 1668 C CA . GLU A 1 210 ? -29.948 5.364 20.539 1.00 55.88 210 GLU A CA 1
ATOM 1669 C C . GLU A 1 210 ? -31.420 5.486 20.999 1.00 55.88 210 GLU A C 1
ATOM 1671 O O . GLU A 1 210 ? -32.116 6.462 20.708 1.00 55.88 210 GLU A O 1
ATOM 1676 N N . LEU A 1 211 ? -31.894 4.533 21.810 1.00 58.50 211 LEU A N 1
ATOM 1677 C CA . LEU A 1 211 ? -33.224 4.542 22.404 1.00 58.50 211 LEU A CA 1
ATOM 1678 C C . LEU A 1 211 ? -33.275 5.606 23.500 1.00 58.50 211 LEU A C 1
ATOM 1680 O O . LEU A 1 211 ? -32.856 5.365 24.634 1.00 58.50 211 LEU A O 1
ATOM 1684 N N . LEU A 1 212 ? -33.831 6.772 23.156 1.00 54.47 212 LEU A N 1
ATOM 1685 C CA . LEU A 1 212 ? -34.061 7.898 24.062 1.00 54.47 212 LEU A CA 1
ATOM 1686 C C . LEU A 1 212 ? -34.600 7.432 25.424 1.00 54.47 212 LEU A C 1
ATOM 1688 O O . LEU A 1 212 ? -35.783 7.118 25.571 1.00 54.47 212 LEU A O 1
ATOM 1692 N N . LEU A 1 213 ? -33.733 7.444 26.443 1.00 61.00 213 LEU A N 1
ATOM 1693 C CA . LEU A 1 213 ? -34.170 7.285 27.825 1.00 61.00 213 LEU A CA 1
ATOM 1694 C C . LEU A 1 213 ? -35.130 8.424 28.174 1.00 61.00 213 LEU A C 1
ATOM 1696 O O . LEU A 1 213 ? -34.807 9.607 27.981 1.00 61.00 213 LEU A O 1
ATOM 1700 N N . LYS A 1 214 ? -36.285 8.054 28.730 1.00 74.19 214 LYS A N 1
ATOM 1701 C CA . LYS A 1 214 ? -37.276 8.970 29.305 1.00 74.19 214 LYS A CA 1
ATOM 1702 C C . LYS A 1 214 ? -36.630 9.786 30.427 1.00 74.19 214 LYS A C 1
ATOM 1704 O O . LYS A 1 214 ? -35.656 9.351 31.040 1.00 74.19 214 LYS A O 1
ATOM 1709 N N . LYS A 1 215 ? -37.202 10.952 30.749 1.00 70.94 215 LYS A N 1
ATOM 1710 C CA . LYS A 1 215 ? -36.691 11.848 31.808 1.00 70.94 215 LYS A CA 1
ATOM 1711 C C . LYS A 1 215 ? -36.435 11.098 33.127 1.00 70.94 215 LYS A C 1
ATOM 1713 O O . LYS A 1 215 ? -35.373 11.264 33.716 1.00 70.94 215 LYS A O 1
ATOM 1718 N N . ASN A 1 216 ? -37.354 10.212 33.515 1.00 74.81 216 ASN A N 1
ATOM 1719 C CA . ASN A 1 216 ? -37.249 9.371 34.711 1.00 74.81 216 ASN A CA 1
ATOM 1720 C C . ASN A 1 216 ? -36.093 8.360 34.607 1.00 74.81 216 ASN A C 1
ATOM 1722 O O . ASN A 1 216 ? -35.253 8.313 35.493 1.00 74.81 216 ASN A O 1
ATOM 1726 N N . GLU A 1 217 ? -35.988 7.634 33.490 1.00 71.69 217 GLU A N 1
ATOM 1727 C CA . GLU A 1 217 ? -34.963 6.600 33.256 1.00 71.69 217 GLU A CA 1
ATOM 1728 C C . GLU A 1 217 ? -33.528 7.174 33.280 1.00 71.69 217 GLU A C 1
ATOM 1730 O O . GLU A 1 217 ? -32.586 6.494 33.685 1.00 71.69 217 GLU A O 1
ATOM 1735 N N . ARG A 1 218 ? -33.347 8.448 32.892 1.00 68.12 218 ARG A N 1
ATOM 1736 C CA . ARG A 1 218 ? -32.059 9.162 33.021 1.00 68.12 218 ARG A CA 1
ATOM 1737 C C . ARG A 1 218 ? -31.714 9.486 34.476 1.00 68.12 218 ARG A C 1
ATOM 1739 O O . ARG A 1 218 ? -30.557 9.352 34.865 1.00 68.12 218 ARG A O 1
ATOM 1746 N N . VAL A 1 219 ? -32.702 9.914 35.266 1.00 75.25 219 VAL A N 1
ATOM 1747 C CA . VAL A 1 219 ? -32.531 10.167 36.708 1.00 75.25 219 VAL A CA 1
ATOM 1748 C C . VAL A 1 219 ? -32.239 8.852 37.431 1.00 75.25 219 VAL A C 1
ATOM 1750 O O . VAL A 1 219 ? -31.277 8.784 38.190 1.00 75.25 219 VAL A O 1
ATOM 1753 N N . GLU A 1 220 ? -32.997 7.797 37.120 1.00 77.25 220 GLU A N 1
ATOM 1754 C CA . GLU A 1 220 ? -32.779 6.436 37.618 1.00 77.25 220 GLU A CA 1
ATOM 1755 C C . GLU A 1 220 ? -31.333 5.992 37.372 1.00 77.25 220 GLU A C 1
ATOM 1757 O O . GLU A 1 220 ? -30.637 5.693 38.341 1.00 77.25 220 GLU A O 1
ATOM 1762 N N . PHE A 1 221 ? -30.838 6.056 36.126 1.00 76.62 221 PHE A N 1
ATOM 1763 C CA . PHE A 1 221 ? -29.463 5.671 35.775 1.00 76.62 221 PHE A CA 1
ATOM 1764 C C . PHE A 1 221 ? -28.395 6.366 36.644 1.00 76.62 221 PHE A C 1
ATOM 1766 O O . PHE A 1 221 ? -27.530 5.692 37.200 1.00 76.62 221 PHE A O 1
ATOM 1773 N N . VAL A 1 222 ? -28.497 7.687 36.843 1.00 72.62 222 VAL A N 1
ATOM 1774 C CA . VAL A 1 222 ? -27.571 8.461 37.700 1.00 72.62 222 VAL A CA 1
ATOM 1775 C C . VAL A 1 222 ? -27.701 8.085 39.188 1.00 72.62 222 VAL A C 1
ATOM 1777 O O . VAL A 1 222 ? -26.728 8.138 39.945 1.00 72.62 222 VAL A O 1
ATOM 1780 N N . THR A 1 223 ? -28.884 7.656 39.634 1.00 81.44 223 THR A N 1
ATOM 1781 C CA . THR A 1 223 ? -29.080 7.157 41.005 1.00 81.44 223 THR A CA 1
ATOM 1782 C C . THR A 1 223 ? -28.648 5.702 41.217 1.00 81.44 223 THR A C 1
ATOM 1784 O O . THR A 1 223 ? -28.351 5.350 42.358 1.00 81.44 223 THR A O 1
ATOM 1787 N N . MET A 1 224 ? -28.536 4.869 40.172 1.00 82.44 224 MET A N 1
ATOM 1788 C CA . MET A 1 224 ? -28.228 3.433 40.314 1.00 82.44 224 MET A CA 1
ATOM 1789 C C . MET A 1 224 ? -26.879 3.168 40.995 1.00 82.44 224 MET A C 1
ATOM 1791 O O . MET A 1 224 ? -26.822 2.383 41.939 1.00 82.44 224 MET A O 1
ATOM 1795 N N . GLU A 1 225 ? -25.798 3.833 40.575 1.00 75.19 225 GLU A N 1
ATOM 1796 C CA . GLU A 1 225 ? -24.463 3.643 41.176 1.00 75.19 225 GLU A CA 1
ATOM 1797 C C . GLU A 1 225 ? -24.449 4.064 42.656 1.00 75.19 225 GLU A C 1
ATOM 1799 O O . GLU A 1 225 ? -23.913 3.363 43.518 1.00 75.19 225 GLU A O 1
ATOM 1804 N N . ASN A 1 226 ? -25.137 5.166 42.970 1.00 82.38 226 ASN A N 1
ATOM 1805 C CA . ASN A 1 226 ? -25.328 5.655 44.335 1.00 82.38 226 ASN A CA 1
ATOM 1806 C C . ASN A 1 226 ? -26.156 4.676 45.190 1.00 82.38 226 ASN A C 1
ATOM 1808 O O . ASN A 1 226 ? -25.850 4.468 46.367 1.00 82.38 226 ASN A O 1
ATOM 1812 N N . GLN A 1 227 ? -27.174 4.035 44.607 1.00 85.38 227 GLN A N 1
ATOM 1813 C CA . GLN A 1 227 ? -27.984 3.010 45.266 1.00 85.38 227 GLN A CA 1
ATOM 1814 C C . GLN A 1 227 ? -27.175 1.731 45.530 1.00 85.38 227 GLN A C 1
ATOM 1816 O O . GLN A 1 227 ? -27.180 1.246 46.660 1.00 85.38 227 GLN A O 1
ATOM 1821 N N . ILE A 1 228 ? -26.419 1.234 44.543 1.00 86.88 228 ILE A N 1
ATOM 1822 C CA . ILE A 1 228 ? -25.514 0.080 44.697 1.00 86.88 228 ILE A CA 1
ATOM 1823 C C . ILE A 1 228 ? -24.498 0.354 45.815 1.00 86.88 228 ILE A C 1
ATOM 1825 O O . ILE A 1 228 ? -24.355 -0.453 46.736 1.00 86.88 228 ILE A O 1
ATOM 1829 N N . GLY A 1 229 ? -23.845 1.522 45.791 1.00 86.00 229 GLY A N 1
ATOM 1830 C CA . GLY A 1 229 ? -22.919 1.957 46.838 1.00 86.00 229 GLY A CA 1
ATOM 1831 C C . GLY A 1 229 ? -23.565 1.984 48.226 1.00 86.00 229 GLY A C 1
ATOM 1832 O O . GLY A 1 229 ? -23.024 1.406 49.169 1.00 86.00 229 GLY A O 1
ATOM 1833 N N . LYS A 1 230 ? -24.759 2.578 48.352 1.00 89.00 230 LYS A N 1
ATOM 1834 C CA . LYS A 1 230 ? -25.514 2.637 49.613 1.00 89.00 230 LYS A CA 1
ATOM 1835 C C . LYS A 1 230 ? -25.868 1.243 50.146 1.00 89.00 230 LYS A C 1
ATOM 1837 O O . LYS A 1 230 ? -25.585 0.957 51.309 1.00 89.00 230 LYS A O 1
ATOM 1842 N N . THR A 1 231 ? -26.432 0.362 49.318 1.00 89.88 231 THR A N 1
ATOM 1843 C CA . THR A 1 231 ? -26.842 -0.990 49.739 1.00 89.88 231 THR A CA 1
ATOM 1844 C C . THR A 1 231 ? -25.636 -1.864 50.101 1.00 89.88 231 THR A C 1
ATOM 1846 O O . THR A 1 231 ? -25.683 -2.586 51.099 1.00 89.88 231 THR A O 1
ATOM 1849 N N . ARG A 1 232 ? -24.508 -1.739 49.385 1.00 89.81 232 ARG A N 1
ATOM 1850 C CA . ARG A 1 232 ? -23.228 -2.362 49.775 1.00 89.81 232 ARG A CA 1
ATOM 1851 C C . ARG A 1 232 ? -22.764 -1.910 51.156 1.00 89.81 232 ARG A C 1
ATOM 1853 O O . ARG A 1 232 ? -22.308 -2.733 51.949 1.00 89.81 232 ARG A O 1
ATOM 1860 N N . ASP A 1 233 ? -22.871 -0.619 51.454 1.00 88.19 233 ASP A N 1
ATOM 1861 C CA . ASP A 1 233 ? -22.405 -0.043 52.714 1.00 88.19 233 ASP A CA 1
ATOM 1862 C C . ASP A 1 233 ? -23.342 -0.387 53.892 1.00 88.19 233 ASP A C 1
ATOM 1864 O O . ASP A 1 233 ? -22.878 -0.632 55.006 1.00 88.19 233 ASP A O 1
ATOM 1868 N N . GLU A 1 234 ? -24.652 -0.501 53.649 1.00 90.31 234 GLU A N 1
ATOM 1869 C CA . GLU A 1 234 ? -25.640 -1.032 54.602 1.00 90.31 234 GLU A CA 1
ATOM 1870 C C . GLU A 1 234 ? -25.402 -2.523 54.898 1.00 90.31 234 GLU A C 1
ATOM 1872 O O . GLU A 1 234 ? -25.304 -2.906 56.069 1.00 90.31 234 GLU A O 1
ATOM 1877 N N . ARG A 1 235 ? -25.178 -3.347 53.862 1.00 91.62 235 ARG A N 1
ATOM 1878 C CA . ARG A 1 235 ? -24.756 -4.755 53.990 1.00 91.62 235 ARG A CA 1
ATOM 1879 C C . ARG A 1 235 ? -23.479 -4.888 54.821 1.00 91.62 235 ARG A C 1
ATOM 1881 O O . ARG A 1 235 ? -23.417 -5.701 55.739 1.00 91.62 235 ARG A O 1
ATOM 1888 N N . LYS A 1 236 ? -22.469 -4.067 54.529 1.00 88.62 236 LYS A N 1
ATOM 1889 C CA . LYS A 1 236 ? -21.159 -4.034 55.203 1.00 88.62 236 LYS A CA 1
ATOM 1890 C C . LYS A 1 236 ? -21.268 -3.624 56.675 1.00 88.62 236 LYS A C 1
ATOM 1892 O O . LYS A 1 236 ? -20.600 -4.228 57.512 1.00 88.62 236 LYS A O 1
ATOM 1897 N N . LYS A 1 237 ? -22.129 -2.653 57.007 1.00 88.38 237 LYS A N 1
ATOM 1898 C CA . LYS A 1 237 ? -22.443 -2.261 58.396 1.00 88.38 237 LYS A CA 1
ATOM 1899 C C . LYS A 1 237 ? -23.157 -3.389 59.147 1.00 88.38 237 LYS A C 1
ATOM 1901 O O . LYS A 1 237 ? -22.728 -3.735 60.243 1.00 88.38 237 LYS A O 1
ATOM 1906 N N . PHE A 1 238 ? -24.180 -4.000 58.544 1.00 87.00 238 PHE A N 1
ATOM 1907 C CA . PHE A 1 238 ? -24.928 -5.104 59.156 1.00 87.00 238 PHE A CA 1
ATOM 1908 C C . PHE A 1 238 ? -24.065 -6.355 59.373 1.00 87.00 238 PHE A C 1
ATOM 1910 O O . PHE A 1 238 ? -24.051 -6.926 60.458 1.00 87.00 238 PHE A O 1
ATOM 1917 N N . TYR A 1 239 ? -23.293 -6.769 58.370 1.00 83.81 239 TYR A N 1
ATOM 1918 C CA . TYR A 1 239 ? -22.433 -7.946 58.473 1.00 83.81 239 TYR A CA 1
ATOM 1919 C C . TYR A 1 239 ? -21.349 -7.767 59.550 1.00 83.81 239 TYR A C 1
ATOM 1921 O O . TYR A 1 239 ? -21.108 -8.682 60.331 1.00 83.81 239 TYR A O 1
ATOM 1929 N N . LYS A 1 240 ? -20.754 -6.568 59.668 1.00 85.19 240 LYS A N 1
ATOM 1930 C CA . LYS A 1 240 ? -19.784 -6.243 60.732 1.00 85.19 240 LYS A CA 1
ATOM 1931 C C . LYS A 1 240 ? -20.365 -6.243 62.152 1.00 85.19 240 LYS A C 1
ATOM 1933 O O . LYS A 1 240 ? -19.580 -6.270 63.094 1.00 85.19 240 LYS A O 1
ATOM 1938 N N . SER A 1 241 ? -21.689 -6.226 62.335 1.00 84.56 241 SER A N 1
ATOM 1939 C CA . SER A 1 241 ? -22.306 -6.376 63.663 1.00 84.56 241 SER A CA 1
ATOM 1940 C C . SER A 1 241 ? -22.562 -7.836 64.065 1.00 84.56 241 SER A C 1
ATOM 1942 O O . SER A 1 241 ? -23.148 -8.075 65.118 1.00 84.56 241 SER A O 1
ATOM 1944 N N . LEU A 1 242 ? -22.170 -8.819 63.242 1.00 84.00 242 LEU A N 1
ATOM 1945 C CA . LEU A 1 242 ? -22.381 -10.244 63.518 1.00 84.00 242 LEU A CA 1
ATOM 1946 C C . LEU A 1 242 ? -21.153 -10.881 64.205 1.00 84.00 242 LEU A C 1
ATOM 1948 O O . LEU A 1 242 ? -20.029 -10.639 63.752 1.00 84.00 242 LEU A O 1
ATOM 1952 N N . PRO A 1 243 ? -21.334 -11.757 65.222 1.00 71.38 243 PRO A N 1
ATOM 1953 C CA . PRO A 1 243 ? -20.225 -12.325 66.009 1.00 71.38 243 PRO A CA 1
ATOM 1954 C C . PRO A 1 243 ? -19.201 -13.165 65.230 1.00 71.38 243 PRO A C 1
ATOM 1956 O O . PRO A 1 243 ? -18.105 -13.396 65.727 1.00 71.38 243 PRO A O 1
ATOM 1959 N N . ALA A 1 244 ? -19.556 -13.639 64.032 1.00 70.88 244 ALA A N 1
ATOM 1960 C CA . ALA A 1 244 ? -18.753 -14.549 63.210 1.00 70.88 244 ALA A CA 1
ATOM 1961 C C . ALA A 1 244 ? -18.508 -14.002 61.789 1.00 70.88 244 ALA A C 1
ATOM 1963 O O . ALA A 1 244 ? -18.531 -14.740 60.801 1.00 70.88 244 ALA A O 1
ATOM 1964 N N . SER A 1 245 ? -18.331 -12.684 61.671 1.00 69.06 245 SER A N 1
ATOM 1965 C CA . SER A 1 245 ? -18.119 -12.001 60.392 1.00 69.06 245 SER A CA 1
ATOM 1966 C C . SER A 1 245 ? -16.734 -12.295 59.792 1.00 69.06 245 SER A C 1
ATOM 1968 O O . SER A 1 245 ? -15.718 -11.765 60.235 1.00 69.06 245 SER A O 1
ATOM 1970 N N . LYS A 1 246 ? -16.683 -13.116 58.733 1.00 69.94 246 LYS A N 1
ATOM 1971 C CA . LYS A 1 246 ? -15.460 -13.332 57.940 1.00 69.94 246 LYS A CA 1
ATOM 1972 C C . LYS A 1 246 ? -15.257 -12.166 56.970 1.00 69.94 246 LYS A C 1
ATOM 1974 O O . LYS A 1 246 ? -16.122 -11.909 56.135 1.00 69.94 246 LYS A O 1
ATOM 1979 N N . ALA A 1 247 ? -14.120 -11.475 57.053 1.00 69.69 247 ALA A N 1
ATOM 1980 C CA . ALA A 1 247 ? -13.824 -10.334 56.181 1.00 69.69 247 ALA A CA 1
ATOM 1981 C C . ALA A 1 247 ? -13.842 -10.719 54.687 1.00 69.69 247 ALA A C 1
ATOM 1983 O O . ALA A 1 247 ? -14.397 -9.994 53.860 1.00 69.69 247 ALA A O 1
ATOM 1984 N N . ASP A 1 248 ? -13.300 -11.894 54.378 1.00 80.94 248 ASP A N 1
ATOM 1985 C CA . ASP A 1 248 ? -13.009 -12.377 53.024 1.00 80.94 248 ASP A CA 1
ATOM 1986 C C . ASP A 1 248 ? -14.273 -12.552 52.168 1.00 80.94 248 ASP A C 1
ATOM 1988 O O . ASP A 1 248 ? -14.261 -12.242 50.981 1.00 80.94 248 ASP A O 1
ATOM 1992 N N . TYR A 1 249 ? -15.399 -12.974 52.760 1.00 84.56 249 TYR A N 1
ATOM 1993 C CA . TYR A 1 249 ? -16.671 -13.117 52.034 1.00 84.56 249 TYR A CA 1
ATOM 1994 C C . TYR A 1 249 ? -17.177 -11.768 51.502 1.00 84.56 249 TYR A C 1
ATOM 1996 O O . TYR A 1 249 ? -17.541 -11.662 50.332 1.00 84.56 249 TYR A O 1
ATOM 2004 N N . LEU A 1 250 ? -17.140 -10.715 52.330 1.00 82.69 250 LEU A N 1
ATOM 2005 C CA . LEU A 1 250 ? -17.486 -9.362 51.883 1.00 82.69 250 LEU A CA 1
ATOM 2006 C C . LEU A 1 250 ? -16.470 -8.803 50.885 1.00 82.69 250 LEU A C 1
ATOM 2008 O O . LEU A 1 250 ? -16.873 -8.110 49.955 1.00 82.69 250 LEU A O 1
ATOM 2012 N N . ALA A 1 251 ? -15.176 -9.065 51.089 1.00 85.38 251 ALA A N 1
ATOM 2013 C CA . ALA A 1 251 ? -14.127 -8.597 50.188 1.00 85.38 251 ALA A CA 1
ATOM 2014 C C . ALA A 1 251 ? -14.298 -9.203 48.786 1.00 85.38 251 ALA A C 1
ATOM 2016 O O . ALA A 1 251 ? -14.337 -8.467 47.803 1.00 85.38 251 ALA A O 1
ATOM 2017 N N . ASN A 1 252 ? -14.503 -10.521 48.711 1.00 88.56 252 ASN A N 1
ATOM 2018 C CA . ASN A 1 252 ? -14.721 -11.244 47.461 1.00 88.56 252 ASN A CA 1
ATOM 2019 C C . ASN A 1 252 ? -16.047 -10.852 46.788 1.00 88.56 252 ASN A C 1
ATOM 2021 O O . ASN A 1 252 ? -16.070 -10.687 45.572 1.00 88.56 252 ASN A O 1
ATOM 2025 N N . LEU A 1 253 ? -17.130 -10.627 47.547 1.00 88.44 253 LEU A N 1
ATOM 2026 C CA . LEU A 1 253 ? -18.384 -10.103 46.986 1.00 88.44 253 LEU A CA 1
ATOM 2027 C C . LEU A 1 253 ? -18.206 -8.721 46.353 1.00 88.44 253 LEU A C 1
ATOM 2029 O O . LEU A 1 253 ? -18.593 -8.524 45.206 1.00 88.44 253 LEU A O 1
ATOM 2033 N N . VAL A 1 254 ? -17.619 -7.768 47.085 1.00 87.12 254 VAL A N 1
ATOM 2034 C CA . VAL A 1 254 ? -17.417 -6.402 46.577 1.00 87.12 254 VAL A CA 1
ATOM 2035 C C . VAL A 1 254 ? -16.493 -6.417 45.358 1.00 87.12 254 VAL A C 1
ATOM 2037 O O . VAL A 1 254 ? -16.831 -5.797 44.358 1.00 87.12 254 VAL A O 1
ATOM 2040 N N . PHE A 1 255 ? -15.412 -7.203 45.390 1.00 90.62 255 PHE A N 1
ATOM 2041 C CA . PHE A 1 255 ? -14.509 -7.404 44.254 1.00 90.62 255 PHE A CA 1
ATOM 2042 C C . PHE A 1 255 ? -15.227 -7.947 43.006 1.00 90.62 255 PHE A C 1
ATOM 2044 O O . PHE A 1 255 ? -15.082 -7.380 41.926 1.00 90.62 255 PHE A O 1
ATOM 2051 N N . LEU A 1 256 ? -16.043 -9.000 43.140 1.00 92.25 256 LEU A N 1
ATOM 2052 C CA . LEU A 1 256 ? -16.793 -9.569 42.012 1.00 92.25 256 LEU A CA 1
ATOM 2053 C C . LEU A 1 256 ? -17.855 -8.595 41.477 1.00 92.25 256 LEU A C 1
ATOM 2055 O O . LEU A 1 256 ? -18.023 -8.470 40.267 1.00 92.25 256 LEU A O 1
ATOM 2059 N N . GLU A 1 257 ? -18.548 -7.865 42.350 1.00 90.31 257 GLU A N 1
ATOM 2060 C CA . GLU A 1 257 ? -19.503 -6.830 41.941 1.00 90.31 257 GLU A CA 1
ATOM 2061 C C . GLU A 1 257 ? -18.811 -5.638 41.248 1.00 90.31 257 GLU A C 1
ATOM 2063 O O . GLU A 1 257 ? -19.330 -5.127 40.259 1.00 90.31 257 GLU A O 1
ATOM 2068 N N . ASP A 1 258 ? -17.640 -5.202 41.726 1.00 89.81 258 ASP A N 1
ATOM 2069 C CA . ASP A 1 258 ? -16.844 -4.143 41.086 1.00 89.81 258 ASP A CA 1
ATOM 2070 C C . ASP A 1 258 ? -16.295 -4.598 39.727 1.00 89.81 258 ASP A C 1
ATOM 2072 O O . ASP A 1 258 ? -16.332 -3.825 38.772 1.00 89.81 258 ASP A O 1
ATOM 2076 N N . MET A 1 259 ? -15.898 -5.868 39.585 1.00 92.75 259 MET A N 1
ATOM 2077 C CA . MET A 1 259 ? -15.569 -6.454 38.281 1.00 92.75 259 MET A CA 1
ATOM 2078 C C . MET A 1 259 ? -16.772 -6.479 37.324 1.00 92.75 259 MET A C 1
ATOM 2080 O O . MET A 1 259 ? -16.593 -6.224 36.134 1.00 92.75 259 MET A O 1
ATOM 2084 N N . ILE A 1 260 ? -17.994 -6.751 37.804 1.00 90.88 260 ILE A N 1
ATOM 2085 C CA . ILE A 1 260 ? -19.213 -6.696 36.970 1.00 90.88 260 ILE A CA 1
ATOM 2086 C C . ILE A 1 260 ? -19.455 -5.271 36.462 1.00 90.88 260 ILE A C 1
ATOM 2088 O O . ILE A 1 260 ? -19.756 -5.097 35.280 1.00 90.88 260 ILE A O 1
ATOM 2092 N N . ILE A 1 261 ? -19.291 -4.261 37.324 1.00 88.38 261 ILE A N 1
ATOM 2093 C CA . ILE A 1 261 ? -19.403 -2.848 36.938 1.00 88.38 261 ILE A CA 1
ATOM 2094 C C . ILE A 1 261 ? -18.306 -2.497 35.928 1.00 88.38 261 ILE A C 1
ATOM 2096 O O . ILE A 1 261 ? -18.626 -2.041 34.833 1.00 88.38 261 ILE A O 1
ATOM 2100 N N . GLN A 1 262 ? -17.032 -2.772 36.232 1.00 89.62 262 GLN A N 1
ATOM 2101 C CA . GLN A 1 262 ? -15.903 -2.487 35.339 1.00 89.62 262 GLN A CA 1
ATOM 2102 C C . GLN A 1 262 ? -16.096 -3.117 33.952 1.00 89.62 262 GLN A C 1
ATOM 2104 O O . GLN A 1 262 ? -15.935 -2.429 32.943 1.00 89.62 262 GLN A O 1
ATOM 2109 N N . LYS A 1 263 ? -16.505 -4.390 33.879 1.00 88.56 263 LYS A N 1
ATOM 2110 C CA . LYS A 1 263 ? -16.775 -5.054 32.596 1.00 88.56 263 LYS A CA 1
ATOM 2111 C C . LYS A 1 263 ? -17.933 -4.404 31.838 1.00 88.56 263 LYS A C 1
ATOM 2113 O O . LYS A 1 263 ? -17.883 -4.357 30.615 1.00 88.56 263 LYS A O 1
ATOM 2118 N N . GLU A 1 264 ? -18.920 -3.824 32.520 1.00 86.94 264 GLU A N 1
ATOM 2119 C CA . GLU A 1 264 ? -19.969 -3.040 31.857 1.00 86.94 264 GLU A CA 1
ATOM 2120 C C . GLU A 1 264 ? -19.465 -1.696 31.304 1.00 86.94 264 GLU A C 1
ATOM 2122 O O . GLU A 1 264 ? -19.932 -1.269 30.248 1.00 86.94 264 GLU A O 1
ATOM 2127 N N . HIS A 1 265 ? -18.483 -1.049 31.948 1.00 84.94 265 HIS A N 1
ATOM 2128 C CA . HIS A 1 265 ? -17.785 0.094 31.342 1.00 84.94 265 HIS A CA 1
ATOM 2129 C C . HIS A 1 265 ? -17.013 -0.332 30.089 1.00 84.94 265 HIS A C 1
ATOM 2131 O O . HIS A 1 265 ? -17.220 0.247 29.025 1.00 84.94 265 HIS A O 1
ATOM 2137 N N . GLU A 1 266 ? -16.199 -1.386 30.186 1.00 87.75 266 GLU A N 1
ATOM 2138 C CA . GLU A 1 266 ? -15.398 -1.894 29.066 1.00 87.75 266 GLU A CA 1
ATOM 2139 C C . GLU A 1 266 ? -16.272 -2.326 27.872 1.00 87.75 266 GLU A C 1
ATOM 2141 O O . GLU A 1 266 ? -15.952 -1.999 26.727 1.00 87.75 266 GLU A O 1
ATOM 2146 N N . ILE A 1 267 ? -17.403 -3.000 28.115 1.00 86.06 267 ILE A N 1
ATOM 2147 C CA . ILE A 1 267 ? -18.383 -3.359 27.074 1.00 86.06 267 ILE A CA 1
ATOM 2148 C C . ILE A 1 267 ? -19.001 -2.100 26.456 1.00 86.06 267 ILE A C 1
ATOM 2150 O O . ILE A 1 267 ? -19.040 -1.978 25.230 1.00 86.06 267 ILE A O 1
ATOM 2154 N N . PHE A 1 268 ? -19.471 -1.154 27.274 1.00 81.38 268 PHE A N 1
ATOM 2155 C CA . PHE A 1 268 ? -20.126 0.063 26.794 1.00 81.38 268 PHE A CA 1
ATOM 2156 C C . PHE A 1 268 ? -19.194 0.924 25.930 1.00 81.38 268 PHE A C 1
ATOM 2158 O O . PHE A 1 268 ? -19.591 1.359 24.845 1.00 81.38 268 PHE A O 1
ATOM 2165 N N . ASP A 1 269 ? -17.953 1.143 26.361 1.00 82.50 269 ASP A N 1
ATOM 2166 C CA . ASP A 1 269 ? -16.999 1.965 25.616 1.00 82.50 269 ASP A CA 1
ATOM 2167 C C . ASP A 1 269 ? -16.638 1.303 24.274 1.00 82.50 269 ASP A C 1
ATOM 2169 O O . ASP A 1 269 ? -16.668 1.958 23.227 1.00 82.50 269 ASP A O 1
ATOM 2173 N N . ASN A 1 270 ? -16.412 -0.017 24.260 1.00 84.62 270 ASN A N 1
ATOM 2174 C CA . ASN A 1 270 ? -16.098 -0.743 23.028 1.00 84.62 270 ASN A CA 1
ATOM 2175 C C . ASN A 1 270 ? -17.289 -0.847 22.063 1.00 84.62 270 ASN A C 1
ATOM 2177 O O . ASN A 1 270 ? -17.101 -0.640 20.866 1.00 84.62 270 ASN A O 1
ATOM 2181 N N . VAL A 1 271 ? -18.526 -1.068 22.525 1.00 83.81 271 VAL A N 1
ATOM 2182 C CA . VAL A 1 271 ? -19.703 -1.040 21.627 1.00 83.81 271 VAL A CA 1
ATOM 2183 C C . VAL A 1 271 ? -19.951 0.372 21.070 1.00 83.81 271 VAL A C 1
ATOM 2185 O O . VAL A 1 271 ? -20.348 0.520 19.913 1.00 83.81 271 VAL A O 1
ATOM 2188 N N . THR A 1 272 ? -19.607 1.426 21.815 1.00 79.62 272 THR A N 1
ATOM 2189 C CA . THR A 1 272 ? -19.631 2.806 21.296 1.00 79.62 272 THR A CA 1
ATOM 2190 C C . THR A 1 272 ? -18.586 3.017 20.188 1.00 79.62 272 THR A C 1
ATOM 2192 O O . THR A 1 272 ? -18.827 3.767 19.237 1.00 79.62 272 THR A O 1
ATOM 2195 N N . LEU A 1 273 ? -17.439 2.329 20.254 1.00 83.56 273 LEU A N 1
ATOM 2196 C CA . LEU A 1 273 ? -16.462 2.284 19.160 1.00 83.56 273 LEU A CA 1
ATOM 2197 C C . LEU A 1 273 ? -16.946 1.432 17.975 1.00 83.56 273 LEU A C 1
ATOM 2199 O O . LEU A 1 273 ? -16.725 1.841 16.837 1.00 83.56 273 LEU A O 1
ATOM 2203 N N . ILE A 1 274 ? -17.656 0.318 18.205 1.00 85.00 274 ILE A N 1
ATOM 2204 C CA . ILE A 1 274 ? -18.295 -0.490 17.145 1.00 85.00 274 ILE A CA 1
ATOM 2205 C C . ILE A 1 274 ? -19.269 0.371 16.330 1.00 85.00 274 ILE A C 1
ATOM 2207 O O . ILE A 1 274 ? -19.169 0.389 15.104 1.00 85.00 274 ILE A O 1
ATOM 2211 N N . GLY A 1 275 ? -20.153 1.132 16.987 1.00 80.56 275 GLY A N 1
ATOM 2212 C CA . GLY A 1 275 ? -21.089 2.045 16.313 1.00 80.56 275 GLY A CA 1
ATOM 2213 C C . GLY A 1 275 ? -20.372 3.087 15.447 1.00 80.56 275 GLY A C 1
ATOM 2214 O O . GLY A 1 275 ? -20.624 3.185 14.248 1.00 80.56 275 GLY A O 1
ATOM 2215 N N . LYS A 1 276 ? -19.380 3.784 16.018 1.00 84.62 276 LYS A N 1
ATOM 2216 C CA . LYS A 1 276 ? -18.552 4.770 15.293 1.00 84.62 276 LYS A CA 1
ATOM 2217 C C . LYS A 1 276 ? -17.725 4.153 14.159 1.00 84.62 276 LYS A C 1
ATOM 2219 O O . LYS A 1 276 ? -17.446 4.832 13.175 1.00 84.62 276 LYS A O 1
ATOM 2224 N N . SER A 1 277 ? -17.301 2.895 14.286 1.00 85.50 277 SER A N 1
ATOM 2225 C CA . SER A 1 277 ? -16.581 2.179 13.226 1.00 85.50 277 SER A CA 1
ATOM 2226 C C . SER A 1 277 ? -17.524 1.758 12.100 1.00 85.50 277 SER A C 1
ATOM 2228 O O . SER A 1 277 ? -17.154 1.870 10.936 1.00 85.50 277 SER A O 1
ATOM 2230 N N . ARG A 1 278 ? -18.750 1.330 12.431 1.00 87.62 278 ARG A N 1
ATOM 2231 C CA . ARG A 1 278 ? -19.796 1.005 11.456 1.00 87.62 278 ARG A CA 1
ATOM 2232 C C . ARG A 1 278 ? -20.217 2.233 10.652 1.00 87.62 278 ARG A C 1
ATOM 2234 O O . ARG A 1 278 ? -20.213 2.160 9.430 1.00 87.62 278 ARG A O 1
ATOM 2241 N N . GLN A 1 279 ? -20.498 3.356 11.315 1.00 85.25 279 GLN A N 1
ATOM 2242 C CA . GLN A 1 279 ? -20.841 4.614 10.642 1.00 85.25 279 GLN A CA 1
ATOM 2243 C C . GLN A 1 279 ? -19.761 5.003 9.619 1.00 85.25 279 GLN A C 1
ATOM 2245 O O . GLN A 1 279 ? -20.073 5.255 8.462 1.00 85.25 279 GLN A O 1
ATOM 2250 N N . LYS A 1 280 ? -18.479 4.949 10.007 1.00 86.56 280 LYS A N 1
ATOM 2251 C CA . LYS A 1 280 ? -17.353 5.230 9.100 1.00 86.56 280 LYS A CA 1
ATOM 2252 C C . LYS A 1 280 ? -17.262 4.266 7.918 1.00 86.56 280 LYS A C 1
ATOM 2254 O O . LYS A 1 280 ? -16.855 4.685 6.841 1.00 86.56 280 LYS A O 1
ATOM 2259 N N . ILE A 1 281 ? -17.609 2.992 8.104 1.00 89.19 281 ILE A N 1
ATOM 2260 C CA . ILE A 1 281 ? -17.680 2.008 7.014 1.00 89.19 281 ILE A CA 1
ATOM 2261 C C . ILE A 1 281 ? -18.818 2.371 6.050 1.00 89.19 281 ILE A C 1
ATOM 2263 O O . ILE A 1 281 ? -18.603 2.389 4.842 1.00 89.19 281 ILE A O 1
ATOM 2267 N N . GLU A 1 282 ? -19.999 2.722 6.562 1.00 87.88 282 GLU A N 1
ATOM 2268 C CA . GLU A 1 282 ? -21.162 3.106 5.752 1.00 87.88 282 GLU A CA 1
ATOM 2269 C C . GLU A 1 282 ? -20.919 4.425 4.986 1.00 87.88 282 GLU A C 1
ATOM 2271 O O . GLU A 1 282 ? -21.148 4.475 3.776 1.00 87.88 282 GLU A O 1
ATOM 2276 N N . GLU A 1 283 ? -20.347 5.446 5.636 1.00 86.81 283 GLU A N 1
ATOM 2277 C CA . GLU A 1 283 ? -19.887 6.704 5.017 1.00 86.81 283 GLU A CA 1
ATOM 2278 C C . GLU A 1 283 ? -18.825 6.460 3.930 1.00 86.81 283 GLU A C 1
ATOM 2280 O O . GLU A 1 283 ? -18.895 7.022 2.833 1.00 86.81 283 GLU A O 1
ATOM 2285 N N . PHE A 1 284 ? -17.846 5.588 4.201 1.00 87.38 284 PHE A N 1
ATOM 2286 C CA . PHE A 1 284 ? -16.784 5.266 3.250 1.00 87.38 284 PHE A CA 1
ATOM 2287 C C . PHE A 1 284 ? -17.328 4.519 2.027 1.00 87.38 284 PHE A C 1
ATOM 2289 O O . PHE A 1 284 ? -17.032 4.908 0.897 1.00 87.38 284 PHE A O 1
ATOM 2296 N N . ILE A 1 285 ? -18.178 3.505 2.235 1.00 85.25 285 ILE A N 1
ATOM 2297 C CA . ILE A 1 285 ? -18.854 2.764 1.159 1.00 85.25 285 ILE A CA 1
ATOM 2298 C C . ILE A 1 285 ? -19.720 3.703 0.316 1.00 85.25 285 ILE A C 1
ATOM 2300 O O . ILE A 1 285 ? -19.718 3.572 -0.907 1.00 85.25 285 ILE A O 1
ATOM 2304 N N . TYR A 1 286 ? -20.430 4.655 0.932 1.00 81.88 286 TYR A N 1
ATOM 2305 C CA . TYR A 1 286 ? -21.186 5.667 0.196 1.00 81.88 286 TYR A CA 1
ATOM 2306 C C . TYR A 1 286 ? -20.252 6.485 -0.715 1.00 81.88 286 TYR A C 1
ATOM 2308 O O . TYR A 1 286 ? -20.406 6.451 -1.934 1.00 81.88 286 TYR A O 1
ATOM 2316 N N . SER A 1 287 ? -19.204 7.101 -0.151 1.00 79.62 287 SER A N 1
ATOM 2317 C CA . SER A 1 287 ? -18.258 7.954 -0.901 1.00 79.62 287 SER A CA 1
ATOM 2318 C C . SER A 1 287 ? -17.447 7.238 -1.994 1.00 79.62 287 SER A C 1
ATOM 2320 O O . SER A 1 287 ? -16.829 7.893 -2.831 1.00 79.62 287 SER A O 1
ATOM 2322 N N . LYS A 1 288 ? -17.418 5.898 -1.994 1.00 80.00 288 LYS A N 1
ATOM 2323 C CA . LYS A 1 288 ? -16.723 5.078 -3.002 1.00 80.00 288 LYS A CA 1
ATOM 2324 C C . LYS A 1 288 ? -17.642 4.413 -4.026 1.00 80.00 288 LYS A C 1
ATOM 2326 O O . LYS A 1 288 ? -17.151 3.986 -5.068 1.00 80.00 288 LYS A O 1
ATOM 2331 N N . LYS A 1 289 ? -18.957 4.376 -3.790 1.00 71.44 289 LYS A N 1
ATOM 2332 C CA . LYS A 1 289 ? -19.951 3.921 -4.781 1.00 71.44 289 LYS A CA 1
ATOM 2333 C C . LYS A 1 289 ? -20.225 4.941 -5.886 1.00 71.44 289 LYS A C 1
ATOM 2335 O O . LYS A 1 289 ? -20.731 4.551 -6.931 1.00 71.44 289 LYS A O 1
ATOM 2340 N N . GLU A 1 290 ? -19.900 6.211 -5.661 1.00 75.31 290 GLU A N 1
ATOM 2341 C CA . GLU A 1 290 ? -20.130 7.297 -6.624 1.00 75.31 290 GLU A CA 1
ATOM 2342 C C . GLU A 1 290 ? -19.029 7.406 -7.705 1.00 75.31 290 GLU A C 1
ATOM 2344 O O . GLU A 1 290 ? -19.201 8.168 -8.649 1.00 75.31 290 GLU A O 1
ATOM 2349 N N . ILE A 1 291 ? -17.938 6.623 -7.615 1.00 82.69 291 ILE A N 1
ATOM 2350 C CA . ILE A 1 291 ? -16.834 6.634 -8.596 1.00 82.69 291 ILE A CA 1
ATOM 2351 C C . ILE A 1 291 ? -17.271 5.997 -9.924 1.00 82.69 291 ILE A C 1
ATOM 2353 O O . ILE A 1 291 ? -17.529 4.787 -9.999 1.00 82.69 291 ILE A O 1
ATOM 2357 N N . LEU A 1 292 ? -17.267 6.799 -10.987 1.00 86.94 292 LEU A N 1
ATOM 2358 C CA . LEU A 1 292 ? -17.640 6.399 -12.342 1.00 86.94 292 LEU A CA 1
ATOM 2359 C C . LEU A 1 292 ? -16.560 5.528 -13.000 1.00 86.94 292 LEU A C 1
ATOM 2361 O O . LEU A 1 292 ? -15.368 5.645 -12.717 1.00 86.94 292 LEU A O 1
ATOM 2365 N N . ASP A 1 293 ? -16.956 4.668 -13.941 1.00 88.25 293 ASP A N 1
ATOM 2366 C CA . ASP A 1 293 ? -16.000 3.851 -14.705 1.00 88.25 293 ASP A CA 1
ATOM 2367 C C . ASP A 1 293 ? -15.078 4.698 -15.604 1.00 88.25 293 ASP A C 1
ATOM 2369 O O . ASP A 1 293 ? -13.963 4.281 -15.912 1.00 88.25 293 ASP A O 1
ATOM 2373 N N . GLU A 1 294 ? -15.502 5.908 -15.980 1.00 88.88 294 GLU A N 1
ATOM 2374 C CA . GLU A 1 294 ? -14.677 6.880 -16.710 1.00 88.88 294 GLU A CA 1
ATOM 2375 C C . GLU A 1 294 ? -13.534 7.428 -15.837 1.00 88.88 294 GLU A C 1
ATOM 2377 O O . GLU A 1 294 ? -12.395 7.493 -16.292 1.00 88.88 294 GLU A O 1
ATOM 2382 N N . GLU A 1 295 ? -13.789 7.713 -14.554 1.00 91.12 295 GLU A N 1
ATOM 2383 C CA . GLU A 1 295 ? -12.753 8.147 -13.601 1.00 91.12 295 GLU A CA 1
ATOM 2384 C C . GLU A 1 295 ? -11.729 7.035 -13.326 1.00 91.12 295 GLU A C 1
ATOM 2386 O O . GLU A 1 295 ? -10.539 7.305 -13.164 1.00 91.12 295 GLU A O 1
ATOM 2391 N N . LYS A 1 296 ? -12.173 5.769 -13.315 1.00 91.44 296 LYS A N 1
ATOM 2392 C CA . LYS A 1 296 ? -11.293 4.592 -13.196 1.00 91.44 296 LYS A CA 1
ATOM 2393 C C . LYS A 1 296 ? -10.400 4.429 -14.432 1.00 91.44 296 LYS A C 1
ATOM 2395 O O . LYS A 1 296 ? -9.228 4.086 -14.288 1.00 91.44 296 LYS A O 1
ATOM 2400 N N . ASP A 1 297 ? -10.944 4.671 -15.627 1.00 92.44 297 ASP A N 1
ATOM 2401 C CA . ASP A 1 297 ? -10.204 4.625 -16.893 1.00 92.44 297 ASP A CA 1
ATOM 2402 C C . ASP A 1 297 ? -9.142 5.729 -16.965 1.00 92.44 297 ASP A C 1
ATOM 2404 O O . ASP A 1 297 ? -7.975 5.427 -17.213 1.00 92.44 297 ASP A O 1
ATOM 2408 N N . ASP A 1 298 ? -9.497 6.985 -16.671 1.00 93.56 298 ASP A N 1
ATOM 2409 C CA . ASP A 1 298 ? -8.528 8.088 -16.669 1.00 93.56 298 ASP A CA 1
ATOM 2410 C C . ASP A 1 298 ? -7.467 7.940 -15.557 1.00 93.56 298 ASP A C 1
ATOM 2412 O O . ASP A 1 298 ? -6.288 8.183 -15.823 1.00 93.56 298 ASP A O 1
ATOM 2416 N N . PHE A 1 299 ? -7.819 7.442 -14.361 1.00 94.44 299 PHE A N 1
ATOM 2417 C CA . PHE A 1 299 ? -6.839 7.112 -13.312 1.00 94.44 299 PHE A CA 1
ATOM 2418 C C . PHE A 1 299 ? -5.836 6.038 -13.768 1.00 94.44 299 PHE A C 1
ATOM 2420 O O . PHE A 1 299 ? -4.624 6.210 -13.630 1.00 94.44 299 PHE A O 1
ATOM 2427 N N . LEU A 1 300 ? -6.307 4.928 -14.344 1.00 94.94 300 LEU A N 1
ATOM 2428 C CA . LEU A 1 300 ? -5.419 3.858 -14.816 1.00 94.94 300 LEU A CA 1
ATOM 2429 C C . LEU A 1 300 ? -4.565 4.300 -16.010 1.00 94.94 300 LEU A C 1
ATOM 2431 O O . LEU A 1 300 ? -3.386 3.955 -16.099 1.00 94.94 300 LEU A O 1
ATOM 2435 N N . LYS A 1 301 ? -5.132 5.113 -16.900 1.00 94.56 301 LYS A N 1
ATOM 2436 C CA . LYS A 1 301 ? -4.439 5.740 -18.027 1.00 94.56 301 LYS A CA 1
ATOM 2437 C C . LYS A 1 301 ? -3.354 6.717 -17.569 1.00 94.56 301 LYS A C 1
ATOM 2439 O O . LYS A 1 301 ? -2.296 6.744 -18.197 1.00 94.56 301 LYS A O 1
ATOM 2444 N N . GLU A 1 302 ? -3.547 7.451 -16.470 1.00 95.38 302 GLU A N 1
ATOM 2445 C CA . GLU A 1 302 ? -2.482 8.230 -15.815 1.00 95.38 302 GLU A CA 1
ATOM 2446 C C . GLU A 1 302 ? -1.331 7.311 -15.370 1.00 95.38 302 GLU A C 1
ATOM 2448 O O . GLU A 1 302 ? -0.178 7.565 -15.719 1.00 95.38 302 GLU A O 1
ATOM 2453 N N . LYS A 1 303 ? -1.629 6.201 -14.677 1.00 94.94 303 LYS A N 1
ATOM 2454 C CA . LYS A 1 303 ? -0.600 5.257 -14.194 1.00 94.94 303 LYS A CA 1
ATOM 2455 C C . LYS A 1 303 ? 0.180 4.587 -15.326 1.00 94.94 303 LYS A C 1
ATOM 2457 O O . LYS A 1 303 ? 1.407 4.529 -15.268 1.00 94.94 303 LYS A O 1
ATOM 2462 N N . ILE A 1 304 ? -0.499 4.155 -16.390 1.00 94.81 304 ILE A N 1
ATOM 2463 C CA . ILE A 1 304 ? 0.155 3.624 -17.598 1.00 94.81 304 ILE A CA 1
ATOM 2464 C C . ILE A 1 304 ? 1.002 4.713 -18.281 1.00 94.81 304 ILE A C 1
ATOM 2466 O O . ILE A 1 304 ? 2.122 4.435 -18.710 1.00 94.81 304 ILE A O 1
ATOM 2470 N N . SER A 1 305 ? 0.513 5.959 -18.340 1.00 94.19 305 SER A N 1
ATOM 2471 C CA . SER A 1 305 ? 1.265 7.090 -18.905 1.00 94.19 305 SER A CA 1
ATOM 2472 C C . SER A 1 305 ? 2.545 7.375 -18.120 1.00 94.19 305 SER A C 1
ATOM 2474 O O . SER A 1 305 ? 3.582 7.623 -18.729 1.00 94.19 305 SER A O 1
ATOM 2476 N N . ALA A 1 306 ? 2.499 7.310 -16.787 1.00 93.31 306 ALA A N 1
ATOM 2477 C CA . ALA A 1 306 ? 3.670 7.493 -15.935 1.00 93.31 306 ALA A CA 1
ATOM 2478 C C . ALA A 1 306 ? 4.729 6.407 -16.195 1.00 93.31 306 ALA A C 1
ATOM 2480 O O . ALA A 1 306 ? 5.867 6.740 -16.524 1.00 93.31 306 ALA A O 1
ATOM 2481 N N . VAL A 1 307 ? 4.344 5.124 -16.168 1.00 93.56 307 VAL A N 1
ATOM 2482 C CA . VAL A 1 307 ? 5.250 4.000 -16.479 1.00 93.56 307 VAL A CA 1
ATOM 2483 C C . VAL A 1 307 ? 5.859 4.139 -17.881 1.00 93.56 307 VAL A C 1
ATOM 2485 O O . VAL A 1 307 ? 7.078 4.045 -18.032 1.00 93.56 307 VAL A O 1
ATOM 2488 N N . LYS A 1 308 ? 5.042 4.451 -18.897 1.00 92.69 308 LYS A N 1
ATOM 2489 C CA . LYS A 1 308 ? 5.506 4.735 -20.264 1.00 92.69 308 LYS A CA 1
ATOM 2490 C C . LYS A 1 308 ? 6.552 5.852 -20.298 1.00 92.69 308 LYS A C 1
ATOM 2492 O O . LYS A 1 308 ? 7.601 5.682 -20.914 1.00 92.69 308 LYS A O 1
ATOM 2497 N N . ASN A 1 309 ? 6.267 6.983 -19.650 1.00 91.81 309 ASN A N 1
ATOM 2498 C CA . ASN A 1 309 ? 7.144 8.153 -19.650 1.00 91.81 309 ASN A CA 1
ATOM 2499 C C . ASN A 1 309 ? 8.503 7.852 -19.002 1.00 91.81 309 ASN A C 1
ATOM 2501 O O . ASN A 1 309 ? 9.518 8.338 -19.494 1.00 91.81 309 ASN A O 1
ATOM 2505 N N . ILE A 1 310 ? 8.532 7.039 -17.941 1.00 91.38 310 ILE A N 1
ATOM 2506 C CA . ILE A 1 310 ? 9.773 6.650 -17.258 1.00 91.38 310 ILE A CA 1
ATOM 2507 C C . ILE A 1 310 ? 10.589 5.692 -18.129 1.00 91.38 310 ILE A C 1
ATOM 2509 O O . ILE A 1 310 ? 11.783 5.912 -18.287 1.00 91.38 310 ILE A O 1
ATOM 2513 N N . ILE A 1 311 ? 9.977 4.702 -18.791 1.00 90.38 311 ILE A N 1
ATOM 2514 C CA . ILE A 1 311 ? 10.688 3.840 -19.760 1.00 90.38 311 ILE A CA 1
ATOM 2515 C C . ILE A 1 311 ? 11.298 4.693 -20.888 1.00 90.38 311 ILE A C 1
ATOM 2517 O O . ILE A 1 311 ? 12.478 4.565 -21.214 1.00 90.38 311 ILE A O 1
ATOM 2521 N N . ASP A 1 312 ? 10.532 5.656 -21.406 1.00 88.62 312 ASP A N 1
ATOM 2522 C CA . ASP A 1 312 ? 11.011 6.645 -22.374 1.00 88.62 312 ASP A CA 1
ATOM 2523 C C . ASP A 1 312 ? 12.138 7.552 -21.817 1.00 88.62 312 ASP A C 1
ATOM 2525 O O . ASP A 1 312 ? 12.876 8.140 -22.610 1.00 88.62 312 ASP A O 1
ATOM 2529 N N . ILE A 1 313 ? 12.292 7.725 -20.499 1.00 89.50 313 ILE A N 1
ATOM 2530 C CA . ILE A 1 313 ? 13.395 8.472 -19.855 1.00 89.50 313 ILE A CA 1
ATOM 2531 C C . ILE A 1 313 ? 14.618 7.570 -19.647 1.00 89.50 313 ILE A C 1
ATOM 2533 O O . ILE A 1 313 ? 15.734 7.979 -19.983 1.00 89.50 313 ILE A O 1
ATOM 2537 N N . ILE A 1 314 ? 14.408 6.343 -19.171 1.00 91.00 314 ILE A N 1
ATOM 2538 C CA . ILE A 1 314 ? 15.421 5.302 -18.976 1.00 91.00 314 ILE A CA 1
ATOM 2539 C C . ILE A 1 314 ? 16.223 5.103 -20.265 1.00 91.00 314 ILE A C 1
ATOM 2541 O O . ILE A 1 314 ? 17.437 5.322 -20.278 1.00 91.00 314 ILE A O 1
ATOM 2545 N N . SER A 1 315 ? 15.559 4.800 -21.387 1.00 88.19 315 SER A N 1
ATOM 2546 C CA . SER A 1 315 ? 16.258 4.504 -22.645 1.00 88.19 315 SER A CA 1
ATOM 2547 C C . SER A 1 315 ? 17.058 5.705 -23.173 1.00 88.19 315 SER A C 1
ATOM 2549 O O . SER A 1 315 ? 18.200 5.548 -23.609 1.00 88.19 315 SER A O 1
ATOM 2551 N N . LYS A 1 316 ? 16.523 6.932 -23.043 1.00 87.50 316 LYS A N 1
ATOM 2552 C CA . LYS A 1 316 ? 17.249 8.176 -23.377 1.00 87.50 316 LYS A CA 1
ATOM 2553 C C . LYS A 1 316 ? 18.492 8.362 -22.503 1.00 87.50 316 LYS A C 1
ATOM 2555 O O . LYS A 1 316 ? 19.551 8.718 -23.015 1.00 87.50 316 LYS A O 1
ATOM 2560 N N . THR A 1 317 ? 18.371 8.103 -21.203 1.00 86.12 317 THR A N 1
ATOM 2561 C CA . THR A 1 317 ? 19.449 8.263 -20.213 1.00 86.12 317 THR A CA 1
ATOM 2562 C C . THR A 1 317 ? 20.549 7.220 -20.411 1.00 86.12 317 THR A C 1
ATOM 2564 O O . THR A 1 317 ? 21.734 7.545 -20.331 1.00 86.12 317 THR A O 1
ATOM 2567 N N . ASN A 1 318 ? 20.182 5.983 -20.758 1.00 87.12 318 ASN A N 1
ATOM 2568 C CA . ASN A 1 318 ? 21.129 4.915 -21.089 1.00 87.12 318 ASN A CA 1
ATOM 2569 C C . ASN A 1 318 ? 21.674 4.991 -22.528 1.00 87.12 318 ASN A C 1
ATOM 2571 O O . ASN A 1 318 ? 22.609 4.262 -22.846 1.00 87.12 318 ASN A O 1
ATOM 2575 N N . LYS A 1 319 ? 21.141 5.887 -23.375 1.00 88.94 319 LYS A N 1
ATOM 2576 C CA . LYS A 1 319 ? 21.489 6.045 -24.803 1.00 88.94 319 LYS A CA 1
ATOM 2577 C C . LYS A 1 319 ? 21.257 4.774 -25.634 1.00 88.94 319 LYS A C 1
ATOM 2579 O O . LYS A 1 319 ? 22.031 4.470 -26.538 1.00 88.94 319 LYS A O 1
ATOM 2584 N N . ILE A 1 320 ? 20.182 4.059 -25.323 1.00 88.44 320 ILE A N 1
ATOM 2585 C CA . ILE A 1 320 ? 19.724 2.855 -26.026 1.00 88.44 320 ILE A CA 1
ATOM 2586 C C . ILE A 1 320 ? 18.406 3.141 -26.745 1.00 88.44 320 ILE A C 1
ATOM 2588 O O . ILE A 1 320 ? 17.661 4.048 -26.362 1.00 88.44 320 ILE A O 1
ATOM 2592 N N . ASP A 1 321 ? 18.091 2.350 -27.768 1.00 84.81 321 ASP A N 1
ATOM 2593 C CA . ASP A 1 321 ? 16.755 2.382 -28.354 1.00 84.81 321 ASP A CA 1
ATOM 2594 C C . ASP A 1 321 ? 15.715 1.827 -27.364 1.00 84.81 321 ASP A C 1
ATOM 2596 O O . ASP A 1 321 ? 15.989 0.841 -26.674 1.00 84.81 321 ASP A O 1
ATOM 2600 N N . PRO A 1 322 ? 14.518 2.440 -27.272 1.00 79.62 322 PRO A N 1
ATOM 2601 C CA . PRO A 1 322 ? 13.494 2.069 -26.300 1.00 79.62 322 PRO A CA 1
ATOM 2602 C C . PRO A 1 322 ? 12.742 0.800 -26.723 1.00 79.62 322 PRO A C 1
ATOM 2604 O O . PRO A 1 322 ? 11.541 0.840 -26.959 1.00 79.62 322 PRO A O 1
ATOM 2607 N N . VAL A 1 323 ? 13.421 -0.334 -26.877 1.00 85.69 323 VAL A N 1
ATOM 2608 C CA . VAL A 1 323 ? 12.753 -1.612 -27.167 1.00 85.69 323 VAL A CA 1
ATOM 2609 C C . VAL A 1 323 ? 11.984 -2.053 -25.917 1.00 85.69 323 VAL A C 1
ATOM 2611 O O . VAL A 1 323 ? 12.591 -2.337 -24.886 1.00 85.69 323 VAL A O 1
ATOM 2614 N N . ILE A 1 324 ? 10.648 -2.058 -26.010 1.00 87.31 324 ILE A N 1
ATOM 2615 C CA . ILE A 1 324 ? 9.713 -2.425 -24.921 1.00 87.31 324 ILE A CA 1
ATOM 2616 C C . ILE A 1 324 ? 8.975 -3.746 -25.161 1.00 87.31 324 ILE A C 1
ATOM 2618 O O . ILE A 1 324 ? 8.287 -4.242 -24.276 1.00 87.31 324 ILE A O 1
ATOM 2622 N N . PHE A 1 325 ? 9.072 -4.285 -26.373 1.00 87.75 325 PHE A N 1
ATOM 2623 C CA . PHE A 1 325 ? 8.501 -5.568 -26.766 1.00 87.75 325 PHE A CA 1
ATOM 2624 C C . PHE A 1 325 ? 9.552 -6.672 -26.616 1.00 87.75 325 PHE A C 1
ATOM 2626 O O . PHE A 1 325 ? 10.751 -6.410 -26.706 1.00 87.75 325 PHE A O 1
ATOM 2633 N N . LEU A 1 326 ? 9.108 -7.906 -26.378 1.00 86.94 326 LEU A N 1
ATOM 2634 C CA . LEU A 1 326 ? 10.010 -9.014 -26.071 1.00 86.94 326 LEU A CA 1
ATOM 2635 C C . LEU A 1 326 ? 10.847 -9.429 -27.295 1.00 86.94 326 LEU A C 1
ATOM 2637 O O . LEU A 1 326 ? 10.285 -9.742 -28.344 1.00 86.94 326 LEU A O 1
ATOM 2641 N N . THR A 1 327 ? 12.174 -9.477 -27.139 1.00 81.94 327 THR A N 1
ATOM 2642 C CA . THR A 1 327 ? 13.131 -9.941 -28.171 1.00 81.94 327 THR A CA 1
ATOM 2643 C C . THR A 1 327 ? 14.164 -10.953 -27.652 1.00 81.94 327 THR A C 1
ATOM 2645 O O . THR A 1 327 ? 14.788 -11.666 -28.437 1.00 81.94 327 THR A O 1
ATOM 2648 N N . GLU A 1 328 ? 14.368 -11.026 -26.337 1.00 83.19 328 GLU A N 1
ATOM 2649 C CA . GLU A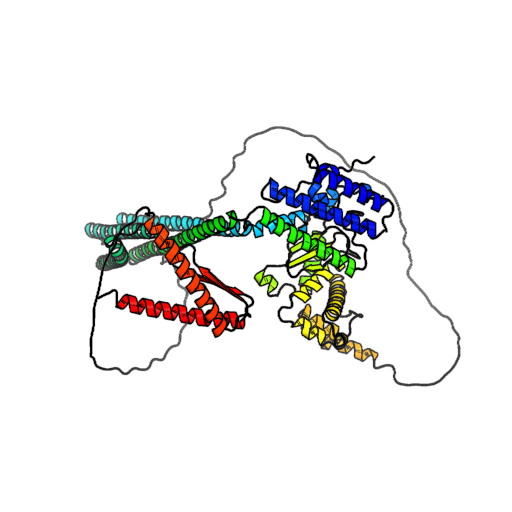 1 328 ? 15.332 -11.902 -25.657 1.00 83.19 328 GLU A CA 1
ATOM 2650 C C . GLU A 1 328 ? 14.676 -12.521 -24.405 1.00 83.19 328 GLU A C 1
ATOM 2652 O O . GLU A 1 328 ? 13.659 -12.013 -23.931 1.00 83.19 328 GLU A O 1
ATOM 2657 N N . SER A 1 329 ? 15.184 -13.650 -23.897 1.00 83.06 329 SER A N 1
ATOM 2658 C CA . SER A 1 329 ? 14.561 -14.325 -22.744 1.00 83.06 329 SER A CA 1
ATOM 2659 C C . SER A 1 329 ? 14.927 -13.624 -21.433 1.00 83.06 329 SER A C 1
ATOM 2661 O O . SER A 1 329 ? 16.114 -13.377 -21.213 1.00 83.06 329 SER A O 1
ATOM 2663 N N . PRO A 1 330 ? 13.970 -13.346 -20.526 1.00 84.75 330 PRO A N 1
ATOM 2664 C CA . PRO A 1 330 ? 14.295 -12.883 -19.182 1.00 84.75 330 PRO A CA 1
ATOM 2665 C C . PRO A 1 330 ? 14.946 -14.002 -18.356 1.00 84.75 330 PRO A C 1
ATOM 2667 O O . PRO A 1 330 ? 14.819 -15.190 -18.666 1.00 84.75 330 PRO A O 1
ATOM 2670 N N . GLN A 1 331 ? 15.624 -13.602 -17.281 1.00 87.06 331 GLN A N 1
ATOM 2671 C CA . GLN A 1 331 ? 16.204 -14.495 -16.275 1.00 87.06 331 GLN A CA 1
ATOM 2672 C C . GLN A 1 331 ? 15.114 -15.069 -15.356 1.00 87.06 331 GLN A C 1
ATOM 2674 O O . GLN A 1 331 ? 14.144 -14.382 -15.057 1.00 87.06 331 GLN A O 1
ATOM 2679 N N . GLU A 1 332 ? 15.272 -16.292 -14.851 1.00 89.75 332 GLU A N 1
ATOM 2680 C CA . GLU A 1 332 ? 14.354 -16.854 -13.849 1.00 89.75 332 GLU A CA 1
ATOM 2681 C C . GLU A 1 332 ? 14.423 -16.105 -12.499 1.00 89.75 332 GLU A C 1
ATOM 2683 O O . GLU A 1 332 ? 15.500 -15.726 -12.037 1.00 89.75 332 GLU A O 1
ATOM 2688 N N . ASN A 1 333 ? 13.268 -15.946 -11.840 1.00 91.38 333 ASN A N 1
ATOM 2689 C CA . ASN A 1 333 ? 13.111 -15.414 -10.479 1.00 91.38 333 ASN A CA 1
ATOM 2690 C C . ASN A 1 333 ? 13.796 -14.060 -10.188 1.00 91.38 333 ASN A C 1
ATOM 2692 O O . ASN A 1 333 ? 14.395 -13.870 -9.126 1.00 91.38 333 ASN A O 1
ATOM 2696 N N . ILE A 1 334 ? 13.632 -13.091 -11.093 1.00 94.19 334 ILE A N 1
ATOM 2697 C CA . ILE A 1 334 ? 14.127 -11.708 -10.972 1.00 94.19 334 ILE A CA 1
ATOM 2698 C C . ILE A 1 334 ? 13.819 -11.068 -9.596 1.00 94.19 334 ILE A C 1
ATOM 2700 O O . ILE A 1 334 ? 14.714 -10.428 -9.039 1.00 94.19 334 ILE A O 1
ATOM 2704 N N . PRO A 1 335 ? 12.617 -11.228 -8.988 1.00 95.50 335 PRO A N 1
ATOM 2705 C CA . PRO A 1 335 ? 12.336 -10.627 -7.684 1.00 95.50 335 PRO A CA 1
ATOM 2706 C C . PRO A 1 335 ? 13.284 -11.071 -6.566 1.00 95.50 335 PRO A C 1
ATOM 2708 O O . PRO A 1 335 ? 13.587 -10.259 -5.700 1.00 95.50 335 PRO A O 1
ATOM 2711 N N . ASP A 1 336 ? 13.757 -12.323 -6.566 1.00 94.19 336 ASP A N 1
ATOM 2712 C CA . ASP A 1 336 ? 14.630 -12.827 -5.497 1.00 94.19 336 ASP A CA 1
ATOM 2713 C C . ASP A 1 336 ? 16.008 -12.150 -5.524 1.00 94.19 336 ASP A C 1
ATOM 2715 O O . ASP A 1 336 ? 16.496 -11.741 -4.471 1.00 94.19 336 ASP A O 1
ATOM 2719 N N . GLU A 1 337 ? 16.593 -11.942 -6.709 1.00 93.88 337 GLU A N 1
ATOM 2720 C CA . GLU A 1 337 ? 17.859 -11.206 -6.857 1.00 93.88 337 GLU A CA 1
ATOM 2721 C C . GLU A 1 337 ? 17.697 -9.734 -6.450 1.00 93.88 337 GLU A C 1
ATOM 2723 O O . GLU A 1 337 ? 18.516 -9.189 -5.709 1.00 93.88 337 GLU A O 1
ATOM 2728 N N . LEU A 1 338 ? 16.604 -9.087 -6.869 1.00 95.94 338 LEU A N 1
ATOM 2729 C CA . LEU A 1 338 ? 16.323 -7.702 -6.483 1.00 95.94 338 LEU A CA 1
ATOM 2730 C C . LEU A 1 338 ? 16.065 -7.565 -4.972 1.00 95.94 338 LEU A C 1
ATOM 2732 O O . LEU A 1 338 ? 16.428 -6.545 -4.376 1.00 95.94 338 LEU A O 1
ATOM 2736 N N . PHE A 1 339 ? 15.491 -8.584 -4.323 1.00 96.56 339 PHE A N 1
ATOM 2737 C CA . PHE A 1 339 ? 15.383 -8.648 -2.865 1.00 96.56 339 PHE A CA 1
ATOM 2738 C C . PHE A 1 339 ? 16.755 -8.811 -2.201 1.00 96.56 339 PHE A C 1
ATOM 2740 O O . PHE A 1 339 ? 17.050 -8.033 -1.297 1.00 96.56 339 PHE A O 1
ATOM 2747 N N . ASP A 1 340 ? 17.616 -9.715 -2.681 1.00 94.81 340 ASP A N 1
ATOM 2748 C CA . ASP A 1 340 ? 18.983 -9.891 -2.162 1.00 94.81 340 ASP A CA 1
ATOM 2749 C C . ASP A 1 340 ? 19.818 -8.603 -2.274 1.00 94.81 340 ASP A C 1
ATOM 2751 O O . ASP A 1 340 ? 20.499 -8.216 -1.321 1.00 94.81 340 ASP A O 1
ATOM 2755 N N . VAL A 1 341 ? 19.730 -7.884 -3.400 1.00 95.88 341 VAL A N 1
ATOM 2756 C CA . VAL A 1 341 ? 20.385 -6.574 -3.561 1.00 95.88 341 VAL A CA 1
ATOM 2757 C C . VAL A 1 341 ? 19.805 -5.552 -2.581 1.00 95.88 341 VAL A C 1
ATOM 2759 O O . VAL A 1 341 ? 20.564 -4.844 -1.922 1.00 95.88 341 VAL A O 1
ATOM 2762 N N . THR A 1 342 ? 18.478 -5.481 -2.431 1.00 96.88 342 THR A N 1
ATOM 2763 C CA . THR A 1 342 ? 17.852 -4.518 -1.507 1.00 96.88 342 THR A CA 1
ATOM 2764 C C . THR A 1 342 ? 18.212 -4.806 -0.045 1.00 96.88 342 THR A C 1
ATOM 2766 O O . THR A 1 342 ? 18.469 -3.873 0.713 1.00 96.88 342 THR A O 1
ATOM 2769 N N . GLU A 1 343 ? 18.259 -6.079 0.358 1.00 95.81 343 GLU A N 1
ATOM 2770 C CA . GLU A 1 343 ? 18.630 -6.502 1.714 1.00 95.81 343 GLU A CA 1
ATOM 2771 C C . GLU A 1 343 ? 20.097 -6.151 2.020 1.00 95.81 343 GLU A C 1
ATOM 2773 O O . GLU A 1 343 ? 20.360 -5.532 3.052 1.00 95.81 343 GLU A O 1
ATOM 2778 N N . LYS A 1 344 ? 21.034 -6.402 1.091 1.00 94.62 344 LYS A N 1
ATOM 2779 C CA . LYS A 1 344 ? 22.437 -5.966 1.234 1.00 94.62 344 LYS A CA 1
ATOM 2780 C C . LYS A 1 344 ? 22.588 -4.441 1.287 1.00 94.62 344 LYS A C 1
ATOM 2782 O O . LYS A 1 344 ? 23.352 -3.927 2.100 1.00 94.62 344 LYS A O 1
ATOM 2787 N N . VAL A 1 345 ? 21.862 -3.681 0.462 1.00 95.44 345 VAL A N 1
ATOM 2788 C CA . VAL A 1 345 ? 21.928 -2.205 0.518 1.00 95.44 345 VAL A CA 1
ATOM 2789 C C . VAL A 1 345 ? 21.341 -1.673 1.828 1.00 95.44 345 VAL A C 1
ATOM 2791 O O . VAL A 1 345 ? 21.840 -0.680 2.340 1.00 95.44 345 VAL A O 1
ATOM 2794 N N . MET A 1 346 ? 20.353 -2.339 2.436 1.00 95.19 346 MET A N 1
ATOM 2795 C CA . MET A 1 346 ? 19.885 -1.987 3.785 1.00 95.19 346 MET A CA 1
ATOM 2796 C C . MET A 1 346 ? 20.922 -2.258 4.891 1.00 95.19 346 MET A C 1
ATOM 2798 O O . MET A 1 346 ? 20.859 -1.609 5.933 1.00 95.19 346 MET A O 1
ATOM 2802 N N . GLU A 1 347 ? 21.865 -3.182 4.687 1.00 92.44 347 GLU A N 1
ATOM 2803 C CA . GLU A 1 347 ? 22.991 -3.417 5.603 1.00 92.44 347 GLU A CA 1
ATOM 2804 C C . GLU A 1 347 ? 24.059 -2.311 5.485 1.00 92.44 347 GLU A C 1
ATOM 2806 O O . GLU A 1 347 ? 24.559 -1.815 6.496 1.00 92.44 347 GLU A O 1
ATOM 2811 N N . PHE A 1 348 ? 24.369 -1.874 4.257 1.00 91.62 348 PHE A N 1
ATOM 2812 C CA . PHE A 1 348 ? 25.386 -0.845 3.978 1.00 91.62 348 PHE A CA 1
ATOM 2813 C C . PHE A 1 348 ? 24.863 0.607 3.991 1.00 91.62 348 PHE A C 1
ATOM 2815 O O . PHE A 1 348 ? 25.655 1.541 4.098 1.00 91.62 348 PHE A O 1
ATOM 2822 N N . ASP A 1 349 ? 23.548 0.816 3.914 1.00 93.94 349 ASP A N 1
ATOM 2823 C CA . ASP A 1 349 ? 22.851 2.086 4.155 1.00 93.94 349 ASP A CA 1
ATOM 2824 C C . ASP A 1 349 ? 21.644 1.854 5.086 1.00 93.94 349 ASP A C 1
ATOM 2826 O O . ASP A 1 349 ? 20.490 1.843 4.637 1.00 93.94 349 ASP A O 1
ATOM 2830 N N . PRO A 1 350 ? 21.868 1.713 6.410 1.00 92.75 350 PRO A N 1
ATOM 2831 C CA . PRO A 1 350 ? 20.781 1.528 7.376 1.00 92.75 350 PRO A CA 1
ATOM 2832 C C . PRO A 1 350 ? 19.748 2.666 7.352 1.00 92.75 350 PRO A C 1
ATOM 2834 O O . PRO A 1 350 ? 18.603 2.493 7.763 1.00 92.75 350 PRO A O 1
ATOM 2837 N N . GLY A 1 351 ? 20.141 3.845 6.854 1.00 91.75 351 GLY A N 1
ATOM 2838 C CA . GLY A 1 351 ? 19.276 5.011 6.734 1.00 91.75 351 GLY A CA 1
ATOM 2839 C C . GLY A 1 351 ? 18.422 5.068 5.464 1.00 91.75 351 GLY A C 1
ATOM 2840 O O . GLY A 1 351 ? 17.664 6.032 5.334 1.00 91.75 351 GLY A O 1
ATOM 2841 N N . LEU A 1 352 ? 18.534 4.105 4.537 1.00 94.62 352 LEU A N 1
ATOM 2842 C CA . LEU A 1 352 ? 17.876 4.108 3.220 1.00 94.62 352 LEU A CA 1
ATOM 2843 C C . LEU A 1 352 ? 16.381 4.457 3.312 1.00 94.62 352 LEU A C 1
ATOM 2845 O O . LEU A 1 352 ? 15.912 5.409 2.684 1.00 94.62 352 LEU A O 1
ATOM 2849 N N . PHE A 1 353 ? 15.646 3.731 4.159 1.00 95.00 353 PHE A N 1
ATOM 2850 C CA . PHE A 1 353 ? 14.200 3.892 4.358 1.00 95.00 353 PHE A CA 1
ATOM 2851 C C . PHE A 1 353 ? 13.826 4.808 5.547 1.00 95.00 353 PHE A C 1
ATOM 2853 O O . PHE A 1 353 ? 12.657 4.882 5.927 1.00 95.00 353 PHE A O 1
ATOM 2860 N N . GLU A 1 354 ? 14.780 5.538 6.136 1.00 91.81 354 GLU A N 1
ATOM 2861 C CA . GLU A 1 354 ? 14.537 6.473 7.248 1.00 91.81 354 GLU A CA 1
ATOM 2862 C C . GLU A 1 354 ? 14.224 7.906 6.775 1.00 91.81 354 GLU A C 1
ATOM 2864 O O . GLU A 1 354 ? 14.924 8.867 7.094 1.00 91.81 354 GLU A O 1
ATOM 2869 N N . ASN A 1 355 ? 13.140 8.077 6.022 1.00 92.12 355 ASN A N 1
ATOM 2870 C CA . ASN A 1 355 ? 12.721 9.375 5.475 1.00 92.12 355 ASN A CA 1
ATOM 2871 C C . ASN A 1 355 ? 11.229 9.665 5.760 1.00 92.12 355 ASN A C 1
ATOM 2873 O O . ASN A 1 355 ? 10.532 8.861 6.391 1.00 92.12 355 ASN A O 1
ATOM 2877 N N . LYS A 1 356 ? 10.724 10.845 5.372 1.00 91.00 356 LYS A N 1
ATOM 2878 C CA . LYS A 1 356 ? 9.318 11.231 5.612 1.00 91.00 356 LYS A CA 1
ATOM 2879 C C . LYS A 1 356 ? 8.390 10.560 4.603 1.00 91.00 356 LYS A C 1
ATOM 2881 O O . LYS A 1 356 ? 7.264 10.230 4.970 1.00 91.00 356 LYS A O 1
ATOM 2886 N N . LYS A 1 357 ? 8.876 10.272 3.389 1.00 92.12 357 LYS A N 1
ATOM 2887 C CA . LYS A 1 357 ? 8.151 9.508 2.360 1.00 92.12 357 LYS A CA 1
ATOM 2888 C C . LYS A 1 357 ? 7.661 8.160 2.904 1.00 92.12 357 LYS A C 1
ATOM 2890 O O . LYS A 1 357 ? 6.460 7.906 2.878 1.00 92.12 357 LYS A O 1
ATOM 2895 N N . VAL A 1 358 ? 8.543 7.368 3.523 1.00 93.88 358 VAL A N 1
ATOM 2896 C CA . VAL A 1 358 ? 8.202 6.059 4.119 1.00 93.88 358 VAL A CA 1
ATOM 2897 C C . VAL A 1 358 ? 7.199 6.176 5.264 1.00 93.88 358 VAL A C 1
ATOM 2899 O O . VAL A 1 358 ? 6.316 5.332 5.396 1.00 93.88 358 VAL A O 1
ATOM 2902 N N . LYS A 1 359 ? 7.279 7.242 6.067 1.00 90.62 359 LYS A N 1
ATOM 2903 C CA . LYS A 1 359 ? 6.345 7.493 7.180 1.00 90.62 359 LYS A CA 1
ATOM 2904 C C . LYS A 1 359 ? 4.941 7.913 6.725 1.00 90.62 359 LYS A C 1
ATOM 2906 O O . LYS A 1 359 ? 4.014 7.827 7.524 1.00 90.62 359 LYS A O 1
ATOM 2911 N N . LEU A 1 360 ? 4.789 8.381 5.483 1.00 89.12 360 LEU A N 1
ATOM 2912 C CA . LEU A 1 360 ? 3.524 8.867 4.918 1.00 89.12 360 LEU A CA 1
ATOM 2913 C C . LEU A 1 360 ? 2.885 7.882 3.928 1.00 89.12 360 LEU A C 1
ATOM 2915 O O . LEU A 1 360 ? 1.665 7.740 3.928 1.00 89.12 360 LEU A O 1
ATOM 2919 N N . TYR A 1 361 ? 3.699 7.216 3.105 1.00 88.94 361 TYR A N 1
ATOM 2920 C CA . TYR A 1 361 ? 3.257 6.398 1.966 1.00 88.94 361 TYR A CA 1
ATOM 2921 C C . TYR A 1 361 ? 3.761 4.946 2.014 1.00 88.94 361 TYR A C 1
ATOM 2923 O O . TYR A 1 361 ? 3.405 4.153 1.151 1.00 88.94 361 TYR A O 1
ATOM 2931 N N . GLY A 1 362 ? 4.579 4.582 3.008 1.00 92.19 362 GLY A N 1
ATOM 2932 C CA . GLY A 1 362 ? 5.255 3.286 3.058 1.00 92.19 362 GLY A CA 1
ATOM 2933 C C . GLY A 1 362 ? 6.531 3.225 2.209 1.00 92.19 362 GLY A C 1
ATOM 2934 O O . GLY A 1 362 ? 6.942 4.197 1.568 1.00 92.19 362 GLY A O 1
ATOM 2935 N N . ARG A 1 363 ? 7.201 2.066 2.247 1.00 95.25 363 ARG A N 1
ATOM 2936 C CA . ARG A 1 363 ? 8.347 1.776 1.365 1.00 95.25 363 ARG A CA 1
ATOM 2937 C C . ARG A 1 363 ? 7.896 1.810 -0.103 1.00 95.25 363 ARG A C 1
ATOM 2939 O O . ARG A 1 363 ? 6.734 1.504 -0.352 1.00 95.25 363 ARG A O 1
ATOM 2946 N N . PRO A 1 364 ? 8.775 2.189 -1.047 1.00 96.62 364 PRO A N 1
ATOM 2947 C CA . PRO A 1 364 ? 8.399 2.270 -2.449 1.00 96.62 364 PRO A CA 1
ATOM 2948 C C . PRO A 1 364 ? 8.035 0.899 -3.026 1.00 96.62 364 PRO A C 1
ATOM 2950 O O . PRO A 1 364 ? 8.630 -0.113 -2.646 1.00 96.62 364 PRO A O 1
ATOM 2953 N N . ASP A 1 365 ? 7.091 0.885 -3.965 1.00 96.25 365 ASP A N 1
ATOM 2954 C CA . ASP A 1 365 ? 6.761 -0.302 -4.760 1.00 96.25 365 ASP A CA 1
ATOM 2955 C C . ASP A 1 365 ? 7.901 -0.607 -5.740 1.00 96.25 365 ASP A C 1
ATOM 2957 O O . ASP A 1 365 ? 8.451 0.303 -6.354 1.00 96.25 365 ASP A O 1
ATOM 2961 N N . MET A 1 366 ? 8.227 -1.879 -5.953 1.00 97.31 366 MET A N 1
ATOM 2962 C CA . MET A 1 366 ? 9.079 -2.327 -7.054 1.00 97.31 366 MET A CA 1
ATOM 2963 C C . MET A 1 366 ? 8.199 -2.838 -8.198 1.00 97.31 366 MET A C 1
ATOM 2965 O O . MET A 1 366 ? 7.413 -3.771 -8.020 1.00 97.31 366 MET A O 1
ATOM 2969 N N . ILE A 1 367 ? 8.347 -2.236 -9.376 1.00 96.69 367 ILE A N 1
ATOM 2970 C CA . ILE A 1 367 ? 7.579 -2.568 -10.578 1.00 96.69 367 ILE A CA 1
ATOM 2971 C C . ILE A 1 367 ? 8.540 -3.153 -11.614 1.00 96.69 367 ILE A C 1
ATOM 2973 O O . ILE A 1 367 ? 9.397 -2.442 -12.143 1.00 96.69 367 ILE A O 1
ATOM 2977 N N . LEU A 1 368 ? 8.380 -4.440 -11.922 1.00 95.06 368 LEU A N 1
ATOM 2978 C CA . LEU A 1 368 ? 9.016 -5.079 -13.071 1.00 95.06 368 LEU A CA 1
ATOM 2979 C C . LEU A 1 368 ? 8.276 -4.656 -14.342 1.00 95.06 368 LEU A C 1
ATOM 2981 O O . LEU A 1 368 ? 7.077 -4.913 -14.480 1.00 95.06 368 LEU A O 1
ATOM 2985 N N . ALA A 1 369 ? 8.997 -4.008 -15.253 1.00 92.06 369 ALA A N 1
ATOM 2986 C CA . ALA A 1 369 ? 8.453 -3.441 -16.481 1.00 92.06 369 ALA A CA 1
ATOM 2987 C C . ALA A 1 369 ? 9.141 -4.016 -17.732 1.00 92.06 369 ALA A C 1
ATOM 2989 O O . ALA A 1 369 ? 10.342 -4.298 -17.695 1.00 92.06 369 ALA A O 1
ATOM 2990 N N . PRO A 1 370 ? 8.415 -4.177 -18.851 1.00 90.69 370 PRO A N 1
ATOM 2991 C CA . PRO A 1 370 ? 8.977 -4.737 -20.065 1.00 90.69 370 PRO A CA 1
ATOM 2992 C C . PRO A 1 370 ? 9.879 -3.729 -20.785 1.00 90.69 370 PRO A C 1
ATOM 2994 O O . PRO A 1 370 ? 9.610 -2.525 -20.816 1.00 90.69 370 PRO A O 1
ATOM 2997 N N . GLY A 1 371 ? 10.948 -4.247 -21.388 1.00 88.75 371 GLY A N 1
ATOM 2998 C CA . GLY A 1 371 ? 11.943 -3.473 -22.127 1.00 88.75 371 GLY A CA 1
ATOM 2999 C C . GLY A 1 371 ? 13.311 -3.378 -21.455 1.00 88.75 371 GLY A C 1
ATOM 3000 O O . GLY A 1 371 ? 13.565 -3.997 -20.417 1.00 88.75 371 GLY A O 1
ATOM 3001 N N . LYS A 1 372 ? 14.212 -2.622 -22.095 1.00 89.50 372 LYS A N 1
ATOM 3002 C CA . LYS A 1 372 ? 15.647 -2.573 -21.770 1.00 89.50 372 LYS A CA 1
ATOM 3003 C C . LYS A 1 372 ? 16.070 -1.258 -21.106 1.00 89.50 372 LYS A C 1
ATOM 3005 O O . LYS A 1 372 ? 15.624 -0.188 -21.523 1.00 89.50 372 LYS A O 1
ATOM 3010 N N . GLY A 1 373 ? 16.953 -1.321 -20.103 1.00 91.56 373 GLY A N 1
ATOM 3011 C CA . GLY A 1 373 ? 17.453 -0.127 -19.408 1.00 91.56 373 GLY A CA 1
ATOM 3012 C C . GLY A 1 373 ? 18.150 -0.357 -18.062 1.00 91.56 373 GLY A C 1
ATOM 3013 O O . GLY A 1 373 ? 18.476 -1.480 -17.693 1.00 91.56 373 GLY A O 1
ATOM 3014 N N . ARG A 1 374 ? 18.390 0.728 -17.322 1.00 93.00 374 ARG A N 1
ATOM 3015 C CA . ARG A 1 374 ? 18.668 0.726 -15.875 1.00 93.00 374 ARG A CA 1
ATOM 3016 C C . ARG A 1 374 ? 17.401 1.076 -15.101 1.00 93.00 374 ARG A C 1
ATOM 3018 O O . ARG A 1 374 ? 16.553 1.795 -15.619 1.00 93.00 374 ARG A O 1
ATOM 3025 N N . GLY A 1 375 ? 17.309 0.611 -13.861 1.00 95.19 375 GLY A N 1
ATOM 3026 C CA . GLY A 1 375 ? 16.222 0.957 -12.959 1.00 95.19 375 GLY A CA 1
ATOM 3027 C C . GLY A 1 375 ? 16.196 2.443 -12.600 1.00 95.19 375 GLY A C 1
ATOM 3028 O O . GLY A 1 375 ? 17.242 3.081 -12.458 1.00 95.19 375 GLY A O 1
ATOM 3029 N N . ASP A 1 376 ? 14.994 2.978 -12.431 1.00 95.62 376 ASP A N 1
ATOM 3030 C CA . ASP A 1 376 ? 14.711 4.389 -12.138 1.00 95.62 376 ASP A CA 1
ATOM 3031 C C . ASP A 1 376 ? 13.783 4.495 -10.910 1.00 95.62 376 ASP A C 1
ATOM 3033 O O . ASP A 1 376 ? 13.224 3.492 -10.456 1.00 95.62 376 ASP A O 1
ATOM 3037 N N . TYR A 1 377 ? 13.607 5.694 -10.355 1.00 96.06 377 TYR A N 1
ATOM 3038 C CA . TYR A 1 377 ? 12.686 5.946 -9.246 1.00 96.06 377 TYR A CA 1
ATOM 3039 C C . TYR A 1 377 ? 11.795 7.158 -9.519 1.00 96.06 377 TYR A C 1
ATOM 3041 O O . TYR A 1 377 ? 12.272 8.287 -9.635 1.00 96.06 377 TYR A O 1
ATOM 3049 N N . ASP A 1 378 ? 10.480 6.937 -9.514 1.00 93.62 378 ASP A N 1
ATOM 3050 C CA . ASP A 1 378 ? 9.502 8.015 -9.620 1.00 93.62 378 ASP A CA 1
ATOM 3051 C C . ASP A 1 378 ? 9.015 8.475 -8.240 1.00 93.62 378 ASP A C 1
ATOM 3053 O O . ASP A 1 378 ? 8.375 7.735 -7.482 1.00 93.62 378 ASP A O 1
ATOM 3057 N N . TYR A 1 379 ? 9.285 9.745 -7.926 1.00 91.75 379 TYR A N 1
ATOM 3058 C CA . TYR A 1 379 ? 8.882 10.358 -6.662 1.00 91.75 379 TYR A CA 1
ATOM 3059 C C . TYR A 1 379 ? 7.361 10.528 -6.530 1.00 91.75 379 TYR A C 1
ATOM 3061 O O . TYR A 1 379 ? 6.856 10.540 -5.409 1.00 91.75 379 TYR A O 1
ATOM 3069 N N . HIS A 1 380 ? 6.598 10.669 -7.614 1.00 90.75 380 HIS A N 1
ATOM 3070 C CA . HIS A 1 380 ? 5.152 10.899 -7.535 1.00 90.75 380 HIS A CA 1
ATOM 3071 C C . HIS A 1 380 ? 4.377 9.607 -7.253 1.00 90.75 380 HIS A C 1
ATOM 3073 O O . HIS A 1 380 ? 3.461 9.618 -6.432 1.00 90.75 380 HIS A O 1
ATOM 3079 N N . MET A 1 381 ? 4.787 8.497 -7.864 1.00 91.25 381 MET A N 1
ATOM 3080 C CA . MET A 1 381 ? 4.261 7.154 -7.622 1.00 91.25 381 MET A CA 1
ATOM 3081 C C . MET A 1 381 ? 4.881 6.477 -6.395 1.00 91.25 381 MET A C 1
ATOM 3083 O O . MET A 1 381 ? 4.295 5.524 -5.895 1.00 91.25 381 MET A O 1
ATOM 3087 N N . ASN A 1 382 ? 6.027 6.966 -5.894 1.00 94.50 382 ASN A N 1
ATOM 3088 C CA . ASN A 1 382 ? 6.828 6.293 -4.863 1.00 94.50 382 ASN A CA 1
ATOM 3089 C C . ASN A 1 382 ? 7.203 4.869 -5.318 1.00 94.50 382 ASN A C 1
ATOM 3091 O O . ASN A 1 382 ? 6.972 3.904 -4.595 1.00 94.50 382 ASN A O 1
ATOM 3095 N N . ALA A 1 383 ? 7.737 4.736 -6.538 1.00 96.12 383 ALA A N 1
ATOM 3096 C CA . ALA A 1 383 ? 7.973 3.438 -7.170 1.00 96.12 383 ALA A CA 1
ATOM 3097 C C . ALA A 1 383 ? 9.352 3.332 -7.838 1.00 96.12 383 ALA A C 1
ATOM 3099 O O . ALA A 1 383 ? 9.787 4.240 -8.547 1.00 96.12 383 ALA A O 1
ATOM 3100 N N . LEU A 1 384 ? 10.015 2.198 -7.616 1.00 97.38 384 LEU A N 1
ATOM 3101 C CA . LEU A 1 384 ? 11.243 1.747 -8.264 1.00 97.38 384 LEU A CA 1
ATOM 3102 C C . LEU A 1 384 ? 10.850 0.989 -9.540 1.00 97.38 384 LEU A C 1
ATOM 3104 O O . LEU A 1 384 ? 10.301 -0.113 -9.459 1.00 97.38 384 LEU A O 1
ATOM 3108 N N . LEU A 1 385 ? 11.101 1.568 -10.713 1.00 96.38 385 LEU A N 1
ATOM 3109 C CA . LEU A 1 385 ? 10.790 0.934 -11.994 1.00 96.38 385 LEU A CA 1
ATOM 3110 C C . LEU A 1 385 ? 12.024 0.188 -12.500 1.00 96.38 385 LEU A C 1
ATOM 3112 O O . LEU A 1 385 ? 13.025 0.821 -12.828 1.00 96.38 385 LEU A O 1
ATOM 3116 N N . ILE A 1 386 ? 11.957 -1.141 -12.567 1.00 95.75 386 ILE A N 1
ATOM 3117 C CA . ILE A 1 386 ? 13.075 -1.997 -12.976 1.00 95.75 386 ILE A CA 1
ATOM 3118 C C . ILE A 1 386 ? 12.748 -2.646 -14.334 1.00 95.75 386 ILE A C 1
ATOM 3120 O O . ILE A 1 386 ? 11.827 -3.466 -14.408 1.00 95.75 386 ILE A O 1
ATOM 3124 N N . PRO A 1 387 ? 13.475 -2.303 -15.415 1.00 93.12 387 PRO A N 1
ATOM 3125 C CA . PRO A 1 387 ? 13.352 -2.984 -16.701 1.00 93.12 387 PRO A CA 1
ATOM 3126 C C . PRO A 1 387 ? 13.744 -4.464 -16.600 1.00 93.12 387 PRO A C 1
ATOM 3128 O O . PRO A 1 387 ? 14.749 -4.799 -15.970 1.00 93.12 387 PRO A O 1
ATOM 3131 N N . GLN A 1 388 ? 12.990 -5.342 -17.265 1.00 90.31 388 GLN A N 1
ATOM 3132 C CA . GLN A 1 388 ? 13.280 -6.783 -17.354 1.00 90.31 388 GLN A CA 1
ATOM 3133 C C . GLN A 1 388 ? 14.586 -7.108 -18.086 1.00 90.31 388 GLN A C 1
ATOM 3135 O O . GLN A 1 388 ? 15.102 -8.210 -17.939 1.00 90.31 388 GLN A O 1
ATOM 3140 N N . PHE A 1 389 ? 15.132 -6.166 -18.857 1.00 90.69 389 PHE A N 1
ATOM 3141 C CA . PHE A 1 389 ? 16.407 -6.339 -19.542 1.00 90.69 389 PHE A CA 1
ATOM 3142 C C . PHE A 1 389 ? 17.408 -5.284 -19.051 1.00 90.69 389 PHE A C 1
ATOM 3144 O O . PHE A 1 389 ? 17.441 -4.164 -19.573 1.00 90.69 389 PHE A O 1
ATOM 3151 N N . PRO A 1 390 ? 18.217 -5.591 -18.019 1.00 91.56 390 PRO A N 1
ATOM 3152 C CA . PRO A 1 390 ? 19.235 -4.667 -17.546 1.00 91.56 390 PRO A CA 1
ATOM 3153 C C . PRO A 1 390 ? 20.287 -4.392 -18.634 1.00 91.56 390 PRO A C 1
ATOM 3155 O O . PRO A 1 390 ? 20.634 -5.263 -19.429 1.00 91.56 390 PRO A O 1
ATOM 3158 N N . VAL A 1 391 ? 20.836 -3.174 -18.660 1.00 90.56 391 VAL A N 1
ATOM 3159 C CA . VAL A 1 391 ? 21.941 -2.806 -19.579 1.00 90.56 391 VAL A CA 1
ATOM 3160 C C . VAL A 1 391 ? 23.264 -3.498 -19.213 1.00 90.56 391 VAL A C 1
ATOM 3162 O O . VAL A 1 391 ? 24.120 -3.670 -20.079 1.00 90.56 391 VAL A O 1
ATOM 3165 N N . LYS A 1 392 ? 23.428 -3.895 -17.944 1.00 91.44 392 LYS A N 1
ATOM 3166 C CA . LYS A 1 392 ? 24.606 -4.597 -17.411 1.00 91.44 392 LYS A CA 1
ATOM 3167 C C . LYS A 1 392 ? 24.181 -5.843 -16.626 1.00 91.44 392 LYS A C 1
ATOM 3169 O O . LYS A 1 392 ? 24.371 -6.953 -17.103 1.00 91.44 392 LYS A O 1
ATOM 3174 N N . ASP A 1 393 ? 23.572 -5.644 -15.459 1.00 92.94 393 ASP A N 1
ATOM 3175 C CA . ASP A 1 393 ? 23.006 -6.678 -14.583 1.00 92.94 393 ASP A CA 1
ATOM 3176 C C . ASP A 1 393 ? 21.925 -6.065 -13.672 1.00 92.94 393 ASP A C 1
ATOM 3178 O O . ASP A 1 393 ? 21.746 -4.839 -13.639 1.00 92.94 393 ASP A O 1
ATOM 3182 N N . TYR A 1 394 ? 21.164 -6.899 -12.954 1.00 93.81 394 TYR A N 1
ATOM 3183 C CA . TYR A 1 394 ? 20.117 -6.409 -12.052 1.00 93.81 394 TYR A CA 1
ATOM 3184 C C . TYR A 1 394 ? 20.680 -5.659 -10.844 1.00 93.81 394 TYR A C 1
ATOM 3186 O O . TYR A 1 394 ? 20.002 -4.768 -10.337 1.00 93.81 394 TYR A O 1
ATOM 3194 N N . ILE A 1 395 ? 21.921 -5.934 -10.428 1.00 94.62 395 ILE A N 1
ATOM 3195 C CA . ILE A 1 395 ? 22.602 -5.192 -9.359 1.00 94.62 395 ILE A CA 1
ATOM 3196 C C . ILE A 1 395 ? 22.792 -3.725 -9.779 1.00 94.62 395 ILE A C 1
ATOM 3198 O O . ILE A 1 395 ? 22.291 -2.827 -9.110 1.00 94.62 395 ILE A O 1
ATOM 3202 N N . ASP A 1 396 ? 23.428 -3.466 -10.924 1.00 94.94 396 ASP A N 1
ATOM 3203 C CA . ASP A 1 396 ? 23.612 -2.128 -11.508 1.00 94.94 396 ASP A CA 1
ATOM 3204 C C . ASP A 1 396 ? 22.271 -1.414 -11.765 1.00 94.94 396 ASP A C 1
ATOM 3206 O O . ASP A 1 396 ? 22.129 -0.220 -11.492 1.00 94.94 396 ASP A O 1
ATOM 3210 N N . SER A 1 397 ? 21.262 -2.162 -12.224 1.00 95.62 397 SER A N 1
ATOM 3211 C CA . SER A 1 397 ? 19.904 -1.658 -12.454 1.00 95.62 397 SER A CA 1
ATOM 3212 C C . SER A 1 397 ? 19.210 -1.222 -11.152 1.00 95.62 397 SER A C 1
ATOM 3214 O O . SER A 1 397 ? 18.685 -0.110 -11.066 1.00 95.62 397 SER A O 1
ATOM 3216 N N . MET A 1 398 ? 19.257 -2.062 -10.114 1.00 96.94 398 MET A N 1
ATOM 3217 C CA . MET A 1 398 ? 18.636 -1.814 -8.811 1.00 96.94 398 MET A CA 1
ATOM 3218 C C . MET A 1 398 ? 19.374 -0.734 -8.014 1.00 96.94 398 MET A C 1
ATOM 3220 O O . MET A 1 398 ? 18.737 0.118 -7.398 1.00 96.94 398 MET A O 1
ATOM 3224 N N . LEU A 1 399 ? 20.711 -0.721 -8.049 1.00 97.25 399 LEU A N 1
ATOM 3225 C CA . LEU A 1 399 ? 21.519 0.309 -7.392 1.00 97.25 399 LEU A CA 1
ATOM 3226 C C . LEU A 1 399 ? 21.270 1.699 -7.985 1.00 97.25 399 LEU A C 1
ATOM 3228 O O . LEU A 1 399 ? 21.214 2.667 -7.228 1.00 97.25 399 LEU A O 1
ATOM 3232 N N . ASN A 1 400 ? 21.050 1.806 -9.300 1.00 97.06 400 ASN A N 1
ATOM 3233 C CA . ASN A 1 400 ? 20.685 3.070 -9.941 1.00 97.06 400 ASN A CA 1
ATOM 3234 C C . ASN A 1 400 ? 19.328 3.587 -9.414 1.00 97.06 400 ASN A C 1
ATOM 3236 O O . ASN A 1 400 ? 19.236 4.743 -8.992 1.00 97.06 400 ASN A O 1
ATOM 3240 N N . ALA A 1 401 ? 18.313 2.716 -9.334 1.00 97.50 401 ALA A N 1
ATOM 3241 C CA . ALA A 1 401 ? 16.998 3.046 -8.775 1.00 97.50 401 ALA A CA 1
ATOM 3242 C C . ALA A 1 401 ? 17.063 3.420 -7.279 1.00 97.50 401 ALA A C 1
ATOM 3244 O O . ALA A 1 401 ? 16.470 4.414 -6.857 1.00 97.50 401 ALA A O 1
ATOM 3245 N N . LEU A 1 402 ? 17.822 2.668 -6.470 1.00 97.94 402 LEU A N 1
ATOM 3246 C CA . LEU A 1 402 ? 18.008 2.955 -5.043 1.00 97.94 402 LEU A CA 1
ATOM 3247 C C . LEU A 1 402 ? 18.794 4.249 -4.800 1.00 97.94 402 LEU A C 1
ATOM 3249 O O . LEU A 1 402 ? 18.459 4.985 -3.875 1.00 97.94 402 LEU A O 1
ATOM 3253 N N . ALA A 1 403 ? 19.783 4.577 -5.634 1.00 97.31 403 ALA A N 1
ATOM 3254 C CA . ALA A 1 403 ? 20.500 5.846 -5.549 1.00 97.31 403 ALA A CA 1
ATOM 3255 C C . ALA A 1 403 ? 19.585 7.043 -5.866 1.00 97.31 403 ALA A C 1
ATOM 3257 O O . ALA A 1 403 ? 19.595 8.035 -5.137 1.00 97.31 403 ALA A O 1
ATOM 3258 N N . LEU A 1 404 ? 18.750 6.936 -6.907 1.00 96.12 404 LEU A N 1
ATOM 3259 C CA . LEU A 1 404 ? 17.729 7.937 -7.241 1.00 96.12 404 LEU A CA 1
ATOM 3260 C C . LEU A 1 404 ? 16.707 8.102 -6.107 1.00 96.12 404 LEU A C 1
ATOM 3262 O O . LEU A 1 404 ? 16.448 9.223 -5.669 1.00 96.12 404 LEU A O 1
ATOM 3266 N N . TYR A 1 405 ? 16.204 6.995 -5.554 1.00 97.25 405 TYR A N 1
ATOM 3267 C CA . TYR A 1 405 ? 15.341 6.992 -4.370 1.00 97.25 405 TYR A CA 1
ATOM 3268 C C . TYR A 1 405 ? 15.984 7.700 -3.171 1.00 97.25 405 TYR A C 1
ATOM 3270 O O . TYR A 1 405 ? 15.366 8.564 -2.538 1.00 97.25 405 TYR A O 1
ATOM 3278 N N . ARG A 1 406 ? 17.242 7.355 -2.875 1.00 95.62 406 ARG A N 1
ATOM 3279 C CA . ARG A 1 406 ? 18.017 7.883 -1.749 1.00 95.62 406 ARG A CA 1
ATOM 3280 C C . ARG A 1 406 ? 18.321 9.373 -1.897 1.00 95.62 406 ARG A C 1
ATOM 3282 O O . ARG A 1 406 ? 18.366 10.078 -0.891 1.00 95.62 406 ARG A O 1
ATOM 3289 N N . TRP A 1 407 ? 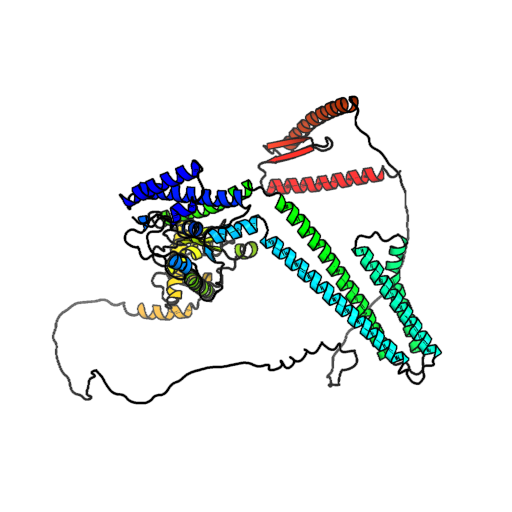18.482 9.849 -3.130 1.00 94.94 407 TRP A N 1
ATOM 3290 C CA . TRP A 1 407 ? 18.627 11.263 -3.456 1.00 94.94 407 TRP A CA 1
ATOM 3291 C C . TRP A 1 407 ? 17.301 12.019 -3.323 1.00 94.94 407 TRP A C 1
ATOM 3293 O O . TRP A 1 407 ? 17.210 12.978 -2.553 1.00 94.94 407 TRP A O 1
ATOM 3303 N N . GLU A 1 408 ? 16.246 11.593 -4.017 1.00 93.81 408 GLU A N 1
ATOM 3304 C CA . GLU A 1 408 ? 14.970 12.320 -4.034 1.00 93.81 408 GLU A CA 1
ATOM 3305 C C . GLU A 1 408 ? 14.259 12.339 -2.673 1.00 93.81 408 GLU A C 1
ATOM 3307 O O . GLU A 1 408 ? 13.616 13.332 -2.337 1.00 93.81 408 GLU A O 1
ATOM 3312 N N . CYS A 1 409 ? 14.448 11.319 -1.831 1.00 93.44 409 CYS A N 1
ATOM 3313 C CA . CYS A 1 409 ? 13.862 11.269 -0.486 1.00 93.44 409 CYS A CA 1
ATOM 3314 C C . CYS A 1 409 ? 14.708 11.933 0.626 1.00 93.44 409 CYS A C 1
ATOM 3316 O O . CYS A 1 409 ? 14.388 11.773 1.806 1.00 93.44 409 CYS A O 1
ATOM 3318 N N . ASP A 1 410 ? 15.759 12.700 0.301 1.00 89.44 410 ASP A N 1
ATOM 3319 C CA . ASP A 1 410 ? 16.444 13.580 1.268 1.00 89.44 410 ASP A CA 1
ATOM 3320 C C . ASP A 1 410 ? 15.604 14.843 1.560 1.00 89.44 410 ASP A C 1
ATOM 3322 O O . ASP A 1 410 ? 15.932 15.956 1.145 1.00 89.44 410 ASP A O 1
ATOM 3326 N N . ASP A 1 411 ? 14.500 14.658 2.295 1.00 78.94 411 ASP A N 1
ATOM 3327 C CA . ASP A 1 411 ? 13.501 15.691 2.632 1.00 78.94 411 ASP A CA 1
ATOM 3328 C C . ASP A 1 411 ? 14.059 16.895 3.428 1.00 78.94 411 ASP A C 1
ATOM 3330 O O . ASP A 1 411 ? 13.330 17.846 3.723 1.00 78.94 411 ASP A O 1
ATOM 3334 N N . GLU A 1 412 ? 15.313 16.832 3.882 1.00 82.75 412 GLU A N 1
ATOM 3335 C CA . GLU A 1 412 ? 15.987 17.890 4.649 1.00 82.75 412 GLU A CA 1
ATOM 3336 C C . GLU A 1 412 ? 17.244 18.417 3.945 1.00 82.75 412 GLU A C 1
ATOM 3338 O O . GLU A 1 412 ? 17.926 19.290 4.482 1.00 82.75 412 GLU A O 1
ATOM 3343 N N . ASN A 1 413 ? 17.530 17.922 2.734 1.00 86.44 413 ASN A N 1
ATOM 3344 C CA . ASN A 1 413 ? 18.724 18.215 1.941 1.00 86.44 413 ASN A CA 1
ATOM 3345 C C . ASN A 1 413 ? 20.043 18.017 2.719 1.00 86.44 413 ASN A C 1
ATOM 3347 O O . ASN A 1 413 ? 21.052 18.640 2.392 1.00 86.44 413 ASN A O 1
ATOM 3351 N N . ARG A 1 414 ? 20.066 17.185 3.772 1.00 86.12 414 ARG A N 1
ATOM 3352 C CA . ARG A 1 414 ? 21.260 17.004 4.623 1.00 86.12 414 ARG A CA 1
ATOM 3353 C C . ARG A 1 414 ? 22.371 16.279 3.877 1.00 86.12 414 ARG A C 1
ATOM 3355 O O . ARG A 1 414 ? 23.539 16.608 4.056 1.00 86.12 414 ARG A O 1
ATOM 3362 N N . MET A 1 415 ? 21.989 15.293 3.074 1.00 89.94 415 MET A N 1
ATOM 3363 C CA . MET A 1 415 ? 22.874 14.469 2.262 1.00 89.94 415 MET A CA 1
ATOM 3364 C C . MET A 1 415 ? 23.250 15.228 0.981 1.00 89.94 415 MET A C 1
ATOM 3366 O O . MET A 1 415 ? 24.431 15.357 0.675 1.00 89.94 415 MET A O 1
ATOM 3370 N N . LYS A 1 416 ? 22.277 15.872 0.323 1.00 91.25 416 LYS A N 1
ATOM 3371 C CA . LYS A 1 416 ? 22.489 16.757 -0.838 1.00 91.25 416 LYS A CA 1
ATOM 3372 C C . LYS A 1 416 ? 23.483 17.891 -0.543 1.00 91.25 416 LYS A C 1
ATOM 3374 O O . LYS A 1 416 ? 24.463 18.047 -1.270 1.00 91.25 416 LYS A O 1
ATOM 3379 N N . ASN A 1 417 ? 23.273 18.639 0.547 1.00 90.69 417 ASN A N 1
ATOM 3380 C CA . ASN A 1 417 ? 24.115 19.785 0.917 1.00 90.69 417 ASN A CA 1
ATOM 3381 C C . ASN A 1 417 ? 25.506 19.376 1.428 1.00 90.69 417 ASN A C 1
ATOM 3383 O O . ASN A 1 417 ? 26.467 20.121 1.247 1.00 90.69 417 ASN A O 1
ATOM 3387 N N . SER A 1 418 ? 25.648 18.221 2.091 1.00 90.88 418 SER A N 1
ATOM 3388 C CA . SER A 1 418 ? 26.971 17.745 2.510 1.00 90.88 418 SER A CA 1
ATOM 3389 C C . SER A 1 418 ? 27.754 17.170 1.325 1.00 90.88 418 SER A C 1
ATOM 3391 O O . SER A 1 418 ? 28.944 17.452 1.203 1.00 90.88 418 SER A O 1
ATOM 3393 N N . PHE A 1 419 ? 27.088 16.475 0.395 1.00 93.06 419 PHE A N 1
ATOM 3394 C CA . PHE A 1 419 ? 27.701 15.967 -0.834 1.00 93.06 419 PHE A CA 1
ATOM 3395 C C . PHE A 1 419 ? 28.178 17.098 -1.760 1.00 93.06 419 PHE A C 1
ATOM 3397 O O . PHE A 1 419 ? 29.291 17.026 -2.280 1.00 93.06 419 PHE A O 1
ATOM 3404 N N . SER A 1 420 ? 27.410 18.188 -1.919 1.00 91.44 420 SER A N 1
ATOM 3405 C CA . SER A 1 420 ? 27.848 19.368 -2.694 1.00 91.44 420 SER A CA 1
ATOM 3406 C C . SER A 1 420 ? 29.086 20.066 -2.120 1.00 91.44 420 SER A C 1
ATOM 3408 O O . SER A 1 420 ? 29.790 20.765 -2.847 1.00 91.44 420 SER A O 1
ATOM 3410 N N . ASN A 1 421 ? 29.360 19.886 -0.824 1.00 90.06 421 ASN A N 1
ATOM 3411 C CA . ASN A 1 421 ? 30.471 20.532 -0.128 1.00 90.06 421 ASN A CA 1
ATOM 3412 C C . ASN A 1 421 ? 31.805 19.769 -0.226 1.00 90.06 421 ASN A C 1
ATOM 3414 O O . ASN A 1 421 ? 32.818 20.309 0.222 1.00 90.06 421 ASN A O 1
ATOM 3418 N N . LEU A 1 422 ? 31.839 18.573 -0.827 1.00 90.12 422 LEU A N 1
ATOM 3419 C CA . LEU A 1 422 ? 33.079 17.837 -1.118 1.00 90.12 422 LEU A CA 1
ATOM 3420 C C . LEU A 1 422 ? 33.903 18.575 -2.185 1.00 90.12 422 LEU A C 1
ATOM 3422 O O . LEU A 1 422 ? 33.330 19.100 -3.142 1.00 90.12 422 LEU A O 1
ATOM 3426 N N . LYS A 1 423 ? 35.241 18.627 -2.067 1.00 86.31 423 LYS A N 1
ATOM 3427 C CA . LYS A 1 423 ? 36.115 19.352 -3.024 1.00 86.31 423 LYS A CA 1
ATOM 3428 C C . LYS A 1 423 ? 35.853 18.964 -4.482 1.00 86.31 423 LYS A C 1
ATOM 3430 O O . LYS A 1 423 ? 35.782 19.847 -5.332 1.00 86.31 423 LYS A O 1
ATOM 3435 N N . SER A 1 424 ? 35.659 17.675 -4.745 1.00 84.25 424 SER A N 1
ATOM 3436 C CA . SER A 1 424 ? 35.357 17.105 -6.063 1.00 84.25 424 SER A CA 1
ATOM 3437 C C . SER A 1 424 ? 34.002 17.551 -6.639 1.00 84.25 424 SER A C 1
ATOM 3439 O O . SER A 1 424 ? 33.864 17.655 -7.856 1.00 84.25 424 SER A O 1
ATOM 3441 N N . ASN A 1 425 ? 33.026 17.896 -5.791 1.00 87.44 425 ASN A N 1
ATOM 3442 C CA . ASN A 1 425 ? 31.670 18.278 -6.201 1.00 87.44 425 ASN A CA 1
ATOM 3443 C C . ASN A 1 425 ? 31.417 19.798 -6.278 1.00 87.44 425 ASN A C 1
ATOM 3445 O O . ASN A 1 425 ? 30.455 20.208 -6.930 1.00 87.44 425 ASN A O 1
ATOM 3449 N N . LYS A 1 426 ? 32.263 20.647 -5.670 1.00 80.44 426 LYS A N 1
ATOM 3450 C CA . LYS A 1 426 ? 32.070 22.121 -5.586 1.00 80.44 426 LYS A CA 1
ATOM 3451 C C . LYS A 1 426 ? 31.889 22.838 -6.928 1.00 80.44 426 LYS A C 1
ATOM 3453 O O . LYS A 1 426 ? 31.378 23.954 -6.962 1.00 80.44 426 LYS A O 1
ATOM 3458 N N . TYR A 1 427 ? 32.314 22.219 -8.025 1.00 78.81 427 TYR A N 1
ATOM 3459 C CA . TYR A 1 427 ? 32.228 22.772 -9.377 1.00 78.81 427 TYR A CA 1
ATOM 3460 C C . TYR A 1 427 ? 30.878 22.496 -10.070 1.00 78.81 427 TYR A C 1
ATOM 3462 O O . TYR A 1 427 ? 30.614 23.056 -11.136 1.00 78.81 427 TYR A O 1
ATOM 3470 N N . TYR A 1 428 ? 30.003 21.661 -9.494 1.00 84.00 428 TYR A N 1
ATOM 3471 C CA . TYR A 1 428 ? 28.700 21.339 -10.079 1.00 84.00 428 TYR A CA 1
ATOM 3472 C C . TYR A 1 428 ? 27.655 22.424 -9.795 1.00 84.00 428 TYR A C 1
ATOM 3474 O O . TYR A 1 428 ? 26.954 22.410 -8.789 1.00 84.00 428 TYR A O 1
ATOM 3482 N N . THR A 1 429 ? 27.496 23.343 -10.749 1.00 74.94 429 THR A N 1
ATOM 3483 C CA . THR A 1 429 ? 26.484 24.417 -10.720 1.00 74.94 429 THR A CA 1
ATOM 3484 C C . THR A 1 429 ? 25.049 23.942 -10.982 1.00 74.94 429 THR A C 1
ATOM 3486 O O . THR A 1 429 ? 24.103 24.695 -10.763 1.00 74.94 429 THR A O 1
ATOM 3489 N N . SER A 1 430 ? 24.867 22.704 -11.455 1.00 85.44 430 SER A N 1
ATOM 3490 C CA . SER A 1 430 ? 23.565 22.101 -11.752 1.00 85.44 430 SER A CA 1
ATOM 3491 C C . SER A 1 430 ? 23.268 20.947 -10.800 1.00 85.44 430 SER A C 1
ATOM 3493 O O . SER A 1 430 ? 24.044 19.992 -10.715 1.00 85.44 430 SER A O 1
ATOM 3495 N N . SER A 1 431 ? 22.095 20.997 -10.159 1.00 85.56 431 SER A N 1
ATOM 3496 C CA . SER A 1 431 ? 21.576 19.918 -9.304 1.00 85.56 431 SER A CA 1
ATOM 3497 C C . SER A 1 431 ? 21.512 18.573 -10.042 1.00 85.56 431 SER A C 1
ATOM 3499 O O . SER A 1 431 ? 21.853 17.542 -9.473 1.00 85.56 431 SER A O 1
ATOM 3501 N N . SER A 1 432 ? 21.179 18.578 -11.340 1.00 87.00 432 SER A N 1
ATOM 3502 C CA . SER A 1 432 ? 21.156 17.361 -12.167 1.00 87.00 432 SER A CA 1
ATOM 3503 C C . SER A 1 432 ? 22.554 16.751 -12.345 1.00 87.00 432 SER A C 1
ATOM 3505 O O . SER A 1 432 ? 22.721 15.539 -12.227 1.00 87.00 432 SER A O 1
ATOM 3507 N N . THR A 1 433 ? 23.592 17.572 -12.543 1.00 89.44 433 THR A N 1
ATOM 3508 C CA . THR A 1 433 ? 24.972 17.068 -12.665 1.00 89.44 433 THR A CA 1
ATOM 3509 C C . THR A 1 433 ? 25.496 16.543 -11.327 1.00 89.44 433 THR A C 1
ATOM 3511 O O . THR A 1 433 ? 26.135 15.493 -11.290 1.00 89.44 433 THR A O 1
ATOM 3514 N N . LEU A 1 434 ? 25.174 17.225 -10.221 1.00 92.00 434 LEU A N 1
ATOM 3515 C CA . LEU A 1 434 ? 25.502 16.765 -8.871 1.00 92.00 434 LEU A CA 1
ATOM 3516 C C . LEU A 1 434 ? 24.791 15.441 -8.533 1.00 92.00 434 LEU A C 1
ATOM 3518 O O . LEU A 1 434 ? 25.422 14.531 -8.002 1.00 92.00 434 LEU A O 1
ATOM 3522 N N . MET A 1 435 ? 23.515 15.301 -8.903 1.00 93.00 435 MET A N 1
ATOM 3523 C CA . MET A 1 435 ? 22.747 14.061 -8.763 1.00 93.00 435 MET A CA 1
ATOM 3524 C C . MET A 1 435 ? 23.387 12.907 -9.545 1.00 93.00 435 MET A C 1
ATOM 3526 O O . MET A 1 435 ? 23.535 11.815 -9.010 1.00 93.00 435 MET A O 1
ATOM 3530 N N . GLN A 1 436 ? 23.818 13.137 -10.788 1.00 91.81 436 GLN A N 1
ATOM 3531 C CA . GLN A 1 436 ? 24.502 12.112 -11.587 1.00 91.81 436 GLN A CA 1
ATOM 3532 C C . GLN A 1 436 ? 25.881 11.737 -11.006 1.00 91.81 436 GLN A C 1
ATOM 3534 O O . GLN A 1 436 ? 26.255 10.564 -11.046 1.00 91.81 436 GLN A O 1
ATOM 3539 N N . SER A 1 437 ? 26.605 12.689 -10.395 1.00 92.69 437 SER A N 1
ATOM 3540 C CA . SER A 1 437 ? 27.809 12.404 -9.590 1.00 92.69 437 SER A CA 1
ATOM 3541 C C . SER A 1 437 ? 27.475 11.512 -8.384 1.00 92.69 437 SER A C 1
ATOM 3543 O O . SER A 1 437 ? 28.121 10.483 -8.175 1.00 92.69 437 SER A O 1
ATOM 3545 N N . PHE A 1 438 ? 26.413 11.842 -7.637 1.00 95.31 438 PHE A N 1
ATOM 3546 C CA . PHE A 1 438 ? 25.955 11.043 -6.499 1.00 95.31 438 PHE A CA 1
ATOM 3547 C C . PHE A 1 438 ? 25.557 9.623 -6.909 1.00 95.31 438 PHE A C 1
ATOM 3549 O O . PHE A 1 438 ? 26.057 8.674 -6.315 1.00 95.31 438 PHE A O 1
ATOM 3556 N N . ILE A 1 439 ? 24.720 9.460 -7.940 1.00 94.75 439 ILE A N 1
ATOM 3557 C CA . ILE A 1 439 ? 24.255 8.147 -8.416 1.00 94.75 439 ILE A CA 1
ATOM 3558 C C . ILE A 1 439 ? 25.441 7.274 -8.824 1.00 94.75 439 ILE A C 1
ATOM 3560 O O . ILE A 1 439 ? 25.547 6.138 -8.362 1.00 94.75 439 ILE A O 1
ATOM 3564 N N . LYS A 1 440 ? 26.369 7.814 -9.628 1.00 93.56 440 LYS A N 1
ATOM 3565 C CA . LYS A 1 440 ? 27.592 7.105 -10.027 1.00 93.56 440 LYS A CA 1
ATOM 3566 C C . LYS A 1 440 ? 28.372 6.625 -8.801 1.00 93.56 440 LYS A C 1
ATOM 3568 O O . LYS A 1 440 ? 28.734 5.452 -8.730 1.00 93.56 440 LYS A O 1
ATOM 3573 N N . ASN A 1 441 ? 28.615 7.515 -7.840 1.00 94.12 441 ASN A N 1
ATOM 3574 C CA . ASN A 1 441 ? 29.411 7.190 -6.663 1.00 94.12 441 ASN A CA 1
ATOM 3575 C C . ASN A 1 441 ? 28.673 6.200 -5.742 1.00 94.12 441 ASN A C 1
ATOM 3577 O O . ASN A 1 441 ? 29.273 5.221 -5.313 1.00 94.12 441 ASN A O 1
ATOM 3581 N N . TYR A 1 442 ? 27.368 6.361 -5.508 1.00 95.56 442 TYR A N 1
ATOM 3582 C CA . TYR A 1 442 ? 26.565 5.428 -4.708 1.00 95.56 442 TYR A CA 1
ATOM 3583 C C . TYR A 1 442 ? 26.549 4.019 -5.316 1.00 95.56 442 TYR A C 1
ATOM 3585 O O . TYR A 1 442 ? 26.743 3.043 -4.595 1.00 95.56 442 TYR A O 1
ATOM 3593 N N . CYS A 1 443 ? 26.420 3.899 -6.644 1.00 94.62 443 CYS A N 1
ATOM 3594 C CA . CYS A 1 443 ? 26.494 2.608 -7.332 1.00 94.62 443 CYS A CA 1
ATOM 3595 C C . CYS A 1 443 ? 27.877 1.950 -7.182 1.00 94.62 443 CYS A C 1
ATOM 3597 O O . CYS A 1 443 ? 27.948 0.755 -6.896 1.00 94.62 443 CYS A O 1
ATOM 3599 N N . VAL A 1 444 ? 28.972 2.714 -7.311 1.00 92.81 444 VAL A N 1
ATOM 3600 C CA . VAL A 1 444 ? 30.341 2.208 -7.072 1.00 92.81 444 VAL A CA 1
ATOM 3601 C C . VAL A 1 444 ? 30.516 1.766 -5.617 1.00 92.81 444 VAL A C 1
ATOM 3603 O O . VAL A 1 444 ? 30.970 0.649 -5.375 1.00 92.81 444 VAL A O 1
ATOM 3606 N N . TYR A 1 445 ? 30.114 2.600 -4.653 1.00 92.12 445 TYR A N 1
ATOM 3607 C CA . TYR A 1 445 ? 30.232 2.305 -3.224 1.00 92.12 445 TYR A CA 1
ATOM 3608 C C . TYR A 1 445 ? 29.468 1.036 -2.842 1.00 92.12 445 TYR A C 1
ATOM 3610 O O . TYR A 1 445 ? 30.025 0.159 -2.183 1.00 92.12 445 TYR A O 1
ATOM 3618 N N . MET A 1 446 ? 28.218 0.904 -3.290 1.00 93.31 446 MET A N 1
ATOM 3619 C CA . MET A 1 446 ? 27.404 -0.266 -2.971 1.00 93.31 446 MET A CA 1
ATOM 3620 C C . MET A 1 446 ? 27.906 -1.530 -3.660 1.00 93.31 446 MET A C 1
ATOM 3622 O O . MET A 1 446 ? 28.036 -2.542 -2.980 1.00 93.31 446 MET A O 1
ATOM 3626 N N . SER A 1 447 ? 28.277 -1.478 -4.946 1.00 91.50 447 SER A N 1
ATOM 3627 C CA . SER A 1 447 ? 28.822 -2.651 -5.653 1.00 91.50 447 SER A CA 1
ATOM 3628 C C . SER A 1 447 ? 30.055 -3.207 -4.927 1.00 91.50 447 SER A C 1
ATOM 3630 O O . SER A 1 447 ? 30.075 -4.368 -4.541 1.00 91.50 447 SER A O 1
ATOM 3632 N N . LYS A 1 448 ? 31.035 -2.350 -4.603 1.00 88.88 448 LYS A N 1
ATOM 3633 C CA . LYS A 1 448 ? 32.291 -2.753 -3.938 1.00 88.88 448 LYS A CA 1
ATOM 3634 C C . LYS A 1 448 ? 32.084 -3.361 -2.541 1.00 88.88 448 LYS A C 1
ATOM 3636 O O . LYS A 1 448 ? 32.887 -4.189 -2.115 1.00 88.88 448 LYS A O 1
ATOM 3641 N N . ASN A 1 449 ? 31.029 -2.962 -1.824 1.00 86.69 449 ASN A N 1
ATOM 3642 C CA . ASN A 1 449 ? 30.661 -3.571 -0.542 1.00 86.69 449 ASN A CA 1
ATOM 3643 C C . ASN A 1 449 ? 29.865 -4.882 -0.734 1.00 86.69 449 ASN A C 1
ATOM 3645 O O . ASN A 1 449 ? 30.138 -5.856 -0.037 1.00 86.69 449 ASN A O 1
ATOM 3649 N N . ILE A 1 450 ? 28.956 -4.946 -1.715 1.00 88.12 450 ILE A N 1
ATOM 3650 C CA . ILE A 1 450 ? 28.187 -6.149 -2.097 1.00 88.12 450 ILE A CA 1
ATOM 3651 C C . ILE A 1 450 ? 29.096 -7.288 -2.588 1.00 88.12 450 ILE A C 1
ATOM 3653 O O . ILE A 1 450 ? 28.820 -8.451 -2.279 1.00 88.12 450 ILE A O 1
ATOM 3657 N N . ASP A 1 451 ? 30.175 -6.939 -3.294 1.00 83.44 451 ASP A N 1
ATOM 3658 C CA . ASP A 1 451 ? 31.227 -7.834 -3.799 1.00 83.44 451 ASP A CA 1
ATOM 3659 C C . ASP A 1 451 ? 32.238 -8.256 -2.707 1.00 83.44 451 ASP A C 1
ATOM 3661 O O . ASP A 1 451 ? 33.192 -8.983 -2.980 1.00 83.44 451 ASP A O 1
ATOM 3665 N N . GLY A 1 452 ? 32.067 -7.793 -1.462 1.00 71.94 452 GLY A N 1
ATOM 3666 C CA . GLY A 1 452 ? 32.908 -8.163 -0.317 1.00 71.94 452 GLY A CA 1
ATOM 3667 C C . GLY A 1 452 ? 34.263 -7.447 -0.219 1.00 71.94 452 GLY A C 1
ATOM 3668 O O . GLY A 1 452 ? 35.024 -7.734 0.701 1.00 71.94 452 GLY A O 1
ATOM 3669 N N . GLY A 1 453 ? 34.570 -6.496 -1.109 1.00 61.16 453 GLY A N 1
ATOM 3670 C CA . GLY A 1 453 ? 35.828 -5.731 -1.077 1.00 61.16 453 GLY A CA 1
ATOM 3671 C C . GLY A 1 453 ? 35.925 -4.719 0.073 1.00 61.16 453 GLY A C 1
ATOM 3672 O O . GLY A 1 453 ? 37.023 -4.357 0.492 1.00 61.16 453 GLY A O 1
ATOM 3673 N N . GLY A 1 454 ? 34.776 -4.286 0.602 1.00 57.22 454 GLY A N 1
ATOM 3674 C CA . GLY A 1 454 ? 34.666 -3.367 1.736 1.00 57.22 454 GLY A CA 1
ATOM 3675 C C . GLY A 1 454 ? 35.016 -1.907 1.411 1.00 57.22 454 GLY A C 1
ATOM 3676 O O . GLY A 1 454 ? 35.782 -1.590 0.503 1.00 57.22 454 GLY A O 1
ATOM 3677 N N . ALA A 1 455 ? 34.466 -0.978 2.195 1.00 55.09 455 ALA A N 1
ATOM 3678 C CA . ALA A 1 455 ? 34.616 0.465 1.976 1.00 55.09 455 ALA A CA 1
ATOM 3679 C C . ALA A 1 455 ? 36.057 1.021 2.106 1.00 55.09 455 ALA A C 1
ATOM 3681 O O . ALA A 1 455 ? 36.287 2.183 1.770 1.00 55.09 455 ALA A O 1
ATOM 3682 N N . VAL A 1 456 ? 37.022 0.230 2.592 1.00 54.00 456 VAL A N 1
ATOM 3683 C CA . VAL A 1 456 ? 38.371 0.696 2.974 1.00 54.00 456 VAL A CA 1
ATOM 3684 C C . VAL A 1 456 ? 39.215 1.122 1.761 1.00 54.00 456 VAL A C 1
ATOM 3686 O O . VAL A 1 456 ? 39.882 2.159 1.806 1.00 54.00 456 VAL A O 1
ATOM 3689 N N . ARG A 1 457 ? 39.161 0.368 0.649 1.00 60.94 457 ARG A N 1
ATOM 3690 C CA . ARG A 1 457 ? 40.002 0.592 -0.549 1.00 60.94 457 ARG A CA 1
ATOM 3691 C C . ARG A 1 457 ? 39.201 0.695 -1.857 1.00 60.94 457 ARG A C 1
ATOM 3693 O O . ARG A 1 457 ? 39.485 0.015 -2.839 1.00 60.94 457 ARG A O 1
ATOM 3700 N N . ILE A 1 458 ? 38.226 1.605 -1.890 1.00 74.94 458 ILE A N 1
ATOM 3701 C CA . ILE A 1 458 ? 37.643 2.105 -3.149 1.00 74.94 458 ILE A CA 1
ATOM 3702 C C . ILE A 1 458 ? 38.638 3.105 -3.756 1.00 74.94 458 ILE A C 1
ATOM 3704 O O . ILE A 1 458 ? 38.667 4.271 -3.366 1.00 74.94 458 ILE A O 1
ATOM 3708 N N . SER A 1 459 ? 39.482 2.637 -4.679 1.00 71.31 459 SER A N 1
ATOM 3709 C CA . SER A 1 459 ? 40.523 3.446 -5.336 1.00 71.31 459 SER A CA 1
ATOM 3710 C C . SER A 1 459 ? 39.957 4.541 -6.244 1.00 71.31 459 SER A C 1
ATOM 3712 O O . SER A 1 459 ? 40.648 5.504 -6.562 1.00 71.31 459 SER A O 1
ATOM 3714 N N . GLU A 1 460 ? 38.688 4.426 -6.634 1.00 79.75 460 GLU A N 1
ATOM 3715 C CA . GLU A 1 460 ? 37.973 5.427 -7.421 1.00 79.75 460 GLU A CA 1
ATOM 3716 C C . GLU A 1 460 ? 37.589 6.695 -6.629 1.00 79.75 460 GLU A C 1
ATOM 3718 O O . GLU A 1 460 ? 37.099 7.652 -7.233 1.00 79.75 460 GLU A O 1
ATOM 3723 N N . PHE A 1 461 ? 37.767 6.715 -5.299 1.00 85.94 461 PHE A N 1
ATOM 3724 C CA . PHE A 1 461 ? 37.342 7.805 -4.411 1.00 85.94 461 PHE A CA 1
ATOM 3725 C C . PHE A 1 461 ? 38.516 8.500 -3.702 1.00 85.94 461 PHE A C 1
ATOM 3727 O O . PHE A 1 461 ? 39.336 7.864 -3.034 1.00 85.94 461 PHE A O 1
ATOM 3734 N N . ASP A 1 462 ? 38.509 9.837 -3.726 1.00 85.62 462 ASP A N 1
ATOM 3735 C CA . ASP A 1 462 ? 39.348 10.647 -2.839 1.00 85.62 462 ASP A CA 1
ATOM 3736 C C . ASP A 1 462 ? 38.996 10.431 -1.347 1.00 85.62 462 ASP A C 1
ATOM 3738 O O . ASP A 1 462 ? 37.929 9.918 -0.996 1.00 85.62 462 ASP A O 1
ATOM 3742 N N . PHE A 1 463 ? 39.915 10.804 -0.449 1.00 84.44 463 PHE A N 1
ATOM 3743 C CA . PHE A 1 463 ? 39.759 10.623 1.002 1.00 84.44 463 PHE A CA 1
ATOM 3744 C C . PHE A 1 463 ? 38.495 11.302 1.563 1.00 84.44 463 PHE A C 1
ATOM 3746 O O . PHE A 1 463 ? 37.807 10.731 2.408 1.00 84.44 463 PHE A O 1
ATOM 3753 N N . GLU A 1 464 ? 38.155 12.498 1.069 1.00 89.56 464 GLU A N 1
ATOM 3754 C CA . GLU A 1 464 ? 36.985 13.266 1.518 1.00 89.56 464 GLU A CA 1
ATOM 3755 C C . GLU A 1 464 ? 35.683 12.534 1.150 1.00 89.56 464 GLU A C 1
ATOM 3757 O O . GLU A 1 464 ? 34.775 12.410 1.971 1.00 89.56 464 GLU A O 1
ATOM 3762 N N . THR A 1 465 ? 35.632 11.966 -0.055 1.00 89.12 465 THR A N 1
ATOM 3763 C CA . THR A 1 465 ? 34.517 11.170 -0.576 1.00 89.12 465 THR A CA 1
ATOM 3764 C C . THR A 1 465 ? 34.401 9.826 0.148 1.00 89.12 465 THR A C 1
ATOM 3766 O O . THR A 1 465 ? 33.297 9.454 0.549 1.00 89.12 465 THR A O 1
ATOM 3769 N N . ARG A 1 466 ? 35.518 9.117 0.399 1.00 87.94 466 ARG A N 1
ATOM 3770 C CA . ARG A 1 466 ? 35.531 7.880 1.213 1.00 87.94 466 ARG A CA 1
ATOM 3771 C C . ARG A 1 466 ? 34.979 8.135 2.620 1.00 87.94 466 ARG A C 1
ATOM 3773 O O . ARG A 1 466 ? 34.044 7.453 3.042 1.00 87.94 466 ARG A O 1
ATOM 3780 N N . ALA A 1 467 ? 35.497 9.150 3.316 1.00 87.62 467 ALA A N 1
ATOM 3781 C CA . ALA A 1 467 ? 35.044 9.522 4.656 1.00 87.62 467 ALA A CA 1
ATOM 3782 C C . ALA A 1 467 ? 33.563 9.946 4.677 1.00 87.62 467 ALA A C 1
ATOM 3784 O O . ALA A 1 467 ? 32.817 9.561 5.582 1.00 87.62 467 ALA A O 1
ATOM 3785 N N . TRP A 1 468 ? 33.111 10.685 3.657 1.00 92.56 468 TRP A N 1
ATOM 3786 C CA . TRP A 1 468 ? 31.717 11.103 3.529 1.00 92.56 468 TRP A CA 1
ATOM 3787 C C . TRP A 1 468 ? 30.759 9.915 3.398 1.00 92.56 468 TRP A C 1
ATOM 3789 O O . TRP A 1 468 ? 29.778 9.858 4.138 1.00 92.56 468 TRP A O 1
ATOM 3799 N N . PHE A 1 469 ? 31.045 8.936 2.532 1.00 91.56 469 PHE A N 1
ATOM 3800 C CA . PHE A 1 469 ? 30.179 7.758 2.384 1.00 91.56 469 PHE A CA 1
ATOM 3801 C C . PHE A 1 469 ? 30.129 6.912 3.668 1.00 91.56 469 PHE A C 1
ATOM 3803 O O . PHE A 1 469 ? 29.047 6.502 4.091 1.00 91.56 469 PHE A O 1
ATOM 3810 N N . THR A 1 470 ? 31.264 6.705 4.342 1.00 88.19 470 THR A N 1
ATOM 3811 C CA . THR A 1 470 ? 31.308 5.974 5.623 1.00 88.19 470 THR A CA 1
ATOM 3812 C C . THR A 1 470 ? 30.448 6.641 6.705 1.00 88.19 470 THR A C 1
ATOM 3814 O O . THR A 1 470 ? 29.699 5.953 7.402 1.00 88.19 470 THR A O 1
ATOM 3817 N N . CYS A 1 471 ? 30.487 7.974 6.793 1.00 88.19 471 CYS A N 1
ATOM 3818 C CA . CYS A 1 471 ? 29.750 8.756 7.788 1.00 88.19 471 CYS A CA 1
ATOM 3819 C C . CYS A 1 471 ? 28.254 8.939 7.448 1.00 88.19 471 CYS A C 1
ATOM 3821 O O . CYS A 1 471 ? 27.392 8.703 8.293 1.00 88.19 471 CYS A O 1
ATOM 3823 N N . TYR A 1 472 ? 27.913 9.331 6.214 1.00 89.00 472 TYR A N 1
ATOM 3824 C CA . TYR A 1 472 ? 26.534 9.687 5.835 1.00 89.00 472 TYR A CA 1
ATOM 3825 C C . TYR A 1 472 ? 25.686 8.503 5.350 1.00 89.00 472 TYR A C 1
ATOM 3827 O O . TYR A 1 472 ? 24.465 8.544 5.512 1.00 89.00 472 TYR A O 1
ATOM 3835 N N . ILE A 1 473 ? 26.305 7.469 4.766 1.00 91.19 473 ILE A N 1
ATOM 3836 C CA . ILE A 1 473 ? 25.607 6.302 4.202 1.00 91.19 473 ILE A CA 1
ATOM 3837 C C . ILE A 1 473 ? 25.728 5.103 5.151 1.00 91.19 473 ILE A C 1
ATOM 3839 O O . ILE A 1 473 ? 24.728 4.705 5.745 1.00 91.19 473 ILE A O 1
ATOM 3843 N N . SER A 1 474 ? 26.948 4.609 5.405 1.00 87.19 474 SER A N 1
ATOM 3844 C CA . SER A 1 474 ? 27.161 3.486 6.341 1.00 87.19 474 SER A CA 1
ATOM 3845 C C . SER A 1 474 ? 26.898 3.836 7.811 1.00 87.19 474 SER A C 1
ATOM 3847 O O . SER A 1 474 ? 26.758 2.927 8.627 1.00 87.19 474 SER A O 1
ATOM 3849 N N . ARG A 1 475 ? 26.844 5.131 8.169 1.00 83.25 475 ARG A N 1
ATOM 3850 C CA . ARG A 1 475 ? 26.642 5.635 9.546 1.00 83.25 475 ARG A CA 1
ATOM 3851 C C . ARG A 1 475 ? 27.628 5.071 10.577 1.00 83.25 475 ARG A C 1
ATOM 3853 O O . ARG A 1 475 ? 27.318 5.009 11.766 1.00 83.25 475 ARG A O 1
ATOM 3860 N N . LYS A 1 476 ? 28.812 4.663 10.126 1.00 76.25 476 LYS A N 1
ATOM 3861 C CA . LYS A 1 476 ? 29.903 4.246 11.007 1.00 76.25 476 LYS A CA 1
ATOM 3862 C C . LYS A 1 476 ? 30.647 5.499 11.450 1.00 76.25 476 LYS A C 1
ATOM 3864 O O . LYS A 1 476 ? 30.816 6.428 10.656 1.00 76.25 476 LYS A O 1
ATOM 3869 N N . GLU A 1 477 ? 31.096 5.525 12.701 1.00 57.34 477 GLU A N 1
ATOM 3870 C CA . GLU A 1 477 ? 32.120 6.491 13.089 1.00 57.34 477 GLU A CA 1
ATOM 3871 C C . GLU A 1 477 ? 33.338 6.246 12.189 1.00 57.34 477 GLU A C 1
ATOM 3873 O O . GLU A 1 477 ? 33.703 5.104 11.905 1.00 57.34 477 GLU A O 1
ATOM 3878 N N . ALA A 1 478 ? 33.890 7.315 11.619 1.00 53.34 478 ALA A N 1
ATOM 3879 C CA . ALA A 1 478 ? 35.022 7.181 10.722 1.00 53.34 478 ALA A CA 1
ATOM 3880 C C . ALA A 1 478 ? 36.278 6.966 11.573 1.00 53.34 478 ALA A C 1
ATOM 3882 O O . ALA A 1 478 ? 36.772 7.920 12.174 1.00 53.34 478 ALA A O 1
ATOM 3883 N N . ASP A 1 479 ? 36.792 5.732 11.596 1.00 47.50 479 ASP A N 1
ATOM 3884 C CA . ASP A 1 479 ? 38.066 5.350 12.224 1.00 47.50 479 ASP A CA 1
ATOM 3885 C C . ASP A 1 479 ? 39.263 5.940 11.454 1.00 47.50 479 ASP A C 1
ATOM 3887 O O . ASP A 1 479 ? 40.102 5.236 10.889 1.00 47.50 479 ASP A O 1
ATOM 3891 N N . LEU A 1 480 ? 39.331 7.273 11.423 1.00 47.06 480 LEU A N 1
ATOM 3892 C CA . LEU A 1 480 ? 40.297 8.085 10.678 1.00 47.06 480 LEU A CA 1
ATOM 3893 C C . LEU A 1 480 ? 41.752 7.773 11.063 1.00 47.06 480 LEU A C 1
ATOM 3895 O O . LEU A 1 480 ? 42.639 7.941 10.234 1.00 47.06 480 LEU A O 1
ATOM 3899 N N . ALA A 1 481 ? 41.980 7.273 12.282 1.00 38.94 481 ALA A N 1
ATOM 3900 C CA . ALA A 1 481 ? 43.289 6.834 12.762 1.00 38.94 481 ALA A CA 1
ATOM 3901 C C . ALA A 1 481 ? 43.822 5.578 12.043 1.00 38.94 481 ALA A C 1
ATOM 3903 O O . ALA A 1 481 ? 45.029 5.403 11.944 1.00 38.94 481 ALA A O 1
ATOM 3904 N N . SER A 1 482 ? 42.943 4.715 11.515 1.00 42.19 482 SER A N 1
ATOM 3905 C CA . SER A 1 482 ? 43.338 3.435 10.897 1.00 42.19 482 SER A CA 1
ATOM 3906 C C . SER A 1 482 ? 43.811 3.547 9.441 1.00 42.19 482 SER A C 1
ATOM 3908 O O . SER A 1 482 ? 44.255 2.559 8.866 1.00 42.19 482 SER A O 1
ATOM 3910 N N . ILE A 1 483 ? 43.691 4.734 8.833 1.00 44.59 483 ILE A N 1
ATOM 3911 C CA . ILE A 1 483 ? 44.005 4.975 7.414 1.00 44.59 483 ILE A CA 1
ATOM 3912 C C . ILE A 1 483 ? 45.262 5.847 7.259 1.00 44.59 483 ILE A C 1
ATOM 3914 O O . ILE A 1 483 ? 45.986 5.700 6.279 1.00 44.59 483 ILE A O 1
ATOM 3918 N N . SER A 1 484 ? 45.567 6.714 8.232 1.00 39.44 484 SER A N 1
ATOM 3919 C CA . SER A 1 484 ? 46.768 7.563 8.213 1.00 39.44 484 SER A CA 1
ATOM 3920 C C . SER A 1 484 ? 48.081 6.781 8.328 1.00 39.44 484 SER A C 1
ATOM 3922 O O . SER A 1 484 ? 49.074 7.174 7.723 1.00 39.44 484 SER A O 1
ATOM 3924 N N . GLU A 1 485 ? 48.090 5.664 9.064 1.00 39.75 485 GLU A N 1
ATOM 3925 C CA . GLU A 1 485 ? 49.314 4.891 9.337 1.00 39.75 485 GLU A CA 1
ATOM 3926 C C . GLU A 1 485 ? 49.849 4.119 8.109 1.00 39.75 485 GLU A C 1
ATOM 3928 O O . GLU A 1 485 ? 51.008 3.716 8.111 1.00 39.75 485 GLU A O 1
ATOM 3933 N N . GLU A 1 486 ? 49.056 3.937 7.041 1.00 41.91 486 GLU A N 1
ATOM 3934 C CA . GLU A 1 486 ? 49.531 3.314 5.790 1.00 41.91 486 GLU A CA 1
ATOM 3935 C C . GLU A 1 486 ? 50.090 4.322 4.764 1.00 41.91 486 GLU A C 1
ATOM 3937 O O . GLU A 1 486 ? 50.888 3.928 3.912 1.00 41.91 486 GLU A O 1
ATOM 3942 N N . GLU A 1 487 ? 49.709 5.607 4.820 1.00 41.75 487 GLU A N 1
ATOM 3943 C CA . GLU A 1 487 ? 50.184 6.625 3.861 1.00 41.75 487 GLU A CA 1
ATOM 3944 C C . GLU A 1 487 ? 51.557 7.217 4.272 1.00 41.75 487 GLU A C 1
ATOM 3946 O O . GLU A 1 487 ? 52.410 7.415 3.404 1.00 41.75 487 GLU A O 1
ATOM 3951 N N . GLU A 1 488 ? 51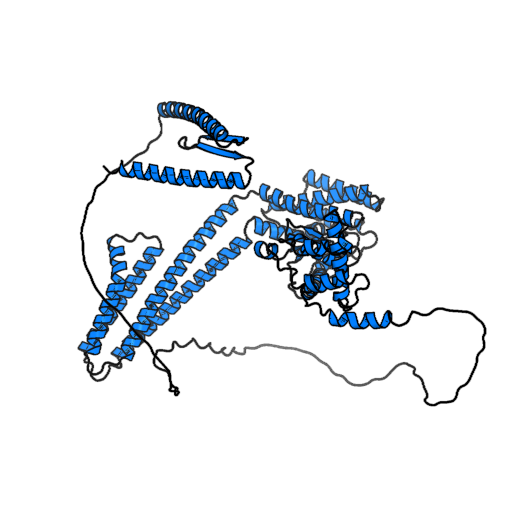.861 7.370 5.574 1.00 36.22 488 GLU A N 1
ATOM 3952 C CA . GLU A 1 488 ? 53.193 7.827 6.050 1.00 36.22 488 GLU A CA 1
ATOM 3953 C C . GLU A 1 488 ? 54.351 6.865 5.688 1.00 36.22 488 GLU A C 1
ATOM 3955 O O . GLU A 1 488 ? 55.513 7.277 5.589 1.00 36.22 488 GLU A O 1
ATOM 3960 N N . ILE A 1 489 ? 54.043 5.587 5.437 1.00 38.56 489 ILE A N 1
ATOM 3961 C CA . ILE A 1 489 ? 55.020 4.556 5.046 1.00 38.56 489 ILE A CA 1
ATOM 3962 C C . ILE A 1 489 ? 55.508 4.746 3.594 1.00 38.56 489 ILE A C 1
ATOM 3964 O O . ILE A 1 489 ? 56.585 4.264 3.253 1.00 38.56 489 ILE A O 1
ATOM 3968 N N . TYR A 1 490 ? 54.765 5.466 2.741 1.00 37.25 490 TYR A N 1
ATOM 3969 C CA . TYR A 1 490 ? 55.115 5.641 1.323 1.00 37.25 490 TYR A CA 1
ATOM 3970 C C . TYR A 1 490 ? 55.711 7.009 0.953 1.00 37.25 490 TYR A C 1
ATOM 3972 O O . TYR A 1 490 ? 56.417 7.088 -0.050 1.00 37.25 490 TYR A O 1
ATOM 3980 N N . GLU A 1 491 ? 55.495 8.071 1.738 1.00 34.66 491 GLU A N 1
ATOM 3981 C CA . GLU A 1 491 ? 56.112 9.390 1.471 1.00 34.66 491 GLU A CA 1
ATOM 3982 C C . GLU A 1 491 ? 57.514 9.566 2.098 1.00 34.66 491 GLU A C 1
ATOM 3984 O O . GLU A 1 491 ? 58.152 10.602 1.908 1.00 34.66 491 GLU A O 1
ATOM 3989 N N . SER A 1 492 ? 58.030 8.565 2.821 1.00 36.31 492 SER A N 1
ATOM 3990 C CA . SER A 1 492 ? 59.295 8.657 3.571 1.00 36.31 492 SER A CA 1
ATOM 3991 C C . SER A 1 492 ? 60.550 8.109 2.858 1.00 36.31 492 SER A C 1
ATOM 3993 O O . SER A 1 492 ? 61.653 8.327 3.359 1.00 36.31 492 SER A O 1
ATOM 3995 N N . GLU A 1 493 ? 60.437 7.491 1.669 1.00 39.59 493 GLU A N 1
ATOM 3996 C CA . GLU A 1 493 ? 61.577 6.930 0.903 1.00 39.59 493 GLU A CA 1
ATOM 3997 C C . GLU A 1 493 ? 61.734 7.469 -0.545 1.00 39.59 493 GLU A C 1
ATOM 3999 O O . GLU A 1 493 ? 61.985 6.709 -1.481 1.00 39.59 493 GLU A O 1
ATOM 4004 N N . SER A 1 494 ? 61.665 8.790 -0.773 1.00 35.03 494 SER A N 1
ATOM 4005 C CA . SER A 1 494 ? 62.197 9.372 -2.028 1.00 35.03 494 SER A CA 1
ATOM 4006 C C . SER A 1 494 ? 62.636 10.842 -1.920 1.00 35.03 494 SER A C 1
ATOM 4008 O O . SER A 1 494 ? 61.941 11.741 -2.398 1.00 35.03 494 SER A O 1
ATOM 4010 N N . ALA A 1 495 ? 63.804 11.104 -1.319 1.00 31.20 495 ALA A N 1
ATOM 4011 C CA . ALA A 1 495 ? 64.385 12.453 -1.271 1.00 31.20 495 ALA A CA 1
ATOM 4012 C C . ALA A 1 495 ? 65.927 12.487 -1.147 1.00 31.20 495 ALA A C 1
ATOM 4014 O O . ALA A 1 495 ? 66.452 13.077 -0.207 1.00 31.20 495 ALA A O 1
ATOM 4015 N N . ASP A 1 496 ? 66.653 11.910 -2.112 1.00 29.14 496 ASP A N 1
ATOM 4016 C CA . ASP A 1 496 ? 67.960 12.466 -2.506 1.00 29.14 496 ASP A CA 1
ATOM 4017 C C . ASP A 1 496 ? 68.298 12.136 -3.974 1.00 29.14 496 ASP A C 1
ATOM 4019 O O . ASP A 1 496 ? 67.878 11.104 -4.504 1.00 29.14 496 ASP A O 1
ATOM 4023 N N . GLU A 1 497 ? 69.035 13.021 -4.648 1.00 33.34 497 GLU A N 1
ATOM 4024 C CA . GLU A 1 497 ? 69.440 12.871 -6.056 1.00 33.34 497 GLU A CA 1
ATOM 4025 C C . GLU A 1 497 ? 70.931 12.502 -6.163 1.00 33.34 497 GLU A C 1
ATOM 4027 O O . GLU A 1 497 ? 71.744 13.055 -5.429 1.00 33.34 497 GLU A O 1
ATOM 4032 N N . THR A 1 498 ? 71.331 11.660 -7.134 1.00 29.30 498 THR A N 1
ATOM 4033 C CA . THR A 1 498 ? 72.333 11.984 -8.194 1.00 29.30 498 THR A CA 1
ATOM 4034 C C . THR A 1 498 ? 72.945 10.766 -8.924 1.00 29.30 498 THR A C 1
ATOM 4036 O O . THR A 1 498 ? 73.082 9.678 -8.382 1.00 29.30 498 THR A O 1
ATOM 4039 N N . ALA A 1 499 ? 73.367 11.031 -10.171 1.00 27.23 499 ALA A N 1
ATOM 4040 C CA . ALA A 1 499 ? 74.528 10.478 -10.895 1.00 27.23 499 ALA A CA 1
ATOM 4041 C C . ALA A 1 499 ? 74.686 8.956 -11.185 1.00 27.23 499 ALA A C 1
ATOM 4043 O O . ALA A 1 499 ? 75.156 8.175 -10.370 1.00 27.23 499 ALA A O 1
A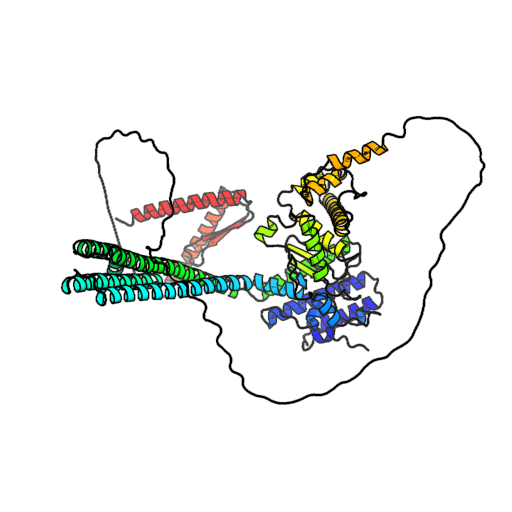TOM 4044 N N . GLU A 1 500 ? 74.460 8.629 -12.464 1.00 27.50 500 GLU A N 1
ATOM 4045 C CA . GLU A 1 500 ? 75.361 7.899 -13.391 1.00 27.50 500 GLU A CA 1
ATOM 4046 C C . GLU A 1 500 ? 76.042 6.541 -13.029 1.00 27.50 500 GLU A C 1
ATOM 4048 O O . GLU A 1 500 ? 76.937 6.447 -12.199 1.00 27.50 500 GLU A O 1
ATOM 4053 N N . ASP A 1 501 ? 75.786 5.560 -13.914 1.00 25.84 501 ASP A N 1
ATOM 4054 C CA . ASP A 1 501 ? 76.779 4.760 -14.681 1.00 25.84 501 ASP A CA 1
ATOM 4055 C C . ASP A 1 501 ? 76.905 3.216 -14.500 1.00 25.84 501 ASP A C 1
ATOM 4057 O O . ASP A 1 501 ? 77.294 2.689 -13.468 1.00 25.84 501 ASP A O 1
ATOM 4061 N N . LYS A 1 502 ? 76.697 2.527 -15.640 1.00 26.91 502 LYS A N 1
ATOM 4062 C CA . LYS A 1 502 ? 77.320 1.279 -16.163 1.00 26.91 502 LYS A CA 1
ATOM 4063 C C . LYS A 1 502 ? 77.342 -0.090 -15.417 1.00 26.91 502 LYS A C 1
ATOM 4065 O O . LYS A 1 502 ? 77.831 -0.279 -14.315 1.00 26.91 502 LYS A O 1
ATOM 4070 N N . THR A 1 503 ? 77.074 -1.104 -16.259 1.00 25.72 503 THR A N 1
ATOM 4071 C CA . THR A 1 503 ? 77.692 -2.459 -16.355 1.00 25.72 503 THR A CA 1
ATOM 4072 C C . THR A 1 503 ? 77.382 -3.598 -15.359 1.00 25.72 503 THR A C 1
ATOM 4074 O O . THR A 1 503 ? 78.117 -3.826 -14.413 1.00 25.72 503 THR A O 1
ATOM 4077 N N . ALA A 1 504 ? 76.454 -4.465 -15.797 1.00 25.67 504 ALA A N 1
ATOM 4078 C CA . ALA A 1 504 ? 76.710 -5.839 -16.293 1.00 25.67 504 ALA A CA 1
ATOM 4079 C C . ALA A 1 504 ? 77.100 -7.023 -15.359 1.00 25.67 504 ALA A C 1
ATOM 4081 O O . ALA A 1 504 ? 77.759 -6.884 -14.340 1.00 25.67 504 ALA A O 1
ATOM 4082 N N . ALA A 1 505 ? 76.797 -8.221 -15.896 1.00 23.62 505 ALA A N 1
ATOM 4083 C CA . ALA A 1 505 ? 77.244 -9.580 -15.539 1.00 23.62 505 ALA A CA 1
ATOM 4084 C C . ALA A 1 505 ? 76.453 -10.396 -14.482 1.00 23.62 505 ALA A C 1
ATOM 4086 O O . ALA A 1 505 ? 75.988 -9.909 -13.461 1.00 23.62 505 ALA A O 1
ATOM 4087 N N . ALA A 1 506 ? 76.344 -11.694 -14.790 1.00 24.56 506 ALA A N 1
ATOM 4088 C CA . ALA A 1 506 ? 75.889 -12.826 -13.965 1.00 24.56 506 ALA A CA 1
ATOM 4089 C C . ALA A 1 506 ? 77.094 -13.821 -13.846 1.00 24.56 506 ALA A C 1
ATOM 4091 O O . ALA A 1 506 ? 78.182 -13.410 -14.267 1.00 24.56 506 ALA A O 1
ATOM 4092 N N . PRO A 1 507 ? 77.000 -15.106 -13.403 1.00 43.50 507 PRO A N 1
ATOM 4093 C CA . PRO A 1 507 ? 75.854 -15.904 -12.923 1.00 43.50 507 PRO A CA 1
ATOM 4094 C C . PRO A 1 507 ? 76.162 -16.817 -11.690 1.00 43.50 507 PRO A C 1
ATOM 4096 O O . PRO A 1 507 ? 77.210 -16.707 -11.068 1.00 43.50 507 PRO A O 1
ATOM 4099 N N . GLU A 1 508 ? 75.261 -17.778 -11.412 1.00 26.00 508 GLU A N 1
ATOM 4100 C CA . GLU A 1 508 ? 75.537 -19.132 -10.858 1.00 26.00 508 GLU A CA 1
ATOM 4101 C C . GLU A 1 508 ? 76.185 -19.320 -9.456 1.00 26.00 508 GLU A C 1
ATOM 4103 O O . GLU A 1 508 ? 77.399 -19.195 -9.306 1.00 26.00 508 GLU A O 1
ATOM 4108 N N . LYS A 1 509 ? 75.438 -19.906 -8.490 1.00 24.84 509 LYS A N 1
ATOM 4109 C CA . LYS A 1 509 ? 75.466 -21.376 -8.225 1.00 24.84 509 LYS A CA 1
ATOM 4110 C C . LYS A 1 509 ? 74.501 -21.892 -7.140 1.00 24.84 509 LYS A C 1
ATOM 4112 O O . LYS A 1 509 ? 74.015 -21.142 -6.303 1.00 24.84 509 LYS A O 1
ATOM 4117 N N . THR A 1 510 ? 74.238 -23.201 -7.202 1.00 25.11 510 THR A N 1
ATOM 4118 C CA . THR A 1 510 ? 73.451 -24.034 -6.264 1.00 25.11 510 THR A CA 1
ATOM 4119 C C . THR A 1 510 ? 74.332 -24.617 -5.136 1.00 25.11 510 THR A C 1
ATOM 4121 O O . THR A 1 510 ? 75.559 -24.505 -5.221 1.00 25.11 510 THR A O 1
ATOM 4124 N N . PRO A 1 511 ? 73.743 -25.218 -4.075 1.00 34.28 511 PRO A N 1
ATOM 4125 C CA . PRO A 1 511 ? 73.500 -26.676 -4.118 1.00 34.28 511 PRO A CA 1
ATOM 4126 C C . PRO A 1 511 ? 72.190 -27.194 -3.457 1.00 34.28 511 PRO A C 1
ATOM 4128 O O . PRO A 1 511 ? 71.676 -26.590 -2.526 1.00 34.28 511 PRO A O 1
ATOM 4131 N N . GLU A 1 512 ? 71.733 -28.356 -3.959 1.00 25.77 512 GLU A N 1
ATOM 4132 C CA . GLU A 1 512 ? 71.128 -29.530 -3.260 1.00 25.77 512 GLU A CA 1
ATOM 4133 C C . GLU A 1 512 ? 69.842 -29.363 -2.396 1.00 25.77 512 GLU A C 1
ATOM 4135 O O . GLU A 1 512 ? 69.788 -28.568 -1.470 1.00 25.77 512 GLU A O 1
ATOM 4140 N N . PHE A 1 513 ? 68.709 -29.986 -2.785 1.00 25.36 513 PHE A N 1
ATOM 4141 C CA . PHE A 1 513 ? 68.216 -31.357 -2.443 1.00 25.36 513 PHE A CA 1
ATOM 4142 C C . PHE A 1 513 ? 67.683 -31.488 -0.991 1.00 25.36 513 PHE A C 1
ATOM 4144 O O . PHE A 1 513 ? 68.236 -30.900 -0.075 1.00 25.36 513 PHE A O 1
ATOM 4151 N N . ASP A 1 514 ? 66.588 -32.201 -0.686 1.00 25.23 514 ASP A N 1
ATOM 4152 C CA . ASP A 1 514 ? 65.986 -33.404 -1.304 1.00 25.23 514 ASP A CA 1
ATOM 4153 C C . ASP A 1 514 ? 64.428 -33.419 -1.165 1.00 25.23 514 ASP A C 1
ATOM 4155 O O . ASP A 1 514 ? 63.880 -32.609 -0.419 1.00 25.23 514 ASP A O 1
ATOM 4159 N N . GLY A 1 515 ? 63.701 -34.332 -1.838 1.00 26.41 515 GLY A N 1
ATOM 4160 C CA . GLY A 1 515 ? 62.250 -34.569 -1.618 1.00 26.41 515 GLY A CA 1
ATOM 4161 C C . GLY A 1 515 ? 61.347 -34.725 -2.864 1.00 26.41 515 GLY A C 1
ATOM 4162 O O . GLY A 1 515 ? 60.665 -33.792 -3.275 1.00 26.41 515 GLY A O 1
ATOM 4163 N N . LYS A 1 516 ? 61.291 -35.933 -3.443 1.00 27.55 516 LYS A N 1
ATOM 4164 C CA . LYS A 1 516 ? 60.422 -36.364 -4.577 1.00 27.55 516 LYS A CA 1
ATOM 4165 C C . LYS A 1 516 ? 58.949 -36.671 -4.185 1.00 27.55 516 LYS A C 1
ATOM 4167 O O . LYS A 1 516 ? 58.729 -36.991 -3.026 1.00 27.55 516 LYS A O 1
ATOM 4172 N N . ILE A 1 517 ? 57.931 -36.794 -5.071 1.00 28.41 517 ILE A N 1
ATOM 4173 C CA . ILE A 1 517 ? 57.588 -36.251 -6.424 1.00 28.41 517 ILE A CA 1
ATOM 4174 C C . ILE A 1 517 ? 56.103 -36.641 -6.786 1.00 28.41 517 ILE A C 1
ATOM 4176 O O . ILE A 1 517 ? 55.530 -37.460 -6.079 1.00 28.41 517 ILE A O 1
ATOM 4180 N N . THR A 1 518 ? 55.507 -36.058 -7.851 1.00 28.62 518 THR A N 1
ATOM 4181 C CA . THR A 1 518 ? 54.204 -36.319 -8.581 1.00 28.62 518 THR A CA 1
ATOM 4182 C C . THR A 1 518 ? 53.345 -37.576 -8.259 1.00 28.62 518 THR A C 1
ATOM 4184 O O . THR A 1 518 ? 53.910 -38.649 -8.091 1.00 28.62 518 THR A O 1
ATOM 4187 N N . ALA A 1 519 ? 51.996 -37.580 -8.193 1.00 26.78 519 ALA A N 1
ATOM 4188 C CA . ALA A 1 519 ? 50.897 -37.078 -9.074 1.00 26.78 519 ALA A CA 1
ATOM 4189 C C . ALA A 1 519 ? 50.503 -37.989 -10.282 1.00 26.78 519 ALA A C 1
ATOM 4191 O O . ALA A 1 519 ? 51.392 -38.461 -10.985 1.00 26.78 519 ALA A O 1
ATOM 4192 N N . GLY A 1 520 ? 49.187 -38.182 -10.539 1.00 23.56 520 GLY A N 1
ATOM 4193 C CA . GLY A 1 520 ? 48.601 -38.843 -11.738 1.00 23.56 520 GLY A CA 1
ATOM 4194 C C . GLY A 1 520 ? 47.346 -39.732 -11.508 1.00 23.56 520 GLY A C 1
ATOM 4195 O O . GLY A 1 520 ? 47.330 -40.526 -10.571 1.00 23.56 520 GLY A O 1
ATOM 4196 N N . ASP A 1 521 ? 46.322 -39.608 -12.371 1.00 24.89 521 ASP A N 1
ATOM 4197 C CA . ASP A 1 521 ? 45.074 -40.424 -12.469 1.00 24.89 521 ASP A CA 1
ATOM 4198 C C . ASP A 1 521 ? 45.258 -41.675 -13.402 1.00 24.89 521 ASP A C 1
ATOM 4200 O O . ASP A 1 521 ? 46.403 -41.892 -13.814 1.00 24.89 521 ASP A O 1
ATOM 4204 N N . PRO A 1 522 ? 44.238 -42.472 -13.859 1.00 41.38 522 PRO A N 1
ATOM 4205 C CA . PRO A 1 522 ? 42.796 -42.602 -13.516 1.00 41.38 522 PRO A CA 1
ATOM 4206 C C . PRO A 1 522 ? 42.245 -44.083 -13.431 1.00 41.38 522 PRO A C 1
ATOM 4208 O O . PRO A 1 522 ? 43.005 -45.043 -13.436 1.00 41.38 522 PRO A O 1
ATOM 4211 N N . GLU A 1 523 ? 40.901 -44.238 -13.441 1.00 24.14 523 GLU A N 1
ATOM 4212 C CA . GLU A 1 523 ? 40.056 -45.368 -13.956 1.00 24.14 523 GLU A CA 1
ATOM 4213 C C . GLU A 1 523 ? 39.798 -46.733 -13.216 1.00 24.14 523 GLU A C 1
ATOM 4215 O O . GLU A 1 523 ? 40.667 -47.585 -13.086 1.00 24.14 523 GLU A O 1
ATOM 4220 N N . VAL A 1 524 ? 38.488 -46.982 -12.955 1.00 24.28 524 VAL A N 1
ATOM 4221 C CA . VAL A 1 524 ? 37.643 -48.177 -13.309 1.00 24.28 524 VAL A CA 1
ATOM 4222 C C . VAL A 1 524 ? 37.622 -49.503 -12.475 1.00 24.28 524 VAL A C 1
ATOM 4224 O O . VAL A 1 524 ? 38.640 -50.123 -12.207 1.00 24.28 524 VAL A O 1
ATOM 4227 N N . GLU A 1 525 ? 36.380 -49.983 -12.208 1.00 22.44 525 GLU A N 1
ATOM 4228 C CA . GLU A 1 525 ? 35.895 -51.331 -11.758 1.00 22.44 525 GLU A CA 1
ATOM 4229 C C . GLU A 1 525 ? 36.396 -51.932 -10.411 1.00 22.44 525 GLU A C 1
ATOM 4231 O O . GLU A 1 525 ? 37.582 -52.161 -10.222 1.00 22.44 525 GLU A O 1
ATOM 4236 N N . LYS A 1 526 ? 35.543 -52.351 -9.447 1.00 23.50 526 LYS A N 1
ATOM 4237 C CA . LYS A 1 526 ? 34.479 -53.385 -9.574 1.00 23.50 526 LYS A CA 1
ATOM 4238 C C . LYS A 1 526 ? 33.536 -53.499 -8.341 1.00 23.50 526 LYS A C 1
ATOM 4240 O O . LYS A 1 526 ? 33.894 -53.109 -7.236 1.00 23.50 526 LYS A O 1
ATOM 4245 N N . THR A 1 527 ? 32.364 -54.104 -8.560 1.00 22.09 527 THR A N 1
ATOM 4246 C CA . THR A 1 527 ? 31.325 -54.598 -7.608 1.00 22.09 527 THR A CA 1
ATOM 4247 C C . THR A 1 527 ? 31.647 -56.017 -7.064 1.00 22.09 527 THR A C 1
ATOM 4249 O O . THR A 1 527 ? 32.693 -56.536 -7.468 1.00 22.09 527 THR A O 1
ATOM 4252 N N . PRO A 1 528 ? 30.835 -56.707 -6.207 1.00 33.31 528 PRO A N 1
ATOM 4253 C CA . PRO A 1 528 ? 29.428 -56.516 -5.757 1.00 33.31 528 PRO A CA 1
ATOM 4254 C C . PRO A 1 528 ? 29.321 -55.966 -4.307 1.00 33.31 528 PRO A C 1
ATOM 4256 O O . PRO A 1 528 ? 30.266 -55.311 -3.883 1.00 33.31 528 PRO A O 1
ATOM 4259 N N . GLU A 1 529 ? 28.245 -56.050 -3.501 1.00 23.30 529 GLU A N 1
ATOM 4260 C CA . GLU A 1 529 ? 26.939 -56.778 -3.462 1.00 23.30 529 GLU A CA 1
ATOM 4261 C C . GLU A 1 529 ? 25.918 -55.899 -2.663 1.00 23.30 529 GLU A C 1
ATOM 4263 O O . GLU A 1 529 ? 26.334 -54.884 -2.106 1.00 23.30 529 GLU A O 1
ATOM 4268 N N . SER A 1 530 ? 24.600 -56.133 -2.538 1.00 25.11 530 SER A N 1
ATOM 4269 C CA . SER A 1 530 ? 23.712 -57.265 -2.877 1.00 25.11 530 SER A CA 1
ATOM 4270 C C . SER A 1 530 ? 22.292 -56.798 -3.294 1.00 25.11 530 SER A C 1
ATOM 4272 O O . SER A 1 530 ? 22.048 -55.609 -3.493 1.00 25.11 530 SER A O 1
ATOM 4274 N N . GLU A 1 531 ? 21.340 -57.735 -3.400 1.00 23.11 531 GLU A N 1
ATOM 4275 C CA . GLU A 1 531 ? 19.887 -57.511 -3.593 1.00 23.11 531 GLU A CA 1
ATOM 4276 C C . GLU A 1 531 ? 19.114 -57.831 -2.268 1.00 23.11 531 GLU A C 1
ATOM 4278 O O . GLU A 1 531 ? 19.772 -58.154 -1.279 1.00 23.11 531 GLU A O 1
ATOM 4283 N N . GLU A 1 532 ? 17.787 -57.690 -2.066 1.00 24.03 532 GLU A N 1
ATOM 4284 C CA . GLU A 1 532 ? 16.605 -57.837 -2.949 1.00 24.03 532 GLU A CA 1
ATOM 4285 C C . GLU A 1 532 ? 15.429 -56.853 -2.675 1.00 24.03 532 GLU A C 1
ATOM 4287 O O . GLU A 1 532 ? 15.481 -55.975 -1.817 1.00 24.03 532 GLU A O 1
ATOM 4292 N N . LYS A 1 533 ? 14.355 -56.999 -3.473 1.00 22.33 533 LYS A N 1
ATOM 4293 C CA . LYS A 1 533 ? 13.057 -56.276 -3.432 1.00 22.33 533 LYS A CA 1
ATOM 4294 C C . LYS A 1 533 ? 12.058 -57.063 -2.515 1.00 22.33 533 LYS A C 1
ATOM 4296 O O . LYS A 1 533 ? 12.488 -58.002 -1.863 1.00 22.33 533 LYS A O 1
ATOM 4301 N N . LYS A 1 534 ? 10.739 -56.820 -2.378 1.00 21.59 534 LYS A N 1
ATOM 4302 C CA . LYS A 1 534 ? 9.710 -56.407 -3.360 1.00 21.59 534 LYS A CA 1
ATOM 4303 C C . LYS A 1 534 ? 8.304 -56.263 -2.707 1.00 21.59 534 LYS A C 1
ATOM 4305 O O . LYS A 1 534 ? 8.043 -56.909 -1.703 1.00 21.59 534 LYS A O 1
ATOM 4310 N N . GLU A 1 535 ? 7.409 -55.537 -3.392 1.00 21.38 535 GLU A N 1
ATOM 4311 C CA . GLU A 1 535 ? 5.925 -55.669 -3.417 1.00 21.38 535 GLU A CA 1
ATOM 4312 C C . GLU A 1 535 ? 5.008 -55.274 -2.220 1.00 21.38 535 GLU A C 1
ATOM 4314 O O . GLU A 1 535 ? 5.317 -55.428 -1.044 1.00 21.38 535 GLU A O 1
ATOM 4319 N N . GLU A 1 536 ? 3.829 -54.748 -2.594 1.00 20.72 536 GLU A N 1
ATOM 4320 C CA . GLU A 1 536 ? 2.650 -54.375 -1.777 1.00 20.72 536 GLU A CA 1
ATOM 4321 C C . GLU A 1 536 ? 1.522 -55.442 -1.971 1.00 20.72 536 GLU A C 1
ATOM 4323 O O . GLU A 1 536 ? 1.817 -56.497 -2.539 1.00 20.72 536 GLU A O 1
ATOM 4328 N N . PRO A 1 537 ? 0.204 -55.209 -1.712 1.00 32.97 537 PRO A N 1
ATOM 4329 C CA . PRO A 1 537 ? -0.511 -54.335 -0.750 1.00 32.97 537 PRO A CA 1
ATOM 4330 C C . PRO A 1 537 ? -1.630 -55.081 0.053 1.00 32.97 537 PRO A C 1
ATOM 4332 O O . PRO A 1 537 ? -1.989 -56.197 -0.314 1.00 32.97 537 PRO A O 1
ATOM 4335 N N . LYS A 1 538 ? -2.274 -54.436 1.063 1.00 22.42 538 LYS A N 1
ATOM 4336 C CA . LYS A 1 538 ? -3.767 -54.273 1.210 1.00 22.42 538 LYS A CA 1
ATOM 4337 C C . LYS A 1 538 ? -4.339 -53.973 2.627 1.00 22.42 538 LYS A C 1
ATOM 4339 O O . LYS A 1 538 ? -4.002 -54.613 3.610 1.00 22.42 538 LYS A O 1
ATOM 4344 N N . GLU A 1 539 ? -5.344 -53.083 2.616 1.00 21.20 539 GLU A N 1
ATOM 4345 C CA . GLU A 1 539 ? -6.643 -53.071 3.347 1.00 21.20 539 GLU A CA 1
ATOM 4346 C C . GLU A 1 539 ? -6.808 -52.852 4.887 1.00 21.20 539 GLU A C 1
ATOM 4348 O O . GLU A 1 539 ? -6.765 -53.771 5.692 1.00 21.20 539 GLU A O 1
ATOM 4353 N N . ILE A 1 540 ? -7.218 -51.610 5.224 1.00 23.45 540 ILE A N 1
ATOM 4354 C CA . ILE A 1 540 ? -8.329 -51.150 6.116 1.00 23.45 540 ILE A CA 1
ATOM 4355 C C . ILE A 1 540 ? -8.589 -51.827 7.496 1.00 23.45 540 ILE A C 1
ATOM 4357 O O . ILE A 1 540 ? -9.150 -52.920 7.543 1.00 23.45 540 ILE A O 1
ATOM 4361 N N . LYS A 1 541 ? -8.448 -51.068 8.613 1.00 21.45 541 LYS A N 1
ATOM 4362 C CA . LYS A 1 541 ? -9.585 -50.548 9.444 1.00 21.45 541 LYS A CA 1
ATOM 4363 C C . LYS A 1 541 ? -9.228 -49.777 10.736 1.00 21.45 541 LYS A C 1
ATOM 4365 O O . LYS A 1 541 ? -8.344 -50.159 11.488 1.00 21.45 541 LYS A O 1
ATOM 4370 N N . ASP A 1 542 ? -10.021 -48.725 10.974 1.00 22.30 542 ASP A N 1
ATOM 4371 C CA . ASP A 1 542 ? -10.514 -48.154 12.245 1.00 22.30 542 ASP A CA 1
ATOM 4372 C C . ASP A 1 542 ? -9.614 -48.168 13.507 1.00 22.30 542 ASP A C 1
ATOM 4374 O O . ASP A 1 542 ? -9.590 -49.131 14.272 1.00 22.30 542 ASP A O 1
ATOM 4378 N N . GLY A 1 543 ? -9.003 -47.015 13.824 1.00 22.30 543 GLY A N 1
ATOM 4379 C CA . GLY A 1 543 ? -8.263 -46.764 15.073 1.00 22.30 543 GLY A CA 1
ATOM 4380 C C . GLY A 1 543 ? -8.572 -45.385 15.675 1.00 22.30 543 GLY A C 1
ATOM 4381 O O . GLY A 1 543 ? -8.185 -44.363 15.121 1.00 22.30 543 GLY A O 1
ATOM 4382 N N . LYS A 1 544 ? -9.296 -45.367 16.802 1.00 24.09 544 LYS A N 1
ATOM 4383 C CA . LYS A 1 544 ? -9.812 -44.178 17.519 1.00 24.09 544 LYS A CA 1
ATOM 4384 C C . LYS A 1 544 ? -8.786 -43.047 17.711 1.00 24.09 544 LYS A C 1
ATOM 4386 O O . LYS A 1 544 ? -7.672 -43.296 18.158 1.00 24.09 544 LYS A O 1
ATOM 4391 N N . ALA A 1 545 ? -9.230 -41.800 17.545 1.00 23.34 545 ALA A N 1
ATOM 4392 C CA . ALA A 1 545 ? -8.516 -40.638 18.074 1.00 23.34 545 ALA A CA 1
ATOM 4393 C C . ALA A 1 545 ? -8.609 -40.591 19.613 1.00 23.34 545 ALA A C 1
ATOM 4395 O O . ALA A 1 545 ? -9.708 -40.658 20.169 1.00 23.34 545 ALA A O 1
ATOM 4396 N N . GLU A 1 546 ? -7.471 -40.436 20.293 1.00 23.83 546 GLU A N 1
ATOM 4397 C CA . GLU A 1 546 ? -7.423 -40.074 21.716 1.00 23.83 546 GLU A CA 1
ATOM 4398 C C . GLU A 1 546 ? -7.445 -38.543 21.906 1.00 23.83 546 GLU A C 1
ATOM 4400 O O . GLU A 1 546 ? -7.023 -37.798 21.015 1.00 23.83 546 GLU A O 1
ATOM 4405 N N . PRO A 1 547 ? -7.973 -38.035 23.036 1.00 23.56 547 PRO A N 1
ATOM 4406 C CA . PRO A 1 547 ? -8.280 -36.617 23.180 1.00 23.56 547 PRO A CA 1
ATOM 4407 C C . PRO A 1 547 ? -7.041 -35.753 23.442 1.00 23.56 547 PRO A C 1
ATOM 4409 O O . PRO A 1 547 ? -6.297 -35.962 24.405 1.00 23.56 547 PRO A O 1
ATOM 4412 N N . ILE A 1 548 ? -6.896 -34.685 22.654 1.00 25.92 548 ILE A N 1
ATOM 4413 C CA . ILE A 1 548 ? -6.029 -33.554 23.002 1.00 25.92 548 ILE A CA 1
ATOM 4414 C C . ILE A 1 548 ? -6.524 -32.972 24.334 1.00 25.92 548 ILE A C 1
ATOM 4416 O O . ILE A 1 548 ? -7.710 -32.682 24.504 1.00 25.92 548 ILE A O 1
ATOM 4420 N N . LYS A 1 549 ? -5.611 -32.834 25.301 1.00 25.09 549 LYS A N 1
ATOM 4421 C CA . LYS A 1 549 ? -5.923 -32.347 26.651 1.00 25.09 549 LYS A CA 1
ATOM 4422 C C . LYS A 1 549 ? -6.469 -30.912 26.572 1.00 25.09 549 LYS A C 1
ATOM 4424 O O . LYS A 1 549 ? -5.817 -30.082 25.943 1.00 25.09 549 LYS A O 1
ATOM 4429 N N . PRO A 1 550 ? -7.602 -30.589 27.223 1.00 24.41 550 PRO A N 1
ATOM 4430 C CA . PRO A 1 550 ? -8.111 -29.224 27.236 1.00 24.41 550 PRO A CA 1
ATOM 4431 C C . PRO A 1 550 ? -7.131 -28.304 27.969 1.00 24.41 550 PRO A C 1
ATOM 4433 O O . PRO A 1 550 ? -6.670 -28.616 29.072 1.00 24.41 550 PRO A O 1
ATOM 4436 N N . GLU A 1 551 ? -6.828 -27.162 27.359 1.00 24.72 551 GLU A N 1
ATOM 4437 C CA . GLU A 1 551 ? -5.981 -26.142 27.970 1.00 24.72 551 GLU A CA 1
ATOM 4438 C C . GLU A 1 551 ? -6.617 -25.614 29.263 1.00 24.72 551 GLU A C 1
ATOM 4440 O O . GLU A 1 551 ? -7.839 -25.465 29.387 1.00 24.72 551 GLU A O 1
ATOM 4445 N N . ARG A 1 552 ? -5.780 -25.346 30.270 1.00 24.11 552 ARG A N 1
ATOM 4446 C CA . ARG A 1 552 ? -6.254 -24.853 31.565 1.00 24.11 552 ARG A CA 1
ATOM 4447 C C . ARG A 1 552 ? -6.770 -23.425 31.410 1.00 24.11 552 ARG A C 1
ATOM 4449 O O . ARG A 1 552 ? -5.979 -22.512 31.188 1.00 24.11 552 ARG A O 1
ATOM 4456 N N . LYS A 1 553 ? -8.077 -23.226 31.619 1.00 24.86 553 LYS A N 1
ATOM 4457 C CA . LYS A 1 553 ? -8.650 -21.887 31.829 1.00 24.86 553 LYS A CA 1
ATOM 4458 C C . LYS A 1 553 ? -7.852 -21.157 32.927 1.00 24.86 553 LYS A C 1
ATOM 4460 O O . LYS A 1 553 ? -7.565 -21.786 33.951 1.00 24.86 553 LYS A O 1
ATOM 4465 N N . PRO A 1 554 ? -7.511 -19.867 32.760 1.00 23.97 554 PRO A N 1
ATOM 4466 C CA . PRO A 1 554 ? -6.817 -19.113 33.797 1.00 23.97 554 PRO A CA 1
ATOM 4467 C C . PRO A 1 554 ? -7.703 -19.016 35.044 1.00 23.97 554 PRO A C 1
ATOM 4469 O O . PRO A 1 554 ? -8.843 -18.556 34.979 1.00 23.97 554 PRO A O 1
ATOM 4472 N N . ALA A 1 555 ? -7.189 -19.478 36.183 1.00 27.73 555 ALA A N 1
ATOM 4473 C CA . ALA A 1 555 ? -7.896 -19.390 37.453 1.00 27.73 555 ALA A CA 1
ATOM 4474 C C . ALA A 1 555 ? -7.808 -17.959 37.999 1.00 27.73 555 ALA A C 1
ATOM 4476 O O . ALA A 1 555 ? -6.712 -17.430 38.197 1.00 27.73 555 ALA A O 1
ATOM 4477 N N . LEU A 1 556 ? -8.961 -17.343 38.268 1.00 27.97 556 LEU A N 1
ATOM 4478 C CA . LEU A 1 556 ? -9.030 -16.029 38.897 1.00 27.97 556 LEU A CA 1
ATOM 4479 C C . LEU A 1 556 ? -8.572 -16.155 40.361 1.00 27.97 556 LEU A C 1
ATOM 4481 O O . LEU A 1 556 ? -9.283 -16.730 41.186 1.00 27.97 556 LEU A O 1
ATOM 4485 N N . LYS A 1 557 ? -7.373 -15.661 40.693 1.00 29.42 557 LYS A N 1
ATOM 4486 C CA . LYS A 1 557 ? -6.889 -15.657 42.081 1.00 29.42 557 LYS A CA 1
ATOM 4487 C C . LYS A 1 557 ? -7.644 -14.614 42.904 1.00 29.42 557 LYS A C 1
ATOM 4489 O O . LYS A 1 557 ? -7.622 -13.431 42.576 1.00 29.42 557 LYS A O 1
ATOM 4494 N N . LEU A 1 558 ? -8.274 -15.060 43.989 1.00 30.66 558 LEU A N 1
ATOM 4495 C CA . LEU A 1 558 ? -8.892 -14.180 44.982 1.00 30.66 558 LEU A CA 1
ATOM 4496 C C . LEU A 1 558 ? -7.821 -13.577 45.917 1.00 30.66 558 LEU A C 1
ATOM 4498 O O . LEU A 1 558 ? -6.788 -14.218 46.146 1.00 30.66 558 LEU A O 1
ATOM 4502 N N . PRO A 1 559 ? -8.040 -12.379 46.493 1.00 24.45 559 PRO A N 1
ATOM 4503 C CA . PRO A 1 559 ? -7.104 -11.786 47.446 1.00 24.45 559 PRO A CA 1
ATOM 4504 C C . PRO A 1 559 ? -7.030 -12.618 48.737 1.00 24.45 559 PRO A C 1
ATOM 4506 O O . PRO A 1 559 ? -7.998 -12.690 49.491 1.00 24.45 559 PRO A O 1
ATOM 4509 N N . GLY A 1 560 ? -5.879 -13.243 49.000 1.00 29.39 560 GLY A N 1
ATOM 4510 C CA . GLY A 1 560 ? -5.652 -14.040 50.214 1.00 29.39 560 GLY A CA 1
ATOM 4511 C C . GLY A 1 560 ? -4.397 -14.918 50.179 1.00 29.39 560 GLY A C 1
ATOM 4512 O O . GLY A 1 560 ? -3.766 -15.124 51.211 1.00 29.39 560 GLY A O 1
ATOM 4513 N N . GLU A 1 561 ? -3.979 -15.389 49.000 1.00 31.50 561 GLU A N 1
ATOM 4514 C CA . GLU A 1 561 ? -2.756 -16.193 48.846 1.00 31.50 561 GLU A CA 1
ATOM 4515 C C . GLU A 1 561 ? -1.494 -15.329 48.673 1.00 31.50 561 GLU A C 1
ATOM 4517 O O . GLU A 1 561 ? -0.997 -15.160 47.560 1.00 31.50 561 GLU A O 1
ATOM 4522 N N . PHE A 1 562 ? -0.934 -14.832 49.779 1.00 28.97 562 PHE A N 1
ATOM 4523 C CA . PHE A 1 562 ? 0.457 -14.364 49.827 1.00 28.97 562 PHE A CA 1
ATOM 4524 C C . PHE A 1 562 ? 1.186 -14.972 51.030 1.00 28.97 562 PHE A C 1
ATOM 4526 O O . PHE A 1 562 ? 0.769 -14.804 52.175 1.00 28.97 562 PHE A O 1
ATOM 4533 N N . GLY A 1 563 ? 2.268 -15.705 50.752 1.00 23.94 563 GLY A N 1
ATOM 4534 C CA . GLY A 1 563 ? 3.181 -16.229 51.768 1.00 23.94 563 GLY A CA 1
ATOM 4535 C C . GLY A 1 563 ? 4.155 -15.158 52.263 1.00 23.94 563 GLY A C 1
ATOM 4536 O O . GLY A 1 563 ? 4.410 -14.173 51.573 1.00 23.94 563 GLY A O 1
ATOM 4537 N N . ASN A 1 564 ? 4.700 -15.356 53.464 1.00 23.70 564 ASN A N 1
ATOM 4538 C CA . ASN A 1 564 ? 5.665 -14.433 54.061 1.00 23.70 564 ASN A CA 1
ATOM 4539 C C . ASN A 1 564 ? 7.029 -14.516 53.363 1.00 23.70 564 ASN A C 1
ATOM 4541 O O . ASN A 1 564 ? 7.584 -15.608 53.280 1.00 23.70 564 ASN A O 1
ATOM 4545 N N . GLU A 1 565 ? 7.632 -13.366 53.065 1.00 25.62 565 GLU A N 1
ATOM 4546 C CA . GLU A 1 565 ? 9.088 -13.194 53.138 1.00 25.62 565 GLU A CA 1
ATOM 4547 C C . GLU A 1 565 ? 9.427 -11.916 53.924 1.00 25.62 565 GLU A C 1
ATOM 4549 O O . GLU A 1 565 ? 8.583 -11.042 54.140 1.00 25.62 565 GLU A O 1
ATOM 4554 N N . THR A 1 566 ? 10.644 -11.864 54.462 1.00 24.69 566 THR A N 1
ATOM 4555 C CA . THR A 1 566 ? 11.080 -10.882 55.466 1.00 24.69 566 THR A CA 1
ATOM 4556 C C . THR A 1 566 ? 11.648 -9.609 54.840 1.00 24.69 566 THR A C 1
ATOM 4558 O O . THR A 1 566 ? 12.335 -9.673 53.827 1.00 24.69 566 THR A O 1
ATOM 4561 N N . GLY A 1 567 ? 11.398 -8.451 55.460 1.00 22.77 567 GLY A N 1
ATOM 4562 C CA . GLY A 1 567 ? 11.824 -7.146 54.938 1.00 22.77 567 GLY A CA 1
ATOM 4563 C C . GLY A 1 567 ? 13.024 -6.516 55.652 1.00 22.77 567 GLY A C 1
ATOM 4564 O O . GLY A 1 567 ? 13.506 -7.022 56.664 1.00 22.77 567 GLY A O 1
ATOM 4565 N N . GLU A 1 568 ? 13.429 -5.339 55.168 1.00 23.28 568 GLU A N 1
ATOM 4566 C CA . GLU A 1 568 ? 14.384 -4.444 55.834 1.00 23.28 568 GLU A CA 1
ATOM 4567 C C . GLU A 1 568 ? 13.888 -2.979 55.847 1.00 23.28 568 GLU A C 1
ATOM 4569 O O . GLU A 1 568 ? 12.770 -2.691 55.411 1.00 23.28 568 GLU A O 1
ATOM 4574 N N . LYS A 1 569 ? 14.632 -2.060 56.483 1.00 23.20 569 LYS A N 1
ATOM 4575 C CA . LYS A 1 569 ? 14.072 -0.810 57.046 1.00 23.20 569 LYS A CA 1
ATOM 4576 C C . LYS A 1 569 ? 14.235 0.457 56.190 1.00 23.20 569 LYS A C 1
ATOM 4578 O O . LYS A 1 569 ? 15.182 0.624 55.434 1.00 23.20 569 LYS A O 1
ATOM 4583 N N . ALA A 1 570 ? 13.294 1.380 56.411 1.00 23.86 570 ALA A N 1
ATOM 4584 C CA . ALA A 1 570 ? 13.208 2.722 55.829 1.00 23.86 570 ALA A CA 1
ATOM 4585 C C . ALA A 1 570 ? 14.344 3.679 56.258 1.00 23.86 570 ALA A C 1
ATOM 4587 O O . ALA A 1 570 ? 15.097 3.388 57.191 1.00 23.86 570 ALA A O 1
ATOM 4588 N N . PRO A 1 571 ? 14.357 4.901 55.690 1.00 22.84 571 PRO A N 1
ATOM 4589 C CA . PRO A 1 571 ? 14.041 6.031 56.573 1.00 22.84 571 PRO A CA 1
ATOM 4590 C C . PRO A 1 571 ? 12.991 7.025 56.034 1.00 22.84 571 PRO A C 1
ATOM 4592 O O . PRO A 1 571 ? 12.736 7.153 54.842 1.00 22.84 571 PRO A O 1
ATOM 4595 N N . ALA A 1 572 ? 12.432 7.782 56.976 1.00 21.92 572 ALA A N 1
ATOM 4596 C CA . ALA A 1 572 ? 11.704 9.047 56.817 1.00 21.92 572 ALA A CA 1
ATOM 4597 C C . ALA A 1 572 ? 12.376 10.072 57.782 1.00 21.92 572 ALA A C 1
ATOM 4599 O O . ALA A 1 572 ? 13.334 9.668 58.452 1.00 21.92 572 ALA A O 1
ATOM 4600 N N . PRO A 1 573 ? 11.917 11.333 57.979 1.00 31.53 573 PRO A N 1
ATOM 4601 C CA . PRO A 1 573 ? 10.788 12.058 57.372 1.00 31.53 573 PRO A CA 1
ATOM 4602 C C . PRO A 1 573 ? 11.157 13.503 56.931 1.00 31.53 573 PRO A C 1
ATOM 4604 O O . PRO A 1 573 ? 12.317 13.893 57.003 1.00 31.53 573 PRO A O 1
ATOM 4607 N N . GLN A 1 574 ? 10.161 14.346 56.608 1.00 22.17 574 GLN A N 1
ATOM 4608 C CA . GLN A 1 574 ? 9.938 15.630 57.317 1.00 22.17 574 GLN A CA 1
ATOM 4609 C C . GLN A 1 574 ? 8.600 16.300 56.936 1.00 22.17 574 GLN A C 1
ATOM 4611 O O . GLN A 1 574 ? 8.108 16.130 55.825 1.00 22.17 574 GLN A O 1
ATOM 4616 N N . VAL A 1 575 ? 7.997 17.046 57.878 1.00 22.84 575 VAL A N 1
ATOM 4617 C CA . VAL A 1 575 ? 6.713 17.764 57.714 1.00 22.84 575 VAL A CA 1
ATOM 4618 C C . VAL A 1 575 ? 6.706 19.059 58.539 1.00 22.84 575 VAL A C 1
ATOM 4620 O O . VAL A 1 575 ? 6.801 19.004 59.762 1.00 22.84 575 VAL A O 1
ATOM 4623 N N . ALA A 1 576 ? 6.511 20.208 57.883 1.00 22.12 576 ALA A N 1
ATOM 4624 C CA . ALA A 1 576 ? 6.152 21.513 58.463 1.00 22.12 576 ALA A CA 1
ATOM 4625 C C . ALA A 1 576 ? 5.743 22.475 57.319 1.00 22.12 576 ALA A C 1
ATOM 4627 O O . ALA A 1 576 ? 6.271 22.343 56.222 1.00 22.12 576 ALA A O 1
ATOM 4628 N N . SER A 1 577 ? 4.849 23.460 57.466 1.00 22.45 577 SER A N 1
ATOM 4629 C CA . SER A 1 577 ? 3.823 23.737 58.490 1.00 22.45 577 SER A CA 1
ATOM 4630 C C . SER A 1 577 ? 2.727 24.655 57.882 1.00 22.45 577 SER A C 1
ATOM 4632 O O . SER A 1 577 ? 2.865 25.143 56.763 1.00 22.45 577 SER A O 1
ATOM 4634 N N . ARG A 1 578 ? 1.600 24.870 58.583 1.00 22.69 578 ARG A N 1
ATOM 4635 C CA . ARG A 1 578 ? 0.469 25.732 58.151 1.00 22.69 578 ARG A CA 1
ATOM 4636 C C . ARG A 1 578 ? 0.339 26.986 59.028 1.00 22.69 578 ARG A C 1
ATOM 4638 O O . ARG A 1 578 ? 0.593 26.899 60.227 1.00 22.69 578 ARG A O 1
ATOM 4645 N N . PRO A 1 579 ? -0.292 28.050 58.498 1.00 22.75 579 PRO A N 1
ATOM 4646 C CA . PRO A 1 579 ? -1.341 28.771 59.231 1.00 22.75 579 PRO A CA 1
ATOM 4647 C C . PRO A 1 579 ? -2.721 28.726 58.520 1.00 22.75 579 PRO A C 1
ATOM 4649 O O . PRO A 1 579 ? -2.932 27.944 57.594 1.00 22.75 579 PRO A O 1
ATOM 4652 N N . ARG A 1 580 ? -3.717 29.476 59.026 1.00 20.62 580 ARG A N 1
ATOM 4653 C CA . ARG A 1 580 ? -5.160 29.407 58.677 1.00 20.62 580 ARG A CA 1
ATOM 4654 C C . ARG A 1 580 ? -5.816 30.810 58.638 1.00 20.62 580 ARG A C 1
ATOM 4656 O O . ARG A 1 580 ? -5.335 31.677 59.356 1.00 20.62 580 ARG A O 1
ATOM 4663 N N . ARG A 1 581 ? -7.025 30.900 58.027 1.00 22.11 581 ARG A N 1
ATOM 4664 C CA . ARG A 1 581 ? -8.120 31.910 58.235 1.00 22.11 581 ARG A CA 1
ATOM 4665 C C . ARG A 1 581 ? -7.914 33.316 57.592 1.00 22.11 581 ARG A C 1
ATOM 4667 O O . ARG A 1 581 ? -6.772 33.705 57.420 1.00 22.11 581 ARG A O 1
ATOM 4674 N N . SER A 1 582 ? -8.943 34.113 57.212 1.00 20.64 582 SER A N 1
ATOM 4675 C CA . SER A 1 582 ? -10.435 33.945 57.191 1.00 20.64 582 SER A CA 1
ATOM 4676 C C . SER A 1 582 ? -11.230 35.130 56.552 1.00 20.64 582 SER A C 1
ATOM 4678 O O . SER A 1 582 ? -10.738 36.246 56.641 1.00 20.64 582 SER A O 1
ATOM 4680 N N . LEU A 1 583 ? -12.514 34.903 56.153 1.00 21.45 583 LEU A N 1
ATOM 4681 C CA . LEU A 1 583 ? -13.625 35.882 55.856 1.00 21.45 583 LEU A CA 1
ATOM 4682 C C . LEU A 1 583 ? -13.501 36.672 54.508 1.00 21.45 583 LEU A C 1
ATOM 4684 O O . LEU A 1 583 ? -12.383 36.797 54.032 1.00 21.45 583 LEU A O 1
ATOM 4688 N N . LYS A 1 584 ? -14.541 37.210 53.808 1.00 21.12 584 LYS A N 1
ATOM 4689 C CA . LYS A 1 584 ? -16.032 37.339 53.972 1.00 21.12 584 LYS A CA 1
ATOM 4690 C C . LYS A 1 584 ? -16.765 37.547 52.586 1.00 21.12 584 LYS A C 1
ATOM 4692 O O . LYS A 1 584 ? -16.077 37.659 51.582 1.00 21.12 584 LYS A O 1
ATOM 4697 N N . LEU A 1 585 ? -18.118 37.589 52.549 1.00 24.03 585 LEU A N 1
ATOM 4698 C CA . LEU A 1 585 ? -19.079 37.807 51.398 1.00 24.03 585 LEU A CA 1
ATOM 4699 C C . LEU A 1 585 ? -19.382 39.328 51.116 1.00 24.03 585 LEU A C 1
ATOM 4701 O O . LEU A 1 585 ? -18.818 40.080 51.924 1.00 24.03 585 LEU A O 1
ATOM 4705 N N . PRO A 1 586 ? -20.219 39.847 50.136 1.00 27.38 586 PRO A N 1
ATOM 4706 C CA . PRO A 1 586 ? -21.427 39.303 49.399 1.00 27.38 586 PRO A CA 1
ATOM 4707 C C . PRO A 1 586 ? -21.737 39.812 47.918 1.00 27.38 586 PRO A C 1
ATOM 4709 O O . PRO A 1 586 ? -20.884 40.476 47.334 1.00 27.38 586 PRO A O 1
ATOM 4712 N N . GLY A 1 587 ? -22.952 39.565 47.349 1.00 23.19 587 GLY A N 1
ATOM 4713 C CA . GLY A 1 587 ? -23.574 40.166 46.112 1.00 23.19 587 GLY A CA 1
ATOM 4714 C C . GLY A 1 587 ? -23.596 39.273 44.831 1.00 23.19 587 GLY A C 1
ATOM 4715 O O . GLY A 1 587 ? -22.511 38.829 44.471 1.00 23.19 587 GLY A O 1
ATOM 4716 N N . GLU A 1 588 ? -24.660 38.872 44.079 1.00 24.08 588 GLU A N 1
ATOM 4717 C CA . GLU A 1 588 ? -26.067 39.312 43.745 1.00 24.08 588 GLU A CA 1
ATOM 4718 C C . GLU A 1 588 ? -26.127 40.340 42.559 1.00 24.08 588 GLU A C 1
ATOM 4720 O O . GLU A 1 588 ? -25.366 41.302 42.637 1.00 24.08 588 GLU A O 1
ATOM 4725 N N . PHE A 1 589 ? -26.885 40.295 41.422 1.00 24.55 589 PHE A N 1
ATOM 4726 C CA . PHE A 1 589 ? -28.099 39.619 40.812 1.00 24.55 589 PHE A CA 1
ATOM 4727 C C . PHE A 1 589 ? -27.791 39.071 39.352 1.00 24.55 589 PHE A C 1
ATOM 4729 O O . PHE A 1 589 ? -26.649 39.264 38.937 1.00 24.55 589 PHE A O 1
ATOM 4736 N N . ASP A 1 590 ? -28.574 38.381 38.468 1.00 24.28 590 ASP A N 1
ATOM 4737 C CA . ASP A 1 590 ? -30.018 38.038 38.162 1.00 24.28 590 ASP A CA 1
ATOM 4738 C C . ASP A 1 590 ? -30.794 39.019 37.196 1.00 24.28 590 ASP A C 1
ATOM 4740 O O . ASP A 1 590 ? -30.608 40.221 37.362 1.00 24.28 590 ASP A O 1
ATOM 4744 N N . MET A 1 591 ? -31.673 38.686 36.193 1.00 26.67 591 MET A N 1
ATOM 4745 C CA . MET A 1 591 ? -32.259 37.434 35.580 1.00 26.67 591 MET A CA 1
ATOM 4746 C C . MET A 1 591 ? -33.058 37.678 34.217 1.00 26.67 591 MET A C 1
ATOM 4748 O O . MET A 1 591 ? -33.231 38.837 33.850 1.00 26.67 591 MET A O 1
ATOM 4752 N N . SER A 1 592 ? -33.644 36.623 33.571 1.00 27.11 592 SER A N 1
ATOM 4753 C CA . SER A 1 592 ? -34.841 36.503 32.624 1.00 27.11 592 SER A CA 1
ATOM 4754 C C . SER A 1 592 ? -34.805 36.688 31.056 1.00 27.11 592 SER A C 1
ATOM 4756 O O . SER A 1 592 ? -33.905 37.389 30.610 1.00 27.11 592 SER A O 1
ATOM 4758 N N . GLU A 1 593 ? -35.758 36.200 30.183 1.00 28.47 593 GLU A N 1
ATOM 4759 C CA . GLU A 1 593 ? -36.503 34.877 30.018 1.00 28.47 593 GLU A CA 1
ATOM 4760 C C . GLU A 1 593 ? -37.520 34.729 28.792 1.00 28.47 593 GLU A C 1
ATOM 4762 O O . GLU A 1 593 ? -38.443 35.530 28.709 1.00 28.47 593 GLU A O 1
ATOM 4767 N N . ASP A 1 594 ? -37.455 33.622 27.987 1.00 31.05 594 ASP A N 1
ATOM 4768 C CA . ASP A 1 594 ? -38.474 32.929 27.075 1.00 31.05 594 ASP A CA 1
ATOM 4769 C C . ASP A 1 594 ? -39.222 33.702 25.909 1.00 31.05 594 ASP A C 1
ATOM 4771 O O . ASP A 1 594 ? -39.133 34.915 25.871 1.00 31.05 594 ASP A O 1
ATOM 4775 N N . SER A 1 595 ? -39.959 33.182 24.876 1.00 28.66 595 SER A N 1
ATOM 4776 C CA . SER A 1 595 ? -40.409 31.827 24.398 1.00 28.66 595 SER A CA 1
ATOM 4777 C C . SER A 1 595 ? -41.015 31.743 22.938 1.00 28.66 595 SER A C 1
ATOM 4779 O O . SER A 1 595 ? -41.560 32.719 22.434 1.00 28.66 595 SER A O 1
ATOM 4781 N N . SER A 1 596 ? -41.112 30.513 22.360 1.00 30.61 596 SER A N 1
ATOM 4782 C CA . SER A 1 596 ? -42.235 29.916 21.529 1.00 30.61 596 SER A CA 1
ATOM 4783 C C . SER A 1 596 ? -42.361 29.900 19.951 1.00 30.61 596 SER A C 1
ATOM 4785 O O . SER A 1 596 ? -42.419 30.930 19.298 1.00 30.61 596 SER A O 1
ATOM 4787 N N . GLU A 1 597 ? -42.512 28.662 19.398 1.00 31.23 597 GLU A N 1
ATOM 4788 C CA . GLU A 1 597 ? -43.472 28.074 18.377 1.00 31.23 597 GLU A CA 1
ATOM 4789 C C . GLU A 1 597 ? -43.770 28.671 16.949 1.00 31.23 597 GLU A C 1
ATOM 4791 O O . GLU A 1 597 ? -43.565 29.850 16.708 1.00 31.23 597 GLU A O 1
ATOM 4796 N N . GLU A 1 598 ? -44.376 27.980 15.939 1.00 30.05 598 GLU A N 1
ATOM 4797 C CA . GLU A 1 598 ? -44.257 26.614 15.321 1.00 30.05 598 GLU A CA 1
ATOM 4798 C C . GLU A 1 598 ? -45.053 26.528 13.945 1.00 30.05 598 GLU A C 1
ATOM 4800 O O . GLU A 1 598 ? -45.816 27.433 13.621 1.00 30.05 598 GLU A O 1
ATOM 4805 N N . ILE A 1 599 ? -44.938 25.418 13.171 1.00 31.44 599 ILE A N 1
ATOM 4806 C CA . ILE A 1 599 ? -45.868 24.846 12.129 1.00 31.44 599 ILE A CA 1
ATOM 4807 C C . ILE A 1 599 ? -45.846 25.318 10.639 1.00 31.44 599 ILE A C 1
ATOM 4809 O O . ILE A 1 599 ? -46.174 26.449 10.302 1.00 31.44 599 ILE A O 1
ATOM 4813 N N . GLY A 1 600 ? -45.740 24.332 9.717 1.00 29.12 600 GLY A N 1
ATOM 4814 C CA . GLY A 1 600 ? -46.653 24.206 8.548 1.00 29.12 600 GLY A CA 1
ATOM 4815 C C . GLY A 1 600 ? -46.100 24.404 7.118 1.00 29.12 600 GLY A C 1
ATOM 4816 O O . GLY A 1 600 ? -45.294 25.289 6.867 1.00 29.12 600 GLY A O 1
ATOM 4817 N N . GLY A 1 601 ? -46.583 23.618 6.136 1.00 39.84 601 GLY A N 1
ATOM 4818 C CA . GLY A 1 601 ? -46.200 23.756 4.715 1.00 39.84 601 GLY A CA 1
ATOM 4819 C C . GLY A 1 601 ? -47.232 23.226 3.701 1.00 39.84 601 GLY A C 1
ATOM 4820 O O . GLY A 1 601 ? -48.065 22.383 4.031 1.00 39.84 601 GLY A O 1
ATOM 4821 N N . GLY A 1 602 ? -47.174 23.712 2.452 1.00 29.69 602 GLY A N 1
ATOM 4822 C CA . GLY A 1 602 ? -48.112 23.378 1.366 1.00 29.69 602 GLY A CA 1
ATOM 4823 C C . GLY A 1 602 ? -47.556 23.674 -0.038 1.00 29.69 602 GLY A C 1
ATOM 4824 O O . GLY A 1 602 ? -46.492 24.271 -0.171 1.00 29.69 602 GLY A O 1
ATOM 4825 N N . LYS A 1 603 ? -48.247 23.228 -1.101 1.00 46.53 603 LYS A N 1
ATOM 4826 C CA . LYS A 1 603 ? -47.794 23.404 -2.500 1.00 46.53 603 LYS A CA 1
ATOM 4827 C C . LYS A 1 603 ? -48.026 24.834 -3.005 1.00 46.53 603 LYS A C 1
ATOM 4829 O O . LYS A 1 603 ? -49.097 25.394 -2.798 1.00 46.53 603 LYS A O 1
ATOM 4834 N N . GLU A 1 604 ? -47.038 25.382 -3.708 1.00 47.41 604 GLU A N 1
ATOM 4835 C CA . GLU A 1 604 ? -47.004 26.790 -4.117 1.00 47.41 604 GLU A CA 1
ATOM 4836 C C . GLU A 1 604 ? -47.986 27.192 -5.237 1.00 47.41 604 GLU A C 1
ATOM 4838 O O . GLU A 1 604 ? -48.334 26.417 -6.130 1.00 47.41 604 GLU A O 1
ATOM 4843 N N . SER A 1 605 ? -48.399 28.461 -5.174 1.00 44.84 605 SER A N 1
ATOM 4844 C CA . SER A 1 605 ? -49.310 29.158 -6.096 1.00 44.84 605 SER A CA 1
ATOM 4845 C C . SER A 1 605 ? -48.542 29.875 -7.224 1.00 44.84 605 SER A C 1
ATOM 4847 O O . SER A 1 605 ? -47.379 30.223 -7.022 1.00 44.84 605 SER A O 1
ATOM 4849 N N . PRO A 1 606 ? -49.157 30.200 -8.383 1.00 43.53 606 PRO A N 1
ATOM 4850 C CA . PRO A 1 606 ? -48.534 31.052 -9.404 1.00 43.53 606 PRO A CA 1
ATOM 4851 C C . PRO A 1 606 ? -47.970 32.384 -8.875 1.00 43.53 606 PRO A C 1
ATOM 4853 O O . PRO A 1 606 ? -46.919 32.812 -9.337 1.00 43.53 606 PRO A O 1
ATOM 4856 N N . ALA A 1 607 ? -48.586 32.990 -7.854 1.00 45.44 607 ALA A N 1
ATOM 4857 C CA . ALA A 1 607 ? -48.044 34.187 -7.196 1.00 45.44 607 ALA A CA 1
ATOM 4858 C C . ALA A 1 607 ? -46.705 33.930 -6.467 1.00 45.44 607 ALA A C 1
ATOM 4860 O O . ALA A 1 607 ? -45.850 34.809 -6.415 1.00 45.44 607 ALA A O 1
ATOM 4861 N N . ALA A 1 608 ? -46.475 32.718 -5.951 1.00 44.22 608 ALA A N 1
ATOM 4862 C CA . ALA A 1 608 ? -45.200 32.358 -5.326 1.00 44.22 608 ALA A CA 1
ATOM 4863 C C . ALA A 1 608 ? -44.068 32.192 -6.359 1.00 44.22 608 ALA A C 1
ATOM 4865 O O . ALA A 1 608 ? -42.910 32.431 -6.027 1.00 44.22 608 ALA A O 1
ATOM 4866 N N . LYS A 1 609 ? -44.381 31.879 -7.630 1.00 47.53 609 LYS A N 1
ATOM 4867 C CA . LYS A 1 609 ? -43.392 31.951 -8.722 1.00 47.53 609 LYS A CA 1
ATOM 4868 C C . LYS A 1 609 ? -42.932 33.382 -8.986 1.00 47.53 609 LYS A C 1
ATOM 4870 O O . LYS A 1 609 ? -41.737 33.613 -9.087 1.00 47.53 609 LYS A O 1
ATOM 4875 N N . GLU A 1 610 ? -43.863 34.327 -9.066 1.00 47.84 610 GLU A N 1
ATOM 4876 C CA . GLU A 1 610 ? -43.566 35.742 -9.337 1.00 47.84 610 GLU A CA 1
ATOM 4877 C C . GLU A 1 610 ? -42.742 36.373 -8.191 1.00 47.84 610 GLU A C 1
ATOM 4879 O O . GLU A 1 610 ? -41.782 37.117 -8.420 1.00 47.84 610 GLU A O 1
ATOM 4884 N N . VAL A 1 611 ? -43.021 35.965 -6.946 1.00 47.59 611 VAL A N 1
ATOM 4885 C CA . VAL A 1 611 ? -42.179 36.266 -5.775 1.00 47.59 611 VAL A CA 1
ATOM 4886 C C . VAL A 1 611 ? -40.794 35.606 -5.883 1.00 47.59 611 VAL A C 1
ATOM 4888 O O . VAL A 1 611 ? -39.792 36.289 -5.679 1.00 47.59 611 VAL A O 1
ATOM 4891 N N . ASN A 1 612 ? -40.697 34.326 -6.265 1.00 49.34 612 ASN A N 1
ATOM 4892 C CA . ASN A 1 612 ? -39.411 33.639 -6.467 1.00 49.34 612 ASN A CA 1
ATOM 4893 C C . ASN A 1 612 ? -38.555 34.281 -7.576 1.00 49.34 612 ASN A C 1
ATOM 4895 O O . ASN A 1 612 ? -37.344 34.429 -7.409 1.00 49.34 612 ASN A O 1
ATOM 4899 N N . GLU A 1 613 ? -39.152 34.718 -8.686 1.00 52.81 613 GLU A N 1
ATOM 4900 C CA . GLU A 1 613 ? -38.448 35.433 -9.760 1.00 52.81 613 GLU A CA 1
ATOM 4901 C C . GLU A 1 613 ? -37.946 36.811 -9.287 1.00 52.81 613 GLU A C 1
ATOM 4903 O O . GLU A 1 613 ? -36.812 37.199 -9.586 1.00 52.81 613 GLU A O 1
ATOM 4908 N N . THR A 1 614 ? -38.723 37.506 -8.449 1.00 53.03 614 THR A N 1
ATOM 4909 C CA . THR A 1 614 ? -38.310 38.769 -7.809 1.00 53.03 614 THR A CA 1
ATOM 4910 C C . THR A 1 614 ? -37.144 38.564 -6.829 1.00 53.03 614 THR A C 1
ATOM 4912 O O . THR A 1 614 ? -36.163 39.311 -6.859 1.00 53.03 614 THR A O 1
ATOM 4915 N N . ILE A 1 615 ? -37.196 37.514 -6.001 1.00 51.53 615 ILE A N 1
ATOM 4916 C CA . ILE A 1 615 ? -36.108 37.115 -5.090 1.00 51.53 615 ILE A CA 1
ATOM 4917 C C . ILE A 1 615 ? -34.841 36.752 -5.885 1.00 51.53 615 ILE A C 1
ATOM 4919 O O . ILE A 1 615 ? -33.743 37.204 -5.552 1.00 51.53 615 ILE A O 1
ATOM 4923 N N . SER A 1 616 ? -34.993 36.014 -6.989 1.00 54.16 616 SER A N 1
ATOM 4924 C CA . SER A 1 616 ? -33.897 35.626 -7.890 1.00 54.16 616 SER A CA 1
ATOM 4925 C C . SER A 1 616 ? -33.154 36.834 -8.475 1.00 54.16 616 SER A C 1
ATOM 4927 O O . SER A 1 616 ? -31.926 36.816 -8.591 1.00 54.16 616 SER A O 1
ATOM 4929 N N . LEU A 1 617 ? -33.880 37.903 -8.824 1.00 56.44 617 LEU A N 1
ATOM 4930 C CA . LEU A 1 617 ? -33.299 39.164 -9.294 1.00 56.44 617 LEU A CA 1
ATOM 4931 C C . LEU A 1 617 ? -32.516 39.884 -8.186 1.00 56.44 617 LEU A C 1
ATOM 4933 O O . LEU A 1 617 ? -31.349 40.223 -8.393 1.00 56.44 617 LEU A O 1
ATOM 4937 N N . LEU A 1 618 ? -33.102 40.038 -6.995 1.00 54.06 618 LEU A N 1
ATOM 4938 C CA . LEU A 1 618 ? -32.449 40.685 -5.846 1.00 54.06 618 LEU A CA 1
ATOM 4939 C C . LEU A 1 618 ? -31.154 39.969 -5.422 1.00 54.06 618 LEU A C 1
ATOM 4941 O O . LEU A 1 618 ? -30.152 40.613 -5.102 1.00 54.06 618 LEU A O 1
ATOM 4945 N N . LEU A 1 619 ? -31.127 38.636 -5.459 1.00 55.38 619 LEU A N 1
ATOM 4946 C CA . LEU A 1 619 ? -29.921 37.846 -5.173 1.00 55.38 619 LEU A CA 1
ATOM 4947 C C . LEU A 1 619 ? -28.821 38.042 -6.222 1.00 55.38 619 LEU A C 1
ATOM 4949 O O . LEU A 1 619 ? -27.635 38.005 -5.890 1.00 55.38 619 LEU A O 1
ATOM 4953 N N . LYS A 1 620 ? -29.202 38.275 -7.482 1.00 60.50 620 LYS A N 1
ATOM 4954 C CA . LYS A 1 620 ? -28.279 38.497 -8.601 1.00 60.50 620 LYS A CA 1
ATOM 4955 C C . LYS A 1 620 ? -27.631 39.884 -8.563 1.00 60.50 620 LYS A C 1
ATOM 4957 O O . LYS A 1 620 ? -26.470 40.022 -8.944 1.00 60.50 620 LYS A O 1
ATOM 4962 N N . GLU A 1 621 ? -28.337 40.898 -8.065 1.00 60.72 621 GLU A N 1
ATOM 4963 C CA . GLU A 1 621 ? -27.738 42.209 -7.783 1.00 60.72 621 GLU A CA 1
ATOM 4964 C C . GLU A 1 621 ? -26.828 42.154 -6.545 1.00 60.72 621 GLU A C 1
ATOM 4966 O O . GLU A 1 621 ? -25.683 42.617 -6.583 1.00 60.72 621 GLU A O 1
ATOM 4971 N N . ASN A 1 622 ? -27.282 41.501 -5.470 1.00 57.66 622 ASN A N 1
ATOM 4972 C CA . ASN A 1 622 ? -26.491 41.344 -4.248 1.00 57.66 622 ASN A CA 1
ATOM 4973 C C . ASN A 1 622 ? -25.197 40.540 -4.470 1.00 57.66 622 ASN A C 1
ATOM 4975 O O . ASN A 1 622 ? -24.147 40.930 -3.952 1.00 57.66 622 ASN A O 1
ATOM 4979 N N . SER A 1 623 ? -25.208 39.476 -5.283 1.00 60.91 623 SER A N 1
ATOM 4980 C CA . SER A 1 623 ? -23.992 38.710 -5.602 1.00 60.91 623 SER A CA 1
ATOM 4981 C C . SER A 1 623 ? -22.936 39.562 -6.325 1.00 60.91 623 SER A C 1
ATOM 4983 O O . SER A 1 623 ? -21.744 39.470 -6.013 1.00 60.91 623 SER A O 1
ATOM 4985 N N . ALA A 1 624 ? -23.355 40.469 -7.215 1.00 64.94 624 ALA A N 1
ATOM 4986 C CA . ALA A 1 624 ? -22.465 41.416 -7.886 1.00 64.94 624 ALA A CA 1
ATOM 4987 C C . ALA A 1 624 ? -21.858 42.448 -6.912 1.00 64.94 624 ALA A C 1
ATOM 4989 O O . ALA A 1 624 ? -20.662 42.752 -6.998 1.00 64.94 624 ALA A O 1
ATOM 4990 N N . ILE A 1 625 ? -22.644 42.945 -5.949 1.00 63.47 625 ILE A N 1
ATOM 4991 C CA . ILE A 1 625 ? -22.171 43.852 -4.888 1.00 63.47 625 ILE A CA 1
ATOM 4992 C C . ILE A 1 625 ? -21.142 43.146 -3.990 1.00 63.47 625 ILE A C 1
ATOM 4994 O O . ILE A 1 625 ? -20.064 43.693 -3.736 1.00 63.47 625 ILE A O 1
ATOM 4998 N N . ILE A 1 626 ? -21.434 41.913 -3.559 1.00 56.34 626 ILE A N 1
ATOM 4999 C CA . ILE A 1 626 ? -20.542 41.084 -2.732 1.00 56.34 626 ILE A CA 1
ATOM 5000 C C . ILE A 1 626 ? -19.216 40.828 -3.464 1.00 56.34 626 ILE A C 1
ATOM 5002 O O . ILE A 1 626 ? -18.151 41.116 -2.913 1.00 56.34 626 ILE A O 1
ATOM 5006 N N . LYS A 1 627 ? -19.264 40.396 -4.734 1.00 67.75 627 LYS A N 1
ATOM 5007 C CA . LYS A 1 627 ? -18.078 40.186 -5.586 1.00 67.75 627 LYS A CA 1
ATOM 5008 C C . LYS A 1 627 ? -17.174 41.419 -5.622 1.00 67.75 627 LYS A C 1
ATOM 5010 O O . LYS A 1 627 ? -15.980 41.328 -5.329 1.00 67.75 627 LYS A O 1
ATOM 5015 N N . LYS A 1 628 ? -17.757 42.584 -5.922 1.00 69.50 628 LYS A N 1
ATOM 5016 C CA . LYS A 1 628 ? -17.037 43.861 -6.032 1.00 69.50 628 LYS A CA 1
ATOM 5017 C C . LYS A 1 628 ? -16.388 44.274 -4.704 1.00 69.50 628 LYS A C 1
ATOM 5019 O O . LYS A 1 628 ? -15.282 44.815 -4.703 1.00 69.50 628 LYS A O 1
ATOM 5024 N N . ARG A 1 629 ? -17.038 43.989 -3.569 1.00 58.75 629 ARG A N 1
ATOM 5025 C CA . ARG A 1 629 ? -16.531 44.318 -2.226 1.00 58.75 629 ARG A CA 1
ATOM 5026 C C . ARG A 1 629 ? -15.375 43.408 -1.794 1.00 58.75 629 ARG A C 1
ATOM 5028 O O . ARG A 1 629 ? -14.405 43.913 -1.237 1.00 58.75 629 ARG A O 1
ATOM 5035 N N . ILE A 1 630 ? -15.424 42.112 -2.117 1.00 59.41 630 ILE A N 1
ATOM 5036 C CA . ILE A 1 630 ? -14.332 41.158 -1.843 1.00 59.41 630 ILE A CA 1
ATOM 5037 C C . ILE A 1 630 ? -13.078 41.520 -2.652 1.00 59.41 630 ILE A C 1
ATOM 5039 O O . ILE A 1 630 ? -11.994 41.634 -2.078 1.00 59.41 630 ILE A O 1
ATOM 5043 N N . GLN A 1 631 ? -13.224 41.783 -3.957 1.00 65.88 631 GLN A N 1
ATOM 5044 C CA . GLN A 1 631 ? -12.102 42.204 -4.810 1.00 65.88 631 GLN A CA 1
ATOM 5045 C C . GLN A 1 631 ? -11.474 43.525 -4.325 1.00 65.88 631 GLN A C 1
ATOM 5047 O O . GLN A 1 631 ? -10.252 43.652 -4.315 1.00 65.88 631 GLN A O 1
ATOM 5052 N N . SER A 1 632 ? -12.287 44.479 -3.853 1.00 63.66 632 SER A N 1
ATOM 5053 C CA . SER A 1 632 ? -11.811 45.768 -3.322 1.00 63.66 632 SER A CA 1
ATOM 5054 C C . SER A 1 632 ? -11.011 45.648 -2.014 1.00 63.66 632 SER A C 1
ATOM 5056 O O . SER A 1 632 ? -10.010 46.340 -1.841 1.00 63.66 632 SER A O 1
ATOM 5058 N N . ILE A 1 633 ? -11.424 44.765 -1.095 1.00 53.41 633 ILE A N 1
ATOM 5059 C CA . ILE A 1 633 ? -10.787 44.625 0.228 1.00 53.41 633 ILE A CA 1
ATOM 5060 C C . ILE A 1 633 ? -9.500 43.794 0.151 1.00 53.41 633 ILE A C 1
ATOM 5062 O O . ILE A 1 633 ? -8.483 44.186 0.718 1.00 53.41 633 ILE A O 1
ATOM 5066 N N . PHE A 1 634 ? -9.532 42.661 -0.555 1.00 56.91 634 PHE A N 1
ATOM 5067 C CA . PHE A 1 634 ? -8.439 41.681 -0.531 1.00 56.91 634 PHE A CA 1
ATOM 5068 C C . PHE A 1 634 ? -7.530 41.706 -1.771 1.00 56.91 634 PHE A C 1
ATOM 5070 O O . PHE A 1 634 ? -6.515 41.018 -1.792 1.00 56.91 634 PHE A O 1
ATOM 5077 N N . LYS A 1 635 ? -7.868 42.501 -2.799 1.00 58.56 635 LYS A N 1
ATOM 5078 C CA . LYS A 1 635 ? -7.117 42.633 -4.067 1.00 58.56 635 LYS A CA 1
ATOM 5079 C C . LYS A 1 635 ? -6.929 41.323 -4.854 1.00 58.56 635 LYS A C 1
ATOM 5081 O O . LYS A 1 635 ? -6.035 41.228 -5.691 1.00 58.56 635 LYS A O 1
ATOM 5086 N N . PHE A 1 636 ? -7.784 40.326 -4.624 1.00 64.25 636 PHE A N 1
ATOM 5087 C CA . PHE A 1 636 ? -7.771 39.065 -5.368 1.00 64.25 636 PHE A CA 1
ATOM 5088 C C . PHE A 1 636 ? -8.251 39.259 -6.815 1.00 64.25 636 PHE A C 1
ATOM 5090 O O . PHE A 1 636 ? -9.275 39.905 -7.055 1.00 64.25 636 PHE A O 1
ATOM 5097 N N . GLY A 1 637 ? -7.524 38.676 -7.775 1.00 56.31 637 GLY A N 1
ATOM 5098 C CA . GLY A 1 637 ? -7.815 38.822 -9.205 1.00 56.31 637 GLY A CA 1
ATOM 5099 C C . GLY A 1 637 ? -9.139 38.175 -9.614 1.00 56.31 637 GLY A C 1
ATOM 5100 O O . GLY A 1 637 ? -10.018 38.845 -10.159 1.00 56.31 637 GLY A O 1
ATOM 5101 N N . GLU A 1 638 ? -9.318 36.891 -9.298 1.00 65.56 638 GLU A N 1
ATOM 5102 C CA . GLU A 1 638 ? -10.508 36.127 -9.672 1.00 65.56 638 GLU A CA 1
ATOM 5103 C C . GLU A 1 638 ? -11.390 35.795 -8.466 1.00 65.56 638 GLU A C 1
ATOM 5105 O O . GLU A 1 638 ? -11.036 34.995 -7.601 1.00 65.56 638 GLU A O 1
ATOM 5110 N N . VAL A 1 639 ? -12.583 36.394 -8.457 1.00 65.25 639 VAL A N 1
ATOM 5111 C CA . VAL A 1 639 ? -13.666 36.090 -7.516 1.00 65.25 639 VAL A CA 1
ATOM 5112 C C . VAL A 1 639 ? -14.938 35.800 -8.315 1.00 65.25 639 VAL A C 1
ATOM 5114 O O . VAL A 1 639 ? -15.334 36.594 -9.177 1.00 65.25 639 VAL A O 1
ATOM 5117 N N . ARG A 1 640 ? -15.607 34.684 -8.029 1.00 63.31 640 ARG A N 1
ATOM 5118 C CA . ARG A 1 640 ? -16.979 34.384 -8.467 1.00 63.31 640 ARG A CA 1
ATOM 5119 C C . ARG A 1 640 ? -17.907 34.408 -7.260 1.00 63.31 640 ARG A C 1
ATOM 5121 O O . ARG A 1 640 ? -17.494 34.064 -6.157 1.00 63.31 640 ARG A O 1
ATOM 5128 N N . VAL A 1 641 ? -19.138 34.857 -7.478 1.00 64.06 641 VAL A N 1
ATOM 5129 C CA . VAL A 1 641 ? -20.180 34.918 -6.452 1.00 64.06 641 VAL A CA 1
ATOM 5130 C C . VAL A 1 641 ? -21.504 34.577 -7.123 1.00 64.06 641 VAL A C 1
ATOM 5132 O O . VAL A 1 641 ? -21.881 35.234 -8.093 1.00 64.06 641 VAL A O 1
ATOM 5135 N N . GLU A 1 642 ? -22.170 33.530 -6.648 1.00 58.22 642 GLU A N 1
ATOM 5136 C CA . GLU A 1 642 ? -23.315 32.893 -7.310 1.00 58.22 642 GLU A CA 1
ATOM 5137 C C . GLU A 1 642 ? -24.377 32.525 -6.251 1.00 58.22 642 GLU A C 1
ATOM 5139 O O . GLU A 1 642 ? -24.006 32.022 -5.189 1.00 58.22 642 GLU A O 1
ATOM 5144 N N . PRO A 1 643 ? -25.684 32.779 -6.468 1.00 58.09 643 PRO A N 1
ATOM 5145 C CA . PRO A 1 643 ? -26.720 32.418 -5.497 1.00 58.09 643 PRO A CA 1
ATOM 5146 C C . PRO A 1 643 ? -26.776 30.911 -5.196 1.00 58.09 643 PRO A C 1
ATOM 5148 O O . PRO A 1 643 ? -26.508 30.074 -6.060 1.00 58.09 643 PRO A O 1
ATOM 5151 N N . GLY A 1 644 ? -27.156 30.564 -3.967 1.00 55.97 644 GLY A N 1
ATOM 5152 C CA . GLY A 1 644 ? -27.461 29.197 -3.555 1.00 55.97 644 GLY A CA 1
ATOM 5153 C C . GLY A 1 644 ? -28.717 28.658 -4.247 1.00 55.97 644 GLY A C 1
ATOM 5154 O O . GLY A 1 644 ? -29.598 29.418 -4.656 1.00 55.97 644 GLY A O 1
ATOM 5155 N N . LYS A 1 645 ? -28.819 27.328 -4.368 1.00 52.41 645 LYS A N 1
ATOM 5156 C CA . LYS A 1 645 ? -29.983 26.649 -4.981 1.00 52.41 645 LYS A CA 1
ATOM 5157 C C . LYS A 1 645 ? -31.282 26.826 -4.180 1.00 52.41 645 LYS A C 1
ATOM 5159 O O . LYS A 1 645 ? -32.356 26.631 -4.729 1.00 52.41 645 LYS A O 1
ATOM 5164 N N . ASP A 1 646 ? -31.151 27.177 -2.905 1.00 54.22 646 ASP A N 1
ATOM 5165 C CA . ASP A 1 646 ? -32.216 27.526 -1.958 1.00 54.22 646 ASP A CA 1
ATOM 5166 C C . ASP A 1 646 ? -32.657 28.997 -2.042 1.00 54.22 646 ASP A C 1
ATOM 5168 O O . ASP A 1 646 ? -33.659 29.368 -1.439 1.00 54.22 646 ASP A O 1
ATOM 5172 N N . HIS A 1 647 ? -31.894 29.836 -2.750 1.00 50.41 647 HIS A N 1
ATOM 5173 C CA . HIS A 1 647 ? -32.074 31.289 -2.821 1.00 50.41 647 HIS A CA 1
ATOM 5174 C C . HIS A 1 647 ? -32.026 31.996 -1.443 1.00 50.41 647 HIS A C 1
ATOM 5176 O O . HIS A 1 647 ? -32.431 33.147 -1.308 1.00 50.41 647 HIS A O 1
ATOM 5182 N N . GLN A 1 648 ? -31.445 31.342 -0.431 1.00 49.47 648 GLN A N 1
ATOM 5183 C CA . GLN A 1 648 ? -31.179 31.912 0.898 1.00 49.47 648 GLN A CA 1
ATOM 5184 C C . GLN A 1 648 ? -29.680 32.133 1.140 1.00 49.47 648 GLN A C 1
ATOM 5186 O O . GLN A 1 648 ? -29.295 33.031 1.888 1.00 49.47 648 GLN A O 1
ATOM 5191 N N . LEU A 1 649 ? -28.823 31.341 0.488 1.00 48.81 649 LEU A N 1
ATOM 5192 C CA . LEU A 1 649 ? -27.368 31.437 0.599 1.00 48.81 649 LEU A CA 1
ATOM 5193 C C . LEU A 1 649 ? -26.730 32.053 -0.655 1.00 48.81 649 LEU A C 1
ATOM 5195 O O . LEU A 1 649 ? -27.348 32.178 -1.713 1.00 48.81 649 LEU A O 1
ATOM 5199 N N . VAL A 1 650 ? -25.455 32.434 -0.546 1.00 53.16 650 VAL A N 1
ATOM 5200 C CA . VAL A 1 650 ? -24.639 32.921 -1.667 1.00 53.16 650 VAL A CA 1
ATOM 5201 C C . VAL A 1 650 ? -23.270 32.247 -1.614 1.00 53.16 650 VAL A C 1
ATOM 5203 O O . VAL A 1 650 ? -22.517 32.415 -0.656 1.00 53.16 650 VAL A O 1
ATOM 5206 N N . ASN A 1 651 ? -22.940 31.497 -2.662 1.00 58.06 651 ASN A N 1
ATOM 5207 C CA . ASN A 1 651 ? -21.652 30.837 -2.824 1.00 58.06 651 ASN A CA 1
ATOM 5208 C C . ASN A 1 651 ? -20.599 31.847 -3.290 1.00 58.06 651 ASN A C 1
ATOM 5210 O O . ASN A 1 651 ? -20.852 32.653 -4.184 1.00 58.06 651 ASN A O 1
ATOM 5214 N N . ILE A 1 652 ? -19.402 31.779 -2.707 1.00 61.66 652 ILE A N 1
ATOM 5215 C CA . ILE A 1 652 ? -18.249 32.612 -3.062 1.00 61.66 652 ILE A CA 1
ATOM 5216 C C . ILE A 1 652 ? -17.087 31.681 -3.413 1.00 61.66 652 ILE A C 1
ATOM 5218 O O . ILE A 1 652 ? -16.730 30.806 -2.627 1.00 61.66 652 ILE A O 1
ATOM 5222 N N . THR A 1 653 ? -16.466 31.896 -4.570 1.00 64.31 653 THR A N 1
ATOM 5223 C CA . THR A 1 653 ? -15.267 31.172 -5.014 1.00 64.31 653 THR A CA 1
ATOM 5224 C C . THR A 1 653 ? -14.158 32.174 -5.298 1.00 64.31 653 THR A C 1
ATOM 5226 O O . THR A 1 653 ? -14.390 33.186 -5.960 1.00 64.31 653 THR A O 1
ATOM 5229 N N . ILE A 1 654 ? -12.952 31.901 -4.804 1.00 62.50 654 ILE A N 1
ATOM 5230 C CA . ILE A 1 654 ? -11.770 32.748 -4.988 1.00 62.50 654 ILE A CA 1
ATOM 5231 C C . ILE A 1 654 ? -10.639 31.852 -5.490 1.00 62.50 654 ILE A C 1
ATOM 5233 O O . ILE A 1 654 ? -10.359 30.826 -4.871 1.00 62.50 654 ILE A O 1
ATOM 5237 N N . SER A 1 655 ? -10.011 32.233 -6.600 1.00 59.97 655 SER A N 1
ATOM 5238 C CA . SER A 1 655 ? -8.967 31.439 -7.262 1.00 59.97 655 SER A CA 1
ATOM 5239 C C . SER A 1 655 ? -7.585 32.079 -7.112 1.00 59.97 655 SER A C 1
ATOM 5241 O O . SER A 1 655 ? -7.468 33.287 -6.912 1.00 59.97 655 SER A O 1
ATOM 5243 N N . ASN A 1 656 ? -6.533 31.267 -7.271 1.00 57.81 656 ASN A N 1
ATOM 5244 C CA . ASN A 1 656 ? -5.128 31.700 -7.337 1.00 57.81 656 ASN A CA 1
ATOM 5245 C C . ASN A 1 656 ? -4.621 32.444 -6.080 1.00 57.81 656 ASN A C 1
ATOM 5247 O O . ASN A 1 656 ? -3.924 33.453 -6.178 1.00 57.81 656 ASN A O 1
ATOM 5251 N N . LEU A 1 657 ? -4.962 31.926 -4.894 1.00 55.66 657 LEU A N 1
ATOM 5252 C CA . LEU A 1 657 ? -4.462 32.405 -3.599 1.00 55.66 657 LEU A CA 1
ATOM 5253 C C . LEU A 1 657 ? -3.133 31.733 -3.222 1.00 55.66 657 LEU A C 1
ATOM 5255 O O . LEU A 1 657 ? -3.017 30.510 -3.303 1.00 55.66 657 LEU A O 1
ATOM 5259 N N . ASP A 1 658 ? -2.161 32.504 -2.725 1.00 58.88 658 ASP A N 1
ATOM 5260 C CA . ASP A 1 658 ? -0.953 31.937 -2.103 1.00 58.88 658 ASP A CA 1
ATOM 5261 C C . ASP A 1 658 ? -1.215 31.422 -0.670 1.00 58.88 658 ASP A C 1
ATOM 5263 O O . ASP A 1 658 ? -2.218 31.756 -0.034 1.00 58.88 658 ASP A O 1
ATOM 5267 N N . ALA A 1 659 ? -0.305 30.608 -0.125 1.00 51.59 659 ALA A N 1
ATOM 5268 C CA . ALA A 1 659 ? -0.484 29.975 1.187 1.00 51.59 659 ALA A CA 1
ATOM 5269 C C . ALA A 1 659 ? -0.616 30.971 2.364 1.00 51.59 659 ALA A C 1
ATOM 5271 O O . ALA A 1 659 ? -1.298 30.671 3.348 1.00 51.59 659 ALA A O 1
ATOM 5272 N N . ASN A 1 660 ? -0.013 32.162 2.278 1.00 53.62 660 ASN A N 1
ATOM 5273 C CA . ASN A 1 660 ? -0.182 33.220 3.275 1.00 53.62 660 ASN A CA 1
ATOM 5274 C C . ASN A 1 660 ? -1.515 33.956 3.087 1.00 53.62 660 ASN A C 1
ATOM 5276 O O . ASN A 1 660 ? -2.168 34.274 4.082 1.00 53.62 660 ASN A O 1
ATOM 5280 N N . GLN A 1 661 ? -1.963 34.164 1.846 1.00 57.34 661 GLN A N 1
ATOM 5281 C CA . GLN A 1 661 ? -3.291 34.710 1.545 1.00 57.34 661 GLN A CA 1
ATOM 5282 C C . GLN A 1 661 ? -4.408 33.775 2.023 1.00 57.34 661 GLN A C 1
ATOM 5284 O O . GLN A 1 661 ? -5.321 34.235 2.704 1.00 57.34 661 GLN A O 1
ATOM 5289 N N . VAL A 1 662 ? -4.304 32.462 1.773 1.00 56.22 662 VAL A N 1
ATOM 5290 C CA . VAL A 1 662 ? -5.231 31.448 2.313 1.00 56.22 662 VAL A CA 1
ATOM 5291 C C . VAL A 1 662 ? -5.243 31.490 3.844 1.00 56.22 662 VAL A C 1
ATOM 5293 O O . VAL A 1 662 ? -6.311 31.527 4.452 1.00 56.22 662 VAL A O 1
ATOM 5296 N N . LYS A 1 663 ? -4.073 31.559 4.491 1.00 53.94 663 LYS A N 1
ATOM 5297 C CA . LYS A 1 663 ? -3.960 31.643 5.957 1.00 53.94 663 LYS A CA 1
ATOM 5298 C C . LYS A 1 663 ? -4.555 32.938 6.528 1.00 53.94 663 LYS A C 1
ATOM 5300 O O . LYS A 1 663 ? -5.191 32.904 7.580 1.00 53.94 663 LYS A O 1
ATOM 5305 N N . HIS A 1 664 ? -4.387 34.070 5.845 1.00 54.69 664 HIS A N 1
ATOM 5306 C CA . HIS A 1 664 ? -4.977 35.352 6.240 1.00 54.69 664 HIS A CA 1
ATOM 5307 C C . HIS A 1 664 ? -6.503 35.356 6.044 1.00 54.69 664 HIS A C 1
ATOM 5309 O O . HIS A 1 664 ? -7.236 35.753 6.949 1.00 54.69 664 HIS A O 1
ATOM 5315 N N . PHE A 1 665 ? -6.984 34.829 4.914 1.00 55.75 665 PHE A N 1
ATOM 5316 C CA . PHE A 1 665 ? -8.405 34.676 4.605 1.00 55.75 665 PHE A CA 1
ATOM 5317 C C . PHE A 1 665 ? -9.110 33.750 5.605 1.00 55.75 665 PHE A C 1
ATOM 5319 O O . PHE A 1 665 ? -10.113 34.145 6.190 1.00 55.75 665 PHE A O 1
ATOM 5326 N N . LEU A 1 666 ? -8.557 32.567 5.896 1.00 56.47 666 LEU A N 1
ATOM 5327 C CA . LEU A 1 666 ? -9.115 31.645 6.893 1.00 56.47 666 LEU A CA 1
ATOM 5328 C C . LEU A 1 666 ? -9.111 32.237 8.312 1.00 56.47 666 LEU A C 1
ATOM 5330 O O . LEU A 1 666 ? -10.060 32.017 9.063 1.00 56.47 666 LEU A O 1
ATOM 5334 N N . ASN A 1 667 ? -8.105 33.040 8.676 1.00 52.69 667 ASN A N 1
ATOM 5335 C CA . ASN A 1 667 ? -8.109 33.768 9.948 1.00 52.69 667 ASN A CA 1
ATOM 5336 C C . ASN A 1 667 ? -9.195 34.859 9.999 1.00 52.69 667 ASN A C 1
ATOM 5338 O O . ASN A 1 667 ? -9.863 34.985 11.027 1.00 52.69 667 ASN A O 1
ATOM 5342 N N . LEU A 1 668 ? -9.435 35.605 8.911 1.00 51.78 668 LEU A N 1
ATOM 5343 C CA . LEU A 1 668 ? -10.543 36.569 8.857 1.00 51.78 668 LEU A CA 1
ATOM 5344 C C . LEU A 1 668 ? -11.918 35.889 8.826 1.00 51.78 668 LEU A C 1
ATOM 5346 O O . LEU A 1 668 ? -12.823 36.350 9.514 1.00 51.78 668 LEU A O 1
ATOM 5350 N N . MET A 1 669 ? -12.074 34.773 8.112 1.00 50.56 669 MET A N 1
ATOM 5351 C CA . MET A 1 669 ? -13.311 33.980 8.114 1.00 50.56 669 MET A CA 1
ATOM 5352 C C . MET A 1 669 ? -13.559 33.314 9.476 1.00 50.56 669 MET A C 1
ATOM 5354 O O . MET A 1 669 ? -14.704 33.202 9.904 1.00 50.56 669 MET A O 1
ATOM 5358 N N . SER A 1 670 ? -12.505 32.952 10.217 1.00 50.81 670 SER A N 1
ATOM 5359 C CA . SER A 1 670 ? -12.595 32.538 11.625 1.00 50.81 670 SER A CA 1
ATOM 5360 C C . SER A 1 670 ? -13.061 33.691 12.526 1.00 50.81 670 SER A C 1
ATOM 5362 O O . SER A 1 670 ? -13.919 33.487 13.387 1.00 50.81 670 SER A O 1
ATOM 5364 N N . LEU A 1 671 ? -12.580 34.920 12.292 1.00 42.94 671 LEU A N 1
ATOM 5365 C CA . LEU A 1 671 ? -13.098 36.122 12.957 1.00 42.94 671 LEU A CA 1
ATOM 5366 C C . LEU A 1 671 ? -14.565 36.397 12.597 1.00 42.94 671 LEU A C 1
ATOM 5368 O O . LEU A 1 671 ? -15.359 36.627 13.502 1.00 42.94 671 LEU A O 1
ATOM 5372 N N . GLN A 1 672 ? -14.957 36.331 11.321 1.00 45.03 672 GLN A N 1
ATOM 5373 C CA . GLN A 1 672 ? -16.347 36.549 10.906 1.00 45.03 672 GLN A CA 1
ATOM 5374 C C . GLN A 1 672 ? -17.286 35.431 11.360 1.00 45.03 672 GLN A C 1
ATOM 5376 O O . GLN A 1 672 ? -18.412 35.732 11.728 1.00 45.03 672 GLN A O 1
ATOM 5381 N N . SER A 1 673 ? -16.847 34.171 11.423 1.00 44.09 673 SER A N 1
ATOM 5382 C CA . SER A 1 673 ? -17.643 33.080 12.004 1.00 44.09 673 SER A CA 1
ATOM 5383 C C . SER A 1 673 ? -17.868 33.290 13.505 1.00 44.09 673 SER A C 1
ATOM 5385 O O . SER A 1 673 ? -18.968 33.053 14.002 1.00 44.09 673 SER A O 1
ATOM 5387 N N . LYS A 1 674 ? -16.867 33.811 14.228 1.00 44.66 674 LYS A N 1
ATOM 5388 C CA . LYS A 1 674 ? -17.029 34.239 15.627 1.00 44.66 674 LYS A CA 1
ATOM 5389 C C . LYS A 1 674 ? -17.937 35.463 15.746 1.00 44.66 674 LYS A C 1
ATOM 5391 O O . LYS A 1 674 ? -18.791 35.472 16.620 1.00 44.66 674 LYS A O 1
ATOM 5396 N N . TYR A 1 675 ? -17.816 36.446 14.853 1.00 34.69 675 TYR A N 1
ATOM 5397 C CA . TYR A 1 675 ? -18.663 37.641 14.851 1.00 34.69 675 TYR A CA 1
ATOM 5398 C C . TYR A 1 675 ? -20.121 37.319 14.497 1.00 34.69 675 TYR A C 1
ATOM 5400 O O . TYR A 1 675 ? -21.021 37.840 15.135 1.00 34.69 675 TYR A O 1
ATOM 5408 N N . TYR A 1 676 ? -20.382 36.397 13.565 1.00 37.56 676 TYR A N 1
ATOM 5409 C CA . TYR A 1 676 ? -21.736 35.912 13.281 1.00 37.56 676 TYR A CA 1
ATOM 5410 C C . TYR A 1 676 ? -22.303 35.059 14.416 1.00 37.56 676 TYR A C 1
ATOM 5412 O O . TYR A 1 676 ? -23.483 35.188 14.703 1.00 37.56 676 TYR A O 1
ATOM 5420 N N . LYS A 1 677 ? -21.488 34.250 15.110 1.00 43.31 677 LYS A N 1
ATOM 5421 C CA . LYS A 1 677 ? -21.925 33.549 16.333 1.00 43.31 677 LYS A CA 1
ATOM 5422 C C . LYS A 1 677 ? -22.178 34.491 17.513 1.00 43.31 677 LYS A C 1
ATOM 5424 O O . LYS A 1 677 ? -22.989 34.156 18.361 1.00 43.31 677 LYS A O 1
ATOM 5429 N N . PHE A 1 678 ? -21.502 35.639 17.553 1.00 32.25 678 PHE A N 1
ATOM 5430 C CA . PHE A 1 678 ? -21.710 36.707 18.533 1.00 32.25 678 PHE A CA 1
ATOM 5431 C C . PHE A 1 678 ? -22.965 37.534 18.205 1.00 32.25 678 PHE A C 1
ATOM 5433 O O . PHE A 1 678 ? -23.802 37.763 19.068 1.00 32.25 678 PHE A O 1
ATOM 5440 N N . MET A 1 679 ? -23.181 37.890 16.936 1.00 27.72 679 MET A N 1
ATOM 5441 C CA . MET A 1 679 ? -24.433 38.516 16.493 1.00 27.72 679 MET A CA 1
ATOM 5442 C C . MET A 1 679 ? -25.629 37.559 16.627 1.00 27.72 679 MET A C 1
ATOM 5444 O O . MET A 1 679 ? -26.697 37.990 17.034 1.00 27.72 679 MET A O 1
ATOM 5448 N N . SER A 1 680 ? -25.464 36.256 16.366 1.00 36.38 680 SER A N 1
ATOM 5449 C CA . SER A 1 680 ? -26.518 35.250 16.578 1.00 36.38 680 SER A CA 1
ATOM 5450 C C . SER A 1 680 ? -26.617 34.738 18.020 1.00 36.38 680 SER A C 1
ATOM 5452 O O . SER A 1 680 ? -27.420 33.840 18.269 1.00 36.38 680 SER A O 1
ATOM 5454 N N . SER A 1 681 ? -25.786 35.227 18.949 1.00 37.47 681 SER A N 1
ATOM 5455 C CA . SER A 1 681 ? -26.072 35.132 20.384 1.00 37.47 681 SER A CA 1
ATOM 5456 C C . SER A 1 681 ? -26.831 36.370 20.849 1.00 37.47 681 SER A C 1
ATOM 5458 O O . SER A 1 681 ? -27.834 36.199 21.518 1.00 37.47 681 SER A O 1
ATOM 5460 N N . ILE A 1 682 ? -26.460 37.570 20.378 1.00 31.84 682 ILE A N 1
ATOM 5461 C CA . ILE A 1 682 ? -27.210 38.817 20.626 1.00 31.84 682 ILE A CA 1
ATOM 5462 C C . ILE A 1 682 ? -28.668 38.691 20.149 1.00 31.84 682 ILE A C 1
ATOM 5464 O O . ILE A 1 682 ? -29.580 38.889 20.937 1.00 31.84 682 ILE A O 1
ATOM 5468 N N . VAL A 1 683 ? -28.908 38.250 18.907 1.00 33.41 683 VAL A N 1
ATOM 5469 C CA . VAL A 1 683 ? -30.281 38.027 18.397 1.00 33.41 683 VAL A CA 1
ATOM 5470 C C . VAL A 1 683 ? -31.032 36.957 19.206 1.00 33.41 683 VAL A C 1
ATOM 5472 O O . VAL A 1 683 ? -32.239 37.046 19.364 1.00 33.41 683 VAL A O 1
ATOM 5475 N N . LYS A 1 684 ? -30.331 35.979 19.796 1.00 37.12 684 LYS A N 1
ATOM 5476 C CA . LYS A 1 684 ? -30.945 34.962 20.670 1.00 37.12 684 LYS A CA 1
ATOM 5477 C C . LYS A 1 684 ? -31.132 35.396 22.126 1.00 37.12 684 LYS A C 1
ATOM 5479 O O . LYS A 1 684 ? -31.712 34.636 22.894 1.00 37.12 684 LYS A O 1
ATOM 5484 N N . GLU A 1 685 ? -30.644 36.575 22.493 1.00 36.56 685 GLU A N 1
ATOM 5485 C CA . GLU A 1 685 ? -30.994 37.271 23.734 1.00 36.56 685 GLU A CA 1
ATOM 5486 C C . GLU A 1 685 ? -32.114 38.304 23.486 1.00 36.56 685 GLU A C 1
ATOM 5488 O O . GLU A 1 685 ? -32.787 38.688 24.434 1.00 36.56 685 GLU A O 1
ATOM 5493 N N . GLU A 1 686 ? -32.375 38.696 22.228 1.00 35.81 686 GLU A N 1
ATOM 5494 C CA . GLU A 1 686 ? -33.574 39.458 21.826 1.00 35.81 686 GLU A CA 1
ATOM 5495 C C . GLU A 1 686 ? -34.793 38.550 21.532 1.00 35.81 686 GLU A C 1
ATOM 5497 O O . GLU A 1 686 ? -35.911 38.947 21.829 1.00 35.81 686 GLU A O 1
ATOM 5502 N N . ASP A 1 687 ? -34.601 37.314 21.044 1.00 36.03 687 ASP A N 1
ATOM 5503 C CA . ASP A 1 687 ? -35.663 36.294 20.859 1.00 36.03 687 ASP A CA 1
ATOM 5504 C C . ASP A 1 687 ? -36.020 35.519 22.166 1.00 36.03 687 ASP A C 1
ATOM 5506 O O . ASP A 1 687 ? -36.522 34.391 22.117 1.00 36.03 687 ASP A O 1
ATOM 5510 N N . LEU A 1 688 ? -35.717 36.080 23.346 1.00 38.31 688 LEU A N 1
ATOM 5511 C CA . LEU A 1 688 ? -36.076 35.545 24.676 1.00 38.31 688 LEU A CA 1
ATOM 5512 C C . LEU A 1 688 ? -36.555 36.673 25.626 1.00 38.31 688 LEU A C 1
ATOM 5514 O O . LEU A 1 688 ? -36.049 36.806 26.748 1.00 38.31 688 LEU A O 1
ATOM 5518 N N . GLY A 1 689 ? -37.500 37.495 25.142 1.00 32.78 689 GLY A N 1
ATOM 5519 C CA . GLY A 1 689 ? -38.234 38.526 25.894 1.00 32.78 689 GLY A CA 1
ATOM 5520 C C . GLY A 1 689 ? -39.487 39.038 25.175 1.00 32.78 689 GLY A C 1
ATOM 5521 O O . GLY A 1 689 ? -39.540 38.940 23.930 1.00 32.78 689 GLY A O 1
#

Secondary structure (DSSP, 8-state):
----HHHHHHTTT---HHHHHHHHHHHHHHHHHHH-TT-HHHHHHHHHHHHHHHHHHHHHHHHHHSS----HHHHHHHHH----GGGSTT-TT--HHHHHHHS--GGG---SS-EEEHHHHHHHHHHHHTTHHHHHHHHHHHHHHHHHHHHHHHHHHHHHHHHHHHHHHHHHSPPTT--HHHHHHHHHHHHHHHHHHHHHHHHHHHHHTT----HHHHHHHHHHHHHHHHHHHHHHHHHHTSTT--HHHHHHHHHHHHHHHHHHHHHHHHHHHHHHHHHHHHHHHHHHHT--HHHHHHHHHHHHHHHHHHHHHHHHHHTS----S--SPPPTTHHHHHHHHHHHHHHH-TTTT-SHHHHHH-SPEEEEEEEEE--EEETTTTEEEEEEEESS-HHHHHHHHHHHHHHHT-TT-HHHHHHHTSTTTTT--SHHHHHHHHHHHHHHHHHHHHTT--GGG-TTS-HHHHHHHHHHTS-----THHHHHHHTTTSSS--------------------------------------------------PPPPPPPP-PPP---TT------------------------------------------PPPHHHHHHHHHHHHHHHHHHHHHHHHHHHHH--SEEEEEE-TTSS-EEEEEES--HHHHHHHHHHHHHHHHHHHHHHHHHHHHS--

Radius of gyration: 41.79 Å; chains: 1; bounding box: 127×104×108 Å

Sequence (689 aa):
MATNKVFDDIFSGDHSERAVAFKNNIKSAIASFNANPTNIAHIRYLNSQYWDMVYFIVKKKVMSTGGLSFSESEKLAVDFGYISDELLGENKDITPRALNDSVSVKNGRRGPVPCFSISKWLQEQLQDFLGINKLKEYEKKYEALVKLVDNLREEKRVVIESKKKLDEDFKNNRPAGISAAAAEKISAFNAMIDEALEKYGSLRSRIQNELLLKKNERVEFVTMENQIGKTRDERKKFYKSLPASKADYLANLVFLEDMIIQKEHEIFDNVTLIGKSRQKIEEFIYSKKEILDEEKDDFLKEKISAVKNIIDIISKTNKIDPVIFLTESPQENIPDELFDVTEKVMEFDPGLFENKKVKLYGRPDMILAPGKGRGDYDYHMNALLIPQFPVKDYIDSMLNALALYRWECDDENRMKNSFSNLKSNKYYTSSSTLMQSFIKNYCVYMSKNIDGGGAVRISEFDFETRAWFTCYISRKEADLASISEEEEIYESESADETAEDKTAAAPEKTPEFDGKITAGDPEVEKTPESEEKKEEPKEIKDGKAEPIKPERKPALKLPGEFGNETGEKAPAPQVASRPRRSLKLPGEFDMSEDSSEEIGGGKESPAAKEVNETISLLLKENSAIIKKRIQSIFKFGEVRVEPGKDHQLVNITISNLDANQVKHFLNLMSLQSKYYKFMSSIVKEEDLG

Foldseek 3Di:
DDDQCLQCVLCPPPPDPVSVVLSVQLVVLLVQCLVPVPPLVSLVSNLVSLLVSLLVSQLVCCVPPVAADDDLSNCCCFQALARGCSLQPPVNPDDSVLVVQAQDAPPPDDFPFAEDGLSVVLRVLLCVVLPVVVLVVLVVVLVVLVVVLVVLVVVLVVLVVVLVVLLVCCVVVPFDQQDPVLNVVLVVLLVQLVVLLVLLLVLLVCVLVVNDDDPVSVVSNVCSVVSNVVSLVVSVVSLVVTPGRDPQSSQSNVVSSVSSVVSSVVSSVSSSVSVVSVVVSVVSNVVSVPDDSVNSSVSSVVVSVVLSVVLVVFCVVVVHRSNQHDHHRFDGNLVVVLSVLVVLLCQQFVCLCVFVCCVPPNAAYEYEGGTEGAWAADPVRSHIYAYSHYPPDNNRRSLLHSLNSSVVRPPVCPLVVLLCPDPVNVPDPDSVVSSVVSSVLSSLQSVCVSVVVDLLDPVVDDPSSSCSSCCNGNVDDPPVVVNVVVVVVPVPPDDDDDDDDDDDDDDDDDDDDDDDDDDDDDDDDDDDDDDDDDDDDDDDDDDDDDDDDDDDDDDDDRPDDDDDDDDDDDDDDDDDDDDDDDDDDDDDDDDFWDDYYDDDDDDDDPVVVVVVVVLQVVQVVVQVVVQVVCCVPLVADDKGWAADPVSPDIDIDGDDDDPVSVVVVVVVVVVVVVVVVVVVVVVVVVNID